Protein AF-A0A7W0A4I6-F1 (afdb_monomer)

Radius of gyration: 30.26 Å; Cα contacts (8 Å, |Δi|>4): 748; chains: 1; bounding box: 102×64×97 Å

Foldseek 3Di:
DDDDDDDDDDDDDDDDDDDDDDDDDDDDDDDDDDDDDDDDDDDDDDDDDDDDDDDDDDPPDDDDDDPPVVVVVVVVVVPDDDDDDDDQLEAEEAEADDQLLLAPPVTFNLRRQLCDPQQHDAGLLLVVLVLCCVVDALQRYAYEYAPSCLVSSCVRCVRRPSLRDHHAPDQLAAALRVLLVLLLSCVVPVFHKYKYDYSQKDFAASPQVSVLVVVQSVLQNVLFKEFEFEQDPALFLQFKKWFFDPAWSDDDDPKTKTFTPAIGHRDDSVVSVVQNVVSRMTTGNVIIIHRSVSSLVQCCVQPVLSSVLSNQLSVCPPPPCNVVSSVVSSVPGHRDYCCVRGVRPDPGYIYIYGDRDMDSCSWQLSSLVSADADPQLEHDDAAEAEACEHNEYEAAPDNDYHYDYNYYQWYWHHDPPDIDIDRNVCSSVSSVVVVVCVVVVDPSND

Nearest PDB structures (foldseek):
  2cu2-assembly1_A-2  TM=9.336E-01  e=3.635E-36  Thermus thermophilus HB8
  2x5s-assembly1_A  TM=9.227E-01  e=2.837E-34  Thermotoga maritima MSB8
  2qh5-assembly1_A  TM=8.634E-01  e=5.615E-21  Helicobacter pylori 26695
  2qh5-assembly2_B  TM=8.372E-01  e=8.750E-22  Helicobacter pylori 26695
  5l6s-assembly1_A  TM=4.969E-01  e=6.693E-10  Escherichia coli K-12

pLDDT: mean 81.7, std 25.08, range [23.17, 98.81]

Mean predicted aligned error: 12.13 Å

Structure (mmCIF, N/CA/C/O backbone):
data_AF-A0A7W0A4I6-F1
#
_entry.id   AF-A0A7W0A4I6-F1
#
loop_
_atom_site.group_PDB
_atom_site.id
_atom_site.type_symbol
_atom_site.label_atom_id
_atom_site.label_alt_id
_atom_site.label_comp_id
_atom_site.label_asym_id
_atom_site.label_entity_id
_atom_site.label_seq_id
_atom_site.pdbx_PDB_ins_code
_atom_site.Cartn_x
_atom_site.Cartn_y
_atom_site.Cartn_z
_atom_site.occupancy
_atom_site.B_iso_or_equiv
_atom_site.auth_seq_id
_atom_site.auth_comp_id
_atom_site.auth_asym_id
_atom_site.auth_atom_id
_atom_site.pdbx_PDB_model_num
ATOM 1 N N . MET A 1 1 ? -67.384 -16.986 10.425 1.00 34.91 1 MET A N 1
ATOM 2 C CA . MET A 1 1 ? -68.147 -18.229 10.649 1.00 34.91 1 MET A CA 1
ATOM 3 C C . MET A 1 1 ? -67.159 -19.293 11.112 1.00 34.91 1 MET A C 1
ATOM 5 O O . MET A 1 1 ? -66.425 -19.785 10.276 1.00 34.91 1 MET A O 1
ATOM 9 N N . ARG A 1 2 ? -67.143 -19.548 12.434 1.00 34.09 2 ARG A N 1
ATOM 10 C CA . ARG A 1 2 ? -66.490 -20.635 13.206 1.00 34.09 2 ARG A CA 1
ATOM 11 C C . ARG A 1 2 ? -64.964 -20.867 13.086 1.00 34.09 2 ARG A C 1
ATOM 13 O O . ARG A 1 2 ? -64.440 -20.800 11.994 1.00 34.09 2 ARG A O 1
ATOM 20 N N . THR A 1 3 ? -64.178 -21.262 14.097 1.00 33.19 3 THR A N 1
ATOM 21 C CA . THR A 1 3 ? -64.245 -21.332 15.577 1.00 33.19 3 THR A CA 1
ATOM 22 C C . THR A 1 3 ? -62.882 -21.894 16.069 1.00 33.19 3 THR A C 1
ATOM 24 O O . THR A 1 3 ? -62.460 -22.918 15.553 1.00 33.19 3 THR A O 1
ATOM 27 N N . LEU A 1 4 ? -62.256 -21.219 17.052 1.00 34.94 4 LEU A N 1
ATOM 28 C CA . LEU A 1 4 ? -61.464 -21.653 18.240 1.00 34.94 4 LEU A CA 1
ATOM 29 C C . LEU A 1 4 ? -60.453 -22.826 18.217 1.00 34.94 4 LEU A C 1
ATOM 31 O O . LEU A 1 4 ? -60.802 -23.949 17.875 1.00 34.94 4 LEU A O 1
ATOM 35 N N . LEU A 1 5 ? -59.277 -22.574 18.827 1.00 36.31 5 LEU A N 1
ATOM 36 C CA . LEU A 1 5 ? -58.732 -23.123 20.107 1.00 36.31 5 LEU A CA 1
ATOM 37 C C . LEU A 1 5 ? -57.221 -22.758 20.153 1.00 36.31 5 LEU A C 1
ATOM 39 O O . LEU A 1 5 ? -56.514 -23.058 19.205 1.00 36.31 5 LEU A O 1
ATOM 43 N N . GLY A 1 6 ? -56.608 -22.081 21.130 1.00 28.91 6 GLY A N 1
ATOM 44 C CA . GLY A 1 6 ? -56.936 -21.836 22.531 1.00 28.91 6 GLY A CA 1
ATOM 45 C C . GLY A 1 6 ? -56.097 -22.741 23.444 1.00 28.91 6 GLY A C 1
ATOM 46 O O . GLY A 1 6 ? -56.463 -23.902 23.595 1.00 28.91 6 GLY A O 1
ATOM 47 N N . LYS A 1 7 ? -55.019 -22.211 24.053 1.00 32.62 7 LYS A N 1
ATOM 48 C CA . LYS A 1 7 ? -54.602 -22.489 25.447 1.00 32.62 7 LYS A CA 1
ATOM 49 C C . LYS A 1 7 ? -53.421 -21.614 25.896 1.00 32.62 7 LYS A C 1
ATOM 51 O O . LYS A 1 7 ? -52.292 -21.773 25.447 1.00 32.62 7 LYS A O 1
ATOM 56 N N . GLU A 1 8 ? -53.743 -20.715 26.818 1.00 32.25 8 GLU A N 1
ATOM 57 C CA . GLU A 1 8 ? -52.852 -20.043 27.763 1.00 32.25 8 GLU A CA 1
ATOM 58 C C . GLU A 1 8 ? -52.356 -21.035 28.831 1.00 32.25 8 GLU A C 1
ATOM 60 O O . GLU A 1 8 ? -53.044 -22.012 29.137 1.00 32.25 8 GLU A O 1
ATOM 65 N N . ASN A 1 9 ? -51.230 -20.728 29.486 1.00 29.67 9 ASN A N 1
ATOM 66 C CA . ASN A 1 9 ? -51.180 -20.880 30.938 1.00 29.67 9 ASN A CA 1
ATOM 67 C C . ASN A 1 9 ? -50.204 -19.896 31.592 1.00 29.67 9 ASN A C 1
ATOM 69 O O . ASN A 1 9 ? -49.067 -19.716 31.160 1.00 29.67 9 ASN A O 1
ATOM 73 N N . LEU A 1 10 ? -50.718 -19.273 32.648 1.00 30.83 10 LEU A N 1
ATOM 74 C CA . LEU A 1 10 ? -50.097 -18.303 33.533 1.00 30.83 10 LEU A CA 1
ATOM 75 C C . LEU A 1 10 ? -49.188 -18.992 34.559 1.00 30.83 10 LEU A C 1
ATOM 77 O O . LEU A 1 10 ? -49.553 -20.037 35.086 1.00 30.83 10 LEU A O 1
ATOM 81 N N . TYR A 1 11 ? -48.107 -18.324 34.965 1.00 31.36 11 TYR A N 1
ATOM 82 C CA . TYR A 1 11 ? -47.663 -18.341 36.363 1.00 31.36 11 TYR A CA 1
ATOM 83 C C . TYR A 1 11 ? -47.086 -16.975 36.747 1.00 31.36 11 TYR A C 1
ATOM 85 O O . TYR A 1 11 ? -45.977 -16.596 36.385 1.00 31.36 11 TYR A O 1
ATOM 93 N N . SER A 1 12 ? -47.885 -16.232 37.504 1.00 30.11 12 SER A N 1
ATOM 94 C CA . SER A 1 12 ? -47.476 -15.091 38.316 1.00 30.11 12 SER A CA 1
ATOM 95 C C . SER A 1 12 ? -46.823 -15.572 39.615 1.00 30.11 12 SER A C 1
ATOM 97 O O . SER A 1 12 ? -47.385 -16.463 40.257 1.00 30.11 12 SER A O 1
ATOM 99 N N . ARG A 1 13 ? -45.761 -14.907 40.087 1.00 31.16 13 ARG A N 1
ATOM 100 C CA . ARG A 1 13 ? -45.620 -14.520 41.507 1.00 31.16 13 ARG A CA 1
ATOM 101 C C . ARG A 1 13 ? -44.496 -13.497 41.717 1.00 31.16 13 ARG A C 1
ATOM 103 O O . ARG A 1 13 ? -43.324 -13.763 41.491 1.00 31.16 13 ARG A O 1
ATOM 110 N N . SER A 1 14 ? -44.932 -12.327 42.171 1.00 30.70 14 SER A N 1
ATOM 111 C CA . SER A 1 14 ? -44.185 -11.298 42.897 1.00 30.70 14 SER A CA 1
ATOM 112 C C . SER A 1 14 ? -43.635 -11.852 44.220 1.00 30.70 14 SER A C 1
ATOM 114 O O . SER A 1 14 ? -44.292 -12.705 44.818 1.00 30.70 14 SER A O 1
ATOM 116 N N . LEU A 1 15 ? -42.482 -11.347 44.685 1.00 31.22 15 LEU A N 1
ATOM 117 C CA . LEU A 1 15 ? -42.332 -10.650 45.980 1.00 31.22 15 LEU A CA 1
ATOM 118 C C . LEU A 1 15 ? -40.863 -10.247 46.235 1.00 31.22 15 LEU A C 1
ATOM 120 O O . LEU A 1 15 ? -39.935 -11.031 46.065 1.00 31.22 15 LEU A O 1
ATOM 124 N N . ARG A 1 16 ? -40.687 -8.985 46.642 1.00 33.78 16 ARG A N 1
ATOM 125 C CA . ARG A 1 16 ? -39.453 -8.344 47.139 1.00 33.78 16 ARG A CA 1
ATOM 126 C C . ARG A 1 16 ? -39.409 -8.433 48.698 1.00 33.78 16 ARG A C 1
ATOM 128 O O . ARG A 1 16 ? -40.339 -8.997 49.268 1.00 33.78 16 ARG A O 1
ATOM 135 N N . PRO A 1 17 ? -38.351 -7.942 49.381 1.00 42.84 17 PRO A N 1
ATOM 136 C CA . PRO A 1 17 ? -37.549 -8.646 50.399 1.00 42.84 17 PRO A CA 1
ATOM 137 C C . PRO A 1 17 ? -37.959 -8.325 51.857 1.00 42.84 17 PRO A C 1
ATOM 139 O O . PRO A 1 17 ? -38.895 -7.553 52.058 1.00 42.84 17 PRO A O 1
ATOM 142 N N . PRO A 1 18 ? -37.205 -8.783 52.881 1.00 45.69 18 PRO A N 1
ATOM 143 C CA . PRO A 1 18 ? -37.236 -8.167 54.201 1.00 45.69 18 PRO A CA 1
ATOM 144 C C . PRO A 1 18 ? -35.984 -7.328 54.540 1.00 45.69 18 PRO A C 1
ATOM 146 O O . PRO A 1 18 ? -34.856 -7.638 54.156 1.00 45.69 18 PRO A O 1
ATOM 149 N N . HIS A 1 19 ? -36.259 -6.260 55.297 1.00 32.94 19 HIS A N 1
ATOM 150 C CA . HIS A 1 19 ? -35.405 -5.455 56.192 1.00 32.94 19 HIS A CA 1
ATOM 151 C C . HIS A 1 19 ? -34.586 -6.329 57.180 1.00 32.94 19 HIS A C 1
ATOM 153 O O . HIS A 1 19 ? -34.932 -7.487 57.367 1.00 32.94 19 HIS A O 1
ATOM 159 N N . GLY A 1 20 ? -33.551 -5.912 57.922 1.00 28.62 20 GLY A N 1
ATOM 160 C CA . GLY A 1 20 ? -32.947 -4.622 58.271 1.00 28.62 20 GLY A CA 1
ATOM 161 C C . GLY A 1 20 ? -32.191 -4.753 59.622 1.00 28.62 20 GLY A C 1
ATOM 162 O O . GLY A 1 20 ? -32.481 -5.665 60.387 1.00 28.62 20 GLY A O 1
ATOM 163 N N . ILE A 1 21 ? -31.313 -3.775 59.916 1.00 30.56 21 ILE A N 1
ATOM 164 C CA . ILE A 1 21 ? -30.874 -3.284 61.253 1.00 30.56 21 ILE A CA 1
ATOM 165 C C . ILE A 1 21 ? -29.718 -4.029 61.971 1.00 30.56 21 ILE A C 1
ATOM 167 O O . ILE A 1 21 ? -29.893 -5.128 62.476 1.00 30.56 21 ILE A O 1
ATOM 171 N N . SER A 1 22 ? -28.566 -3.360 62.156 1.00 27.91 22 SER A N 1
ATOM 172 C CA . SER A 1 22 ? -28.186 -2.704 63.433 1.00 27.91 22 SER A CA 1
ATOM 173 C C . SER A 1 22 ? -26.753 -2.150 63.424 1.00 27.91 22 SER A C 1
ATOM 175 O O . SER A 1 22 ? -25.827 -2.769 62.910 1.00 27.91 22 SER A O 1
ATOM 177 N N . ALA A 1 23 ? -26.604 -0.986 64.055 1.00 30.91 23 ALA A N 1
ATOM 178 C CA . ALA A 1 23 ? -25.390 -0.220 64.305 1.00 30.91 23 ALA A CA 1
ATOM 179 C C . ALA A 1 23 ? -24.609 -0.670 65.562 1.00 30.91 23 ALA A C 1
ATOM 181 O O . ALA A 1 23 ? -25.171 -1.331 66.433 1.00 30.91 23 ALA A O 1
ATOM 182 N N . ASN A 1 24 ? -23.344 -0.234 65.657 1.00 28.97 24 ASN A N 1
ATOM 183 C CA . ASN A 1 24 ? -22.600 0.154 66.877 1.00 28.97 24 ASN A CA 1
ATOM 184 C C . ASN A 1 24 ? -21.281 0.814 66.395 1.00 28.97 24 ASN A C 1
ATOM 186 O O . ASN A 1 24 ? -20.556 0.184 65.634 1.00 28.97 24 ASN A O 1
ATOM 190 N N . THR A 1 25 ? -21.009 2.122 66.503 1.00 29.66 25 THR A N 1
ATOM 191 C CA . THR A 1 25 ? -20.707 3.018 67.650 1.00 29.66 25 THR A CA 1
ATOM 192 C C . THR A 1 25 ? -19.458 2.689 68.478 1.00 29.66 25 THR A C 1
ATOM 194 O O . THR A 1 25 ? -19.412 1.656 69.139 1.00 29.66 25 THR A O 1
ATOM 197 N N . GLY A 1 26 ? -18.559 3.686 68.549 1.00 27.30 26 GLY A N 1
ATOM 198 C CA . GLY A 1 26 ? -17.577 3.938 69.620 1.00 27.30 26 GLY A CA 1
ATOM 199 C C . GLY A 1 26 ? -16.172 3.376 69.360 1.00 27.30 26 GLY A C 1
ATOM 200 O O . GLY A 1 26 ? -16.045 2.244 68.929 1.00 27.30 26 GLY A O 1
ATOM 201 N N . SER A 1 27 ? -15.058 4.067 69.613 1.00 28.02 27 SER A N 1
ATOM 202 C CA . SER A 1 27 ? -14.826 5.379 70.225 1.00 28.02 27 SER A CA 1
ATOM 203 C C . SER A 1 27 ? -13.333 5.748 70.102 1.00 28.02 27 SER A C 1
ATOM 205 O O . SER A 1 27 ? -12.481 4.884 70.277 1.00 28.02 27 SER A O 1
ATOM 207 N N . THR A 1 28 ? -13.059 7.029 69.838 1.00 28.91 28 THR A N 1
ATOM 208 C CA . THR A 1 28 ? -11.989 7.894 70.395 1.00 28.91 28 THR A CA 1
ATOM 209 C C . THR A 1 28 ? -10.688 7.291 70.949 1.00 28.91 28 THR A C 1
ATOM 211 O O . THR A 1 28 ? -10.732 6.567 71.935 1.00 28.91 28 THR A O 1
ATOM 214 N N . THR A 1 29 ? -9.552 7.848 70.508 1.00 29.02 29 THR A N 1
ATOM 215 C CA . THR A 1 29 ? -8.567 8.490 71.410 1.00 29.02 29 THR A CA 1
ATOM 216 C C . THR A 1 29 ? -7.723 9.514 70.644 1.00 29.02 29 THR A C 1
ATOM 218 O O . THR A 1 29 ? -7.075 9.186 69.654 1.00 29.02 29 THR A O 1
ATOM 221 N N . GLU A 1 30 ? -7.747 10.757 71.129 1.00 30.23 30 GLU A N 1
ATOM 222 C CA . GLU A 1 30 ? -6.768 11.814 70.858 1.00 30.23 30 GLU A CA 1
ATOM 223 C C . GLU A 1 30 ? -5.367 11.400 71.335 1.00 30.23 30 GLU A C 1
ATOM 225 O O . GLU A 1 30 ? -5.253 10.694 72.334 1.00 30.23 30 GLU A O 1
ATOM 230 N N . THR A 1 31 ? -4.301 11.934 70.725 1.00 28.39 31 THR A N 1
ATOM 231 C CA . THR A 1 31 ? -3.214 12.609 71.472 1.00 28.39 31 THR A CA 1
ATOM 232 C C . THR A 1 31 ? -2.205 13.315 70.553 1.00 28.39 31 THR A C 1
ATOM 234 O O . THR A 1 31 ? -1.513 12.699 69.757 1.00 28.39 31 THR A O 1
ATOM 237 N N . ARG A 1 32 ? -2.163 14.644 70.718 1.00 28.08 32 ARG A N 1
ATOM 238 C CA . ARG A 1 32 ? -1.017 15.577 70.790 1.00 28.08 32 ARG A CA 1
ATOM 239 C C . ARG A 1 32 ? 0.250 15.367 69.935 1.00 28.08 32 ARG A C 1
ATOM 241 O O . ARG A 1 32 ? 0.964 14.380 70.044 1.00 28.08 32 ARG A O 1
ATOM 248 N N . SER A 1 33 ? 0.604 16.465 69.264 1.00 29.28 33 SER A N 1
ATOM 249 C CA . SER A 1 33 ? 1.920 16.852 68.740 1.00 29.28 33 SER A CA 1
ATOM 250 C C . SER A 1 33 ? 3.076 16.673 69.741 1.00 29.28 33 SER A C 1
ATOM 252 O O . SER A 1 33 ? 2.867 16.748 70.955 1.00 29.28 33 SER A O 1
ATOM 254 N N . PRO A 1 34 ? 4.320 16.628 69.233 1.00 32.38 34 PRO A N 1
ATOM 255 C CA . PRO A 1 34 ? 5.191 17.778 69.479 1.00 32.38 34 PRO A CA 1
ATOM 256 C C . PRO A 1 34 ? 5.996 18.233 68.251 1.00 32.38 34 PRO A C 1
ATOM 258 O O . PRO A 1 34 ? 6.393 17.459 67.386 1.00 32.38 34 PRO A O 1
ATOM 261 N N . SER A 1 35 ? 6.246 19.538 68.226 1.00 29.72 35 SER A N 1
ATOM 262 C CA . SER A 1 35 ? 7.267 20.225 67.439 1.00 29.72 35 SER A CA 1
ATOM 263 C C . SER A 1 35 ? 8.680 19.784 67.827 1.00 29.72 35 SER A C 1
ATOM 265 O O . SER A 1 35 ? 8.938 19.645 69.021 1.00 29.72 35 SER A O 1
ATOM 267 N N . LEU A 1 36 ? 9.611 19.737 66.869 1.00 28.70 36 LEU A N 1
ATOM 268 C CA . LEU A 1 36 ? 10.980 20.230 67.059 1.00 28.70 36 LEU A CA 1
ATOM 269 C C . LEU A 1 36 ? 11.700 20.423 65.716 1.00 28.70 36 LEU A C 1
ATOM 271 O O . LEU A 1 36 ? 11.636 19.609 64.802 1.00 28.70 36 LEU A O 1
ATOM 275 N N . SER A 1 37 ? 12.351 21.574 65.657 1.00 26.84 37 SER A N 1
ATOM 276 C CA . SER A 1 37 ? 13.274 22.121 64.672 1.00 26.84 37 SER A CA 1
ATOM 277 C C . SER A 1 37 ? 14.514 21.263 64.410 1.00 26.84 37 SER A C 1
ATOM 279 O O . SER A 1 37 ? 15.093 20.751 65.364 1.00 26.84 37 SER A O 1
ATOM 281 N N . ALA A 1 38 ? 14.988 21.258 63.162 1.00 27.28 38 ALA A N 1
ATOM 282 C CA . ALA A 1 38 ? 16.349 21.639 62.744 1.00 27.28 38 ALA A CA 1
ATOM 283 C C . ALA A 1 38 ? 16.645 21.053 61.354 1.00 27.28 38 ALA A C 1
ATOM 285 O O . ALA A 1 38 ? 16.396 19.874 61.134 1.00 27.28 38 ALA A O 1
ATOM 286 N N . ILE A 1 39 ? 17.164 21.878 60.439 1.00 29.91 39 ILE A N 1
ATOM 287 C CA . ILE A 1 39 ? 18.337 21.619 59.579 1.00 29.91 39 ILE A CA 1
ATOM 288 C C . ILE A 1 39 ? 18.555 22.888 58.730 1.00 29.91 39 ILE A C 1
ATOM 290 O O . ILE A 1 39 ? 17.832 23.183 57.779 1.00 29.91 39 ILE A O 1
ATOM 294 N N . GLU A 1 40 ? 19.548 23.669 59.156 1.00 27.00 40 GLU A N 1
ATOM 295 C CA . GLU A 1 40 ? 20.374 24.563 58.333 1.00 27.00 40 GLU A CA 1
ATOM 296 C C . GLU A 1 40 ? 21.128 23.680 57.308 1.00 27.00 40 GLU A C 1
ATOM 298 O O . GLU A 1 40 ? 21.486 22.554 57.625 1.00 27.00 40 GLU A O 1
ATOM 303 N N . SER A 1 41 ? 21.464 24.031 56.070 1.00 26.86 41 SER A N 1
ATOM 304 C CA . SER A 1 41 ? 22.127 25.236 55.585 1.00 26.86 41 SER A CA 1
ATOM 305 C C . SER A 1 41 ? 22.323 25.081 54.063 1.00 26.86 41 SER A C 1
ATOM 307 O O . SER A 1 41 ? 22.721 24.025 53.577 1.00 26.86 41 SER A O 1
ATOM 309 N N . LEU A 1 42 ? 22.068 26.150 53.309 1.00 35.09 42 LEU A N 1
ATOM 310 C CA . LEU A 1 42 ? 22.566 26.375 51.946 1.00 35.09 42 LEU A CA 1
ATOM 311 C C . LEU A 1 42 ? 23.671 27.434 52.025 1.00 35.09 42 LEU A C 1
ATOM 313 O O . LEU A 1 42 ? 23.532 28.371 52.815 1.00 35.09 42 LEU A O 1
ATOM 317 N N . PRO A 1 43 ? 24.700 27.369 51.162 1.00 31.16 43 PRO A N 1
ATOM 318 C CA . PRO A 1 43 ? 25.255 28.607 50.601 1.00 31.16 43 PRO A CA 1
ATOM 319 C C . PRO A 1 43 ? 25.632 28.433 49.093 1.00 31.16 43 PRO A C 1
ATOM 321 O O . PRO A 1 43 ? 25.364 27.378 48.519 1.00 31.16 43 PRO A O 1
ATOM 324 N N . PRO A 1 44 ? 26.099 29.473 48.363 1.00 33.00 44 PRO A N 1
ATOM 325 C CA . PRO A 1 44 ? 25.256 30.122 47.363 1.00 33.00 44 PRO A CA 1
ATOM 326 C C . PRO A 1 44 ? 25.923 30.293 45.974 1.00 33.00 44 PRO A C 1
ATOM 328 O O . PRO A 1 44 ? 27.046 29.882 45.706 1.00 33.00 44 PRO A O 1
ATOM 331 N N . ARG A 1 45 ? 25.152 30.952 45.103 1.00 27.12 45 ARG A N 1
ATOM 332 C CA . ARG A 1 45 ? 25.413 31.465 43.748 1.00 27.12 45 ARG A CA 1
ATOM 333 C C . ARG A 1 45 ? 26.836 31.973 43.453 1.00 27.12 45 ARG A C 1
ATOM 335 O O . ARG A 1 45 ? 27.385 32.766 44.209 1.00 27.12 45 ARG A O 1
ATOM 342 N N . CYS A 1 46 ? 27.277 31.730 42.215 1.00 23.17 46 CYS A N 1
ATOM 343 C CA . CYS A 1 46 ? 28.109 32.666 41.455 1.00 23.17 46 CYS A CA 1
ATOM 344 C C . CYS A 1 46 ? 27.485 32.893 40.068 1.00 23.17 46 CYS A C 1
ATOM 346 O O . CYS A 1 46 ? 27.040 31.955 39.410 1.00 23.17 46 CYS A O 1
ATOM 348 N N . ALA A 1 47 ? 27.400 34.160 39.673 1.00 25.80 47 ALA A N 1
ATOM 349 C CA . ALA A 1 47 ? 26.816 34.650 38.435 1.00 25.80 47 ALA A CA 1
ATOM 350 C C . ALA A 1 47 ? 27.925 35.183 37.529 1.00 25.80 47 ALA A C 1
ATOM 352 O O . ALA A 1 47 ? 28.748 35.953 38.012 1.00 25.80 47 ALA A O 1
ATOM 353 N N . ILE A 1 48 ? 27.879 34.886 36.227 1.00 26.02 48 ILE A N 1
ATOM 354 C CA . ILE A 1 48 ? 28.430 35.763 35.182 1.00 26.02 48 ILE A CA 1
ATOM 355 C C . ILE A 1 48 ? 27.445 35.789 34.004 1.00 26.02 48 ILE A C 1
ATOM 357 O O . ILE A 1 48 ? 26.813 34.792 33.663 1.00 26.02 48 ILE A O 1
ATOM 361 N N . ARG A 1 49 ? 27.267 36.995 33.464 1.00 24.38 49 ARG A N 1
ATOM 362 C CA . ARG A 1 49 ? 26.220 37.470 32.555 1.00 24.38 49 ARG A CA 1
ATOM 363 C C . ARG A 1 49 ? 26.844 37.831 31.195 1.00 24.38 49 ARG A C 1
ATOM 365 O O . ARG A 1 49 ? 27.999 38.239 31.165 1.00 24.38 49 ARG A O 1
ATOM 372 N N . HIS A 1 50 ? 25.999 37.828 30.156 1.00 25.36 50 HIS A N 1
ATOM 373 C CA . HIS A 1 50 ? 26.193 38.286 28.761 1.00 25.36 50 HIS A CA 1
ATOM 374 C C . HIS A 1 50 ? 26.988 37.329 27.851 1.00 25.36 50 HIS A C 1
ATOM 376 O O . HIS A 1 50 ? 28.020 36.818 28.241 1.00 25.36 50 HIS A O 1
ATOM 382 N N . GLN A 1 51 ? 26.548 37.013 26.628 1.00 24.23 51 GLN A N 1
ATOM 383 C CA . GLN A 1 51 ? 26.091 37.931 25.582 1.00 24.23 51 GLN A CA 1
ATOM 384 C C . GLN A 1 51 ? 25.257 37.173 24.528 1.00 24.23 51 GLN A C 1
ATOM 386 O O . GLN A 1 51 ? 25.566 36.042 24.169 1.00 24.23 51 GLN A O 1
ATOM 391 N N . LEU A 1 52 ? 24.212 37.833 24.031 1.00 29.02 52 LEU A N 1
ATOM 392 C CA . LEU A 1 52 ? 23.389 37.433 22.891 1.00 29.02 52 LEU A CA 1
ATOM 393 C C . LEU A 1 52 ? 24.246 37.263 21.624 1.00 29.02 52 LEU A C 1
ATOM 395 O O . LEU A 1 52 ? 24.990 38.180 21.272 1.00 29.02 52 LEU A O 1
ATOM 399 N N . ARG A 1 53 ? 24.062 36.160 20.891 1.00 24.78 53 ARG A N 1
ATOM 400 C CA . ARG A 1 53 ? 24.322 36.089 19.447 1.00 24.78 53 ARG A CA 1
ATOM 401 C C . ARG A 1 53 ? 23.265 35.219 18.776 1.00 24.78 53 ARG A C 1
ATOM 403 O O . ARG A 1 53 ? 22.970 34.121 19.225 1.00 24.78 53 ARG A O 1
ATOM 410 N N . SER A 1 54 ? 22.691 35.780 17.720 1.00 27.95 54 SER A N 1
ATOM 411 C CA . SER A 1 54 ? 21.782 35.156 16.770 1.00 27.95 54 SER A CA 1
ATOM 412 C C . SER A 1 54 ? 22.451 33.980 16.058 1.00 27.95 54 SER A C 1
ATOM 414 O O . SER A 1 54 ? 23.481 34.181 15.411 1.00 27.95 54 SER A O 1
ATOM 416 N N . GLU A 1 55 ? 21.846 32.798 16.097 1.00 26.11 55 GLU A N 1
ATOM 417 C CA . GLU A 1 55 ? 22.219 31.700 15.206 1.00 26.11 55 GLU A CA 1
ATOM 418 C C . GLU A 1 55 ? 21.316 31.724 13.971 1.00 26.11 55 GLU A C 1
ATOM 420 O O . GLU A 1 55 ? 20.089 31.634 14.042 1.00 26.11 55 GLU A O 1
ATOM 425 N N . HIS A 1 56 ? 21.957 31.948 12.826 1.00 26.66 56 HIS A N 1
ATOM 426 C CA . HIS A 1 56 ? 21.382 31.777 11.505 1.00 26.66 56 HIS A CA 1
ATOM 427 C C . HIS A 1 56 ? 20.960 30.320 11.298 1.00 26.66 56 HIS A C 1
ATOM 429 O O . HIS A 1 56 ? 21.683 29.395 11.656 1.00 26.66 56 HIS A O 1
ATOM 435 N N . HIS A 1 57 ? 19.797 30.142 10.670 1.00 29.36 57 HIS A N 1
ATOM 436 C CA . HIS A 1 57 ? 19.374 28.886 10.063 1.00 29.36 57 HIS A CA 1
ATOM 437 C C . HIS A 1 57 ? 20.431 28.404 9.065 1.00 29.36 57 HIS A C 1
ATOM 439 O O . HIS A 1 57 ? 20.559 28.980 7.983 1.00 29.36 57 HIS A O 1
ATOM 445 N N . ASP A 1 58 ? 21.136 27.329 9.402 1.00 25.50 58 ASP A N 1
ATOM 446 C CA . ASP A 1 58 ? 21.989 26.626 8.455 1.00 25.50 58 ASP A CA 1
ATOM 447 C C . ASP A 1 58 ? 21.168 25.512 7.789 1.00 25.50 58 ASP A C 1
ATOM 449 O O . ASP A 1 58 ? 20.877 24.464 8.371 1.00 25.50 58 ASP A O 1
ATOM 453 N N . LYS A 1 59 ? 20.702 25.779 6.564 1.00 30.36 59 LYS A N 1
ATOM 454 C CA . LYS A 1 59 ? 20.100 24.771 5.686 1.00 30.36 59 LYS A CA 1
ATOM 455 C C . LYS A 1 59 ? 21.228 23.906 5.130 1.00 30.36 59 LYS A C 1
ATOM 457 O O . LYS A 1 59 ? 21.745 24.180 4.050 1.00 30.36 59 LYS A O 1
ATOM 462 N N . THR A 1 60 ? 21.597 22.843 5.838 1.00 25.61 60 THR A N 1
ATOM 463 C CA . THR A 1 60 ? 22.485 21.821 5.275 1.00 25.61 60 THR A CA 1
ATOM 464 C C . THR A 1 60 ? 21.711 20.992 4.250 1.00 25.61 60 THR A C 1
ATOM 466 O O . THR A 1 60 ? 20.993 20.049 4.577 1.00 25.61 60 THR A O 1
ATOM 469 N N . ILE A 1 61 ? 21.839 21.387 2.986 1.00 32.84 61 ILE A N 1
ATOM 470 C CA . ILE A 1 61 ? 21.466 20.587 1.821 1.00 32.84 61 ILE A CA 1
ATOM 471 C C . ILE A 1 61 ? 22.406 19.374 1.790 1.00 32.84 61 ILE A C 1
ATOM 473 O O . ILE A 1 61 ? 23.627 19.531 1.773 1.00 32.84 61 ILE A O 1
ATOM 477 N N . LEU A 1 62 ? 21.839 18.166 1.821 1.00 32.62 62 LEU A N 1
ATOM 478 C CA . LEU A 1 62 ? 22.562 16.908 1.616 1.00 32.62 62 LEU A CA 1
ATOM 479 C C . LEU A 1 62 ? 23.320 16.971 0.280 1.00 32.62 62 LEU A C 1
ATOM 481 O O . LEU A 1 62 ? 22.711 17.060 -0.783 1.00 32.62 62 LEU A O 1
ATOM 485 N N . ALA A 1 63 ? 24.651 16.947 0.340 1.00 29.80 63 ALA A N 1
ATOM 486 C CA . ALA A 1 63 ? 25.501 16.896 -0.844 1.00 29.80 63 ALA A CA 1
ATOM 487 C C . ALA A 1 63 ? 25.384 15.523 -1.541 1.00 29.80 63 ALA A C 1
ATOM 489 O O . ALA A 1 63 ? 25.302 14.502 -0.852 1.00 29.80 63 ALA A O 1
ATOM 490 N N . PRO A 1 64 ? 25.419 15.460 -2.885 1.00 34.97 64 PRO A N 1
ATOM 491 C CA . PRO A 1 64 ? 25.354 14.197 -3.605 1.00 34.97 64 PRO A CA 1
ATOM 492 C C . PRO A 1 64 ? 26.659 13.415 -3.417 1.00 34.97 64 PRO A C 1
ATOM 494 O O . PRO A 1 64 ? 27.747 13.877 -3.769 1.00 34.97 64 PRO A O 1
ATOM 497 N N . THR A 1 65 ? 26.555 12.214 -2.855 1.00 39.75 65 THR A N 1
ATOM 498 C CA . THR A 1 65 ? 27.661 11.260 -2.759 1.00 39.75 65 THR A CA 1
ATOM 499 C C . THR A 1 65 ? 28.059 10.795 -4.161 1.00 39.75 65 THR A C 1
ATOM 501 O O . THR A 1 65 ? 27.220 10.432 -4.982 1.00 39.75 65 THR A O 1
ATOM 504 N N . SER A 1 66 ? 29.357 10.847 -4.448 1.00 37.53 66 SER A N 1
ATOM 505 C CA . SER A 1 66 ? 29.938 10.682 -5.778 1.00 37.53 66 SER A CA 1
ATOM 506 C C . SER A 1 66 ? 29.823 9.258 -6.348 1.00 37.53 66 SER A C 1
ATOM 508 O O . SER A 1 66 ? 29.903 8.252 -5.641 1.00 37.53 66 SER A O 1
ATOM 510 N N . THR A 1 67 ? 29.730 9.198 -7.681 1.00 40.09 67 THR A N 1
ATOM 511 C CA . THR A 1 67 ? 29.606 8.052 -8.611 1.00 40.09 67 THR A CA 1
ATOM 512 C C . THR A 1 67 ? 30.591 6.886 -8.392 1.00 40.09 67 THR A C 1
ATOM 514 O O . THR A 1 67 ? 30.455 5.819 -8.990 1.00 40.09 67 THR A O 1
ATOM 517 N N . GLN A 1 68 ? 31.594 7.049 -7.533 1.00 32.47 68 GLN A N 1
ATOM 518 C CA . GLN A 1 68 ? 32.630 6.052 -7.280 1.00 32.47 68 GLN A CA 1
ATOM 519 C C . GLN A 1 68 ? 32.205 5.009 -6.227 1.00 32.47 68 GLN A C 1
ATOM 521 O O . GLN A 1 68 ? 32.526 3.829 -6.366 1.00 32.47 68 GLN A O 1
ATOM 526 N N . ALA A 1 69 ? 31.374 5.395 -5.251 1.00 41.56 69 ALA A N 1
ATOM 527 C CA . ALA A 1 69 ? 30.977 4.523 -4.141 1.00 41.56 69 ALA A CA 1
ATOM 528 C C . ALA A 1 69 ? 30.018 3.382 -4.547 1.00 41.56 69 ALA A C 1
ATOM 530 O O . ALA A 1 69 ? 30.069 2.294 -3.972 1.00 41.56 69 ALA A O 1
ATOM 531 N N . ILE A 1 70 ? 29.167 3.598 -5.559 1.00 45.25 70 ILE A N 1
ATOM 532 C CA . ILE A 1 70 ? 28.233 2.576 -6.072 1.00 45.25 70 ILE A CA 1
ATOM 533 C C . ILE A 1 70 ? 28.965 1.599 -7.007 1.00 45.25 70 ILE A C 1
ATOM 535 O O . ILE A 1 70 ? 28.775 0.385 -6.914 1.00 45.25 70 ILE A O 1
ATOM 539 N N . ARG A 1 71 ? 29.865 2.108 -7.863 1.00 39.69 71 ARG A N 1
ATOM 540 C CA . ARG A 1 71 ? 30.664 1.283 -8.786 1.00 39.69 71 ARG A CA 1
ATOM 541 C C . ARG A 1 71 ? 31.622 0.344 -8.048 1.00 39.69 71 ARG A C 1
ATOM 543 O O . ARG A 1 71 ? 31.715 -0.823 -8.416 1.00 39.69 71 ARG A O 1
ATOM 550 N N . GLU A 1 72 ? 32.290 0.817 -6.994 1.00 39.50 72 GLU A N 1
ATOM 551 C CA . GLU A 1 72 ? 33.233 0.001 -6.212 1.00 39.50 72 GLU A CA 1
ATOM 552 C C . GLU A 1 72 ? 32.523 -1.040 -5.321 1.00 39.50 72 GLU A C 1
ATOM 554 O O . GLU A 1 72 ? 33.032 -2.149 -5.143 1.00 39.50 72 GLU A O 1
ATOM 559 N N . ARG A 1 73 ? 31.300 -0.763 -4.838 1.00 51.91 73 ARG A N 1
ATOM 560 C CA . ARG A 1 73 ? 30.522 -1.724 -4.029 1.00 51.91 73 ARG A CA 1
ATOM 561 C C . ARG A 1 73 ? 29.984 -2.915 -4.828 1.00 51.91 73 ARG A C 1
ATOM 563 O O . ARG A 1 73 ? 29.922 -4.015 -4.288 1.00 51.91 73 ARG A O 1
ATOM 570 N N . ILE A 1 74 ? 29.662 -2.746 -6.112 1.00 44.56 74 ILE A N 1
ATOM 571 C CA . ILE A 1 74 ? 29.118 -3.830 -6.954 1.00 44.56 74 ILE A CA 1
ATOM 572 C C . ILE A 1 74 ? 30.210 -4.817 -7.410 1.00 44.56 74 ILE A C 1
ATOM 574 O O . ILE A 1 74 ? 29.941 -6.012 -7.535 1.00 44.56 74 ILE A O 1
ATOM 578 N N . VAL A 1 75 ? 31.461 -4.370 -7.574 1.00 38.50 75 VAL A N 1
ATOM 579 C CA . VAL A 1 75 ? 32.589 -5.271 -7.901 1.00 38.50 75 VAL A CA 1
ATOM 580 C C . VAL A 1 75 ? 32.934 -6.201 -6.722 1.00 38.50 75 VAL A C 1
ATOM 582 O O . VAL A 1 75 ? 33.293 -7.360 -6.930 1.00 38.50 75 VAL A O 1
ATOM 585 N N . SER A 1 76 ? 32.739 -5.744 -5.481 1.00 37.50 76 SER A N 1
ATOM 586 C CA . SER A 1 76 ? 32.933 -6.551 -4.263 1.00 37.50 76 SER A CA 1
ATOM 587 C C . SER A 1 76 ? 31.890 -7.674 -4.110 1.00 37.50 76 SER A C 1
ATOM 589 O O . SER A 1 76 ? 32.233 -8.803 -3.754 1.00 37.50 76 SER A O 1
ATOM 591 N N . VAL A 1 77 ? 30.629 -7.428 -4.493 1.00 46.47 77 VAL A N 1
ATOM 592 C CA . VAL A 1 77 ? 29.560 -8.453 -4.477 1.00 46.47 77 VAL A CA 1
ATOM 593 C C . VAL A 1 77 ? 29.865 -9.620 -5.432 1.00 46.47 77 VAL A C 1
ATOM 595 O O . VAL A 1 77 ? 29.411 -10.740 -5.207 1.00 46.47 77 VAL A O 1
ATOM 598 N N . ALA A 1 78 ? 30.693 -9.405 -6.459 1.00 43.47 78 ALA A N 1
ATOM 599 C CA . ALA A 1 78 ? 31.094 -10.445 -7.406 1.00 43.47 78 ALA A CA 1
ATOM 600 C C . ALA A 1 78 ? 32.247 -11.354 -6.922 1.00 43.47 78 ALA A C 1
ATOM 602 O O . ALA A 1 78 ? 32.583 -12.308 -7.621 1.00 43.47 78 ALA A O 1
ATOM 603 N N . SER A 1 79 ? 32.863 -11.094 -5.759 1.00 36.47 79 SER A N 1
ATOM 604 C CA . SER A 1 79 ? 34.065 -11.823 -5.302 1.00 36.47 79 SER A CA 1
ATOM 605 C C . SER A 1 79 ? 33.999 -12.398 -3.873 1.00 36.47 79 SER A C 1
ATOM 607 O O . SER A 1 79 ? 34.976 -12.976 -3.394 1.00 36.47 79 SER A O 1
ATOM 609 N N . GLY A 1 80 ? 32.840 -12.344 -3.207 1.00 32.50 80 GLY A N 1
ATOM 610 C CA . GLY A 1 80 ? 32.607 -12.986 -1.905 1.00 32.50 80 GLY A CA 1
ATOM 611 C C . GLY A 1 80 ? 32.098 -14.432 -2.015 1.00 32.50 80 GLY A C 1
ATOM 612 O O . GLY A 1 80 ? 31.217 -14.728 -2.818 1.00 32.50 80 GLY A O 1
ATOM 613 N N . LYS A 1 81 ? 32.641 -15.350 -1.198 1.00 32.72 81 LYS A N 1
ATOM 614 C CA . LYS A 1 81 ? 32.245 -16.775 -1.140 1.00 32.72 81 LYS A CA 1
ATOM 615 C C . LYS A 1 81 ? 30.720 -16.954 -0.964 1.00 32.72 81 LYS A C 1
ATOM 617 O O . LYS A 1 81 ? 30.133 -16.270 -0.128 1.00 32.72 81 LYS A O 1
ATOM 622 N N . PRO A 1 82 ? 30.080 -17.913 -1.661 1.00 41.03 82 PRO A N 1
ATOM 623 C CA . PRO A 1 82 ? 28.632 -18.075 -1.622 1.00 41.03 82 PRO A CA 1
ATOM 624 C C . PRO A 1 82 ? 28.215 -18.959 -0.441 1.00 41.03 82 PRO A C 1
ATOM 626 O O . PRO A 1 82 ? 28.563 -20.137 -0.439 1.00 41.03 82 PRO A O 1
ATOM 629 N N . ASN A 1 83 ? 27.437 -18.443 0.524 1.00 35.88 83 ASN A N 1
ATOM 630 C CA . ASN A 1 83 ? 26.415 -19.269 1.190 1.00 35.88 83 ASN A CA 1
ATOM 631 C C . ASN A 1 83 ? 25.351 -18.490 1.999 1.00 35.88 83 ASN A C 1
ATOM 633 O O . ASN A 1 83 ? 25.528 -18.230 3.186 1.00 35.88 83 ASN A O 1
ATOM 637 N N . ARG A 1 84 ? 24.208 -18.208 1.361 1.00 37.53 84 ARG A N 1
ATOM 638 C CA . ARG A 1 84 ? 22.842 -18.579 1.795 1.00 37.53 84 ARG A CA 1
ATOM 639 C C . ARG A 1 84 ? 21.885 -18.226 0.645 1.00 37.53 84 ARG A C 1
ATOM 641 O O . ARG A 1 84 ? 21.632 -17.062 0.394 1.00 37.53 84 ARG A O 1
ATOM 648 N N . ALA A 1 85 ? 21.431 -19.259 -0.072 1.00 37.88 85 ALA A N 1
ATOM 649 C CA . ALA A 1 85 ? 20.486 -19.249 -1.200 1.00 37.88 85 ALA A CA 1
ATOM 650 C C . ALA A 1 85 ? 20.822 -18.324 -2.397 1.00 37.88 85 ALA A C 1
ATOM 652 O O . ALA A 1 85 ? 20.753 -17.103 -2.351 1.00 37.88 85 ALA A O 1
ATOM 653 N N . ALA A 1 86 ? 21.136 -18.942 -3.533 1.00 37.09 86 ALA A N 1
ATOM 654 C CA . ALA A 1 86 ? 21.410 -18.274 -4.796 1.00 37.09 86 ALA A CA 1
ATOM 655 C C . ALA A 1 86 ? 20.308 -17.274 -5.235 1.00 37.09 86 ALA A C 1
ATOM 657 O O . ALA A 1 86 ? 19.141 -17.632 -5.386 1.00 37.09 86 ALA A O 1
ATOM 658 N N . SER A 1 87 ? 20.740 -16.038 -5.512 1.00 44.94 87 SER A N 1
ATOM 659 C CA . SER A 1 87 ? 20.246 -15.154 -6.581 1.00 44.94 87 SER A CA 1
ATOM 660 C C . SER A 1 87 ? 18.729 -14.918 -6.695 1.00 44.94 87 SER A C 1
ATOM 662 O O . SER A 1 87 ? 18.105 -15.215 -7.720 1.00 44.94 87 SER A O 1
ATOM 664 N N . SER A 1 88 ? 18.114 -14.229 -5.728 1.00 62.75 88 SER A N 1
ATOM 665 C CA . SER A 1 88 ? 16.903 -13.470 -6.060 1.00 62.75 88 SER A CA 1
ATOM 666 C C . SER A 1 88 ? 17.326 -12.161 -6.732 1.00 62.75 88 SER A C 1
ATOM 668 O O . SER A 1 88 ? 17.796 -11.226 -6.099 1.00 62.75 88 SER A O 1
ATOM 670 N N . ASN A 1 89 ? 17.185 -12.074 -8.054 1.00 89.88 89 ASN A N 1
ATOM 671 C CA . ASN A 1 89 ? 17.151 -10.787 -8.751 1.00 89.88 89 ASN A CA 1
ATOM 672 C C . ASN A 1 89 ? 15.814 -10.077 -8.454 1.00 89.88 89 ASN A C 1
ATOM 674 O O . ASN A 1 89 ? 15.019 -9.821 -9.356 1.00 89.88 89 ASN A O 1
ATOM 678 N N . PHE A 1 90 ? 15.497 -9.932 -7.169 1.00 97.94 90 PHE A N 1
ATOM 679 C CA . PHE A 1 90 ? 14.260 -9.353 -6.686 1.00 97.94 90 PHE A CA 1
ATOM 680 C C . PHE A 1 90 ? 14.553 -7.979 -6.104 1.00 97.94 90 PHE A C 1
ATOM 682 O O . PHE A 1 90 ? 15.489 -7.821 -5.327 1.00 97.94 90 PHE A O 1
ATOM 689 N N . TRP A 1 91 ? 13.749 -7.012 -6.511 1.00 98.69 91 TRP A N 1
ATOM 690 C CA . TRP A 1 91 ? 13.724 -5.663 -5.986 1.00 98.69 91 TRP A CA 1
ATOM 691 C C . TRP A 1 91 ? 12.348 -5.417 -5.393 1.00 98.69 91 TRP A C 1
ATOM 693 O O . TRP A 1 91 ? 11.341 -5.745 -6.023 1.00 98.69 91 TRP A O 1
ATOM 703 N N . ALA A 1 92 ? 12.295 -4.836 -4.204 1.00 98.62 92 ALA A N 1
ATOM 704 C CA . ALA A 1 92 ? 11.042 -4.413 -3.604 1.00 98.62 92 ALA A CA 1
ATOM 705 C C . ALA A 1 92 ? 10.895 -2.900 -3.741 1.00 98.62 92 ALA A C 1
ATOM 707 O O . ALA A 1 92 ? 11.859 -2.153 -3.603 1.00 98.62 92 ALA A O 1
ATOM 708 N N . VAL A 1 93 ? 9.682 -2.444 -4.014 1.00 98.81 93 VAL A N 1
ATOM 709 C CA . VAL A 1 93 ? 9.340 -1.030 -4.097 1.00 98.81 93 VAL A CA 1
ATOM 710 C C . VAL A 1 93 ? 8.172 -0.773 -3.168 1.00 98.81 93 VAL A C 1
ATOM 712 O O . VAL A 1 93 ? 7.120 -1.400 -3.281 1.00 98.81 93 VAL A O 1
ATOM 715 N N . ILE A 1 94 ? 8.369 0.165 -2.256 1.00 98.62 94 ILE A N 1
ATOM 716 C CA . ILE A 1 94 ? 7.379 0.598 -1.285 1.00 98.62 94 ILE A CA 1
ATOM 717 C C . ILE A 1 94 ? 6.844 1.957 -1.752 1.00 98.62 94 ILE A C 1
ATOM 719 O O . ILE A 1 94 ? 7.501 2.976 -1.518 1.00 98.62 94 ILE A O 1
ATOM 723 N N . PRO A 1 95 ? 5.693 2.020 -2.449 1.00 97.00 95 PRO A N 1
ATOM 724 C CA . PRO A 1 95 ? 4.998 3.283 -2.640 1.00 97.00 95 PRO A CA 1
ATOM 725 C C . PRO A 1 95 ? 4.509 3.789 -1.276 1.00 97.00 95 PRO A C 1
ATOM 727 O O . PRO A 1 95 ? 3.634 3.200 -0.644 1.00 97.00 95 PRO A O 1
ATOM 730 N N . ALA A 1 96 ? 5.108 4.886 -0.826 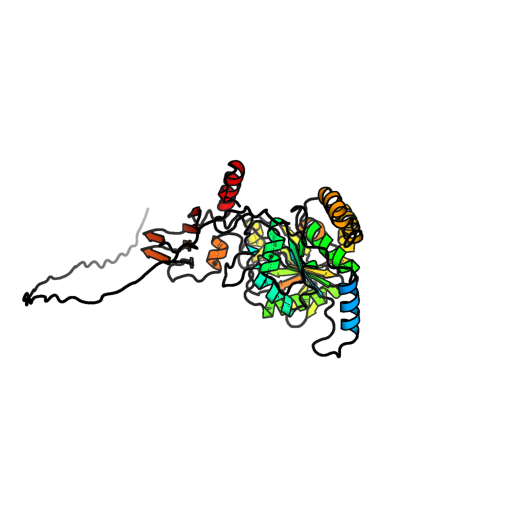1.00 94.12 96 ALA A N 1
ATOM 731 C CA . ALA A 1 96 ? 4.785 5.619 0.391 1.00 94.12 96 ALA A CA 1
ATOM 732 C C . ALA A 1 96 ? 4.116 6.951 0.015 1.00 94.12 96 ALA A C 1
ATOM 734 O O . ALA A 1 96 ? 4.600 8.045 0.322 1.00 94.12 96 ALA A O 1
ATOM 735 N N . GLY A 1 97 ? 3.016 6.825 -0.727 1.00 80.69 97 GLY A N 1
ATOM 736 C CA . GLY A 1 97 ? 2.118 7.914 -1.091 1.00 80.69 97 GLY A CA 1
ATOM 737 C C . GLY A 1 97 ? 0.827 7.862 -0.275 1.00 80.69 97 GLY A C 1
ATOM 738 O O . GLY A 1 97 ? 0.517 6.863 0.368 1.00 80.69 97 GLY A O 1
ATOM 739 N N . GLY A 1 98 ? 0.054 8.945 -0.322 1.00 71.56 98 GLY A N 1
ATOM 740 C CA . GLY A 1 98 ? -1.218 9.048 0.390 1.00 71.56 98 GLY A CA 1
ATOM 741 C C . GLY A 1 98 ? -1.087 9.711 1.761 1.00 71.56 98 GLY A C 1
ATOM 742 O O . GLY A 1 98 ? -0.204 9.423 2.562 1.00 71.56 98 GLY A O 1
ATOM 743 N N . SER A 1 99 ? -2.006 10.632 2.036 1.00 62.66 99 SER A N 1
ATOM 744 C CA . SER A 1 99 ? -2.031 11.429 3.267 1.00 62.66 99 SER A CA 1
ATOM 745 C C . SER A 1 99 ? -2.741 10.728 4.431 1.00 62.66 99 SER A C 1
ATOM 747 O O . SER A 1 99 ? -2.616 11.160 5.572 1.00 62.66 99 SER A O 1
ATOM 749 N N . GLY A 1 100 ? -3.472 9.634 4.174 1.00 65.38 100 GLY A N 1
ATOM 750 C CA . GLY A 1 100 ? -4.164 8.869 5.217 1.00 65.38 100 GLY A CA 1
ATOM 751 C C . GLY A 1 100 ? -5.269 9.644 5.943 1.00 65.38 100 GLY A C 1
ATOM 752 O O . GLY A 1 100 ? -5.609 9.285 7.060 1.00 65.38 100 GLY A O 1
ATOM 753 N N . THR A 1 101 ? -5.845 10.678 5.321 1.00 73.12 101 THR A N 1
ATOM 754 C CA . THR A 1 101 ? -6.706 11.704 5.953 1.00 73.12 101 THR A CA 1
ATOM 755 C C . THR A 1 101 ? -7.941 11.191 6.688 1.00 73.12 101 THR A C 1
ATOM 757 O O . THR A 1 101 ? -8.479 11.895 7.537 1.00 73.12 101 THR A O 1
ATOM 760 N N . ARG A 1 102 ? -8.391 9.969 6.394 1.00 85.75 102 ARG A N 1
ATOM 761 C CA . ARG A 1 102 ? -9.513 9.311 7.083 1.00 85.75 102 ARG A CA 1
ATOM 762 C C . ARG A 1 102 ? -9.194 8.919 8.530 1.00 85.75 102 ARG A C 1
ATOM 764 O O . ARG A 1 102 ? -10.111 8.615 9.282 1.00 85.75 102 ARG A O 1
ATOM 771 N N . LEU A 1 103 ? -7.919 8.971 8.921 1.00 90.81 103 LEU A N 1
ATOM 772 C CA . LEU A 1 103 ? -7.462 8.810 10.301 1.00 90.81 103 LEU A CA 1
ATOM 773 C C . LEU A 1 103 ? -7.118 10.145 10.972 1.00 90.81 103 LEU A C 1
ATOM 775 O O . LEU A 1 103 ? -6.448 10.158 12.003 1.00 90.81 103 LEU A O 1
ATOM 779 N N . TRP A 1 104 ? -7.555 11.286 10.430 1.00 92.75 104 TRP A N 1
ATOM 780 C CA . TRP A 1 104 ? -7.532 12.538 11.189 1.00 92.75 104 TRP A CA 1
ATOM 781 C C . TRP A 1 104 ? -8.319 12.331 12.502 1.00 92.75 104 TRP A C 1
ATOM 783 O O . TRP A 1 104 ? -9.298 11.580 12.491 1.00 92.75 104 TRP A O 1
ATOM 793 N N . PRO A 1 105 ? -7.911 12.905 13.647 1.00 91.75 105 PRO A N 1
ATOM 794 C CA . PRO A 1 105 ? -6.814 13.824 13.885 1.00 91.75 105 PRO A CA 1
ATOM 795 C C . PRO A 1 105 ? -5.490 13.126 14.215 1.00 91.75 105 PRO A C 1
ATOM 797 O O . PRO A 1 105 ? -4.557 13.793 14.642 1.00 91.75 105 PRO A O 1
ATOM 800 N N . LEU A 1 106 ? -5.329 11.834 13.965 1.00 90.25 106 LEU A N 1
ATOM 801 C CA . LEU A 1 106 ? -4.035 11.186 14.153 1.00 90.25 106 LEU A CA 1
ATOM 802 C C . LEU A 1 106 ? -3.109 11.382 12.941 1.00 90.25 106 LEU A C 1
ATOM 804 O O . LEU A 1 106 ? -1.949 11.761 13.080 1.00 90.25 106 LEU A O 1
ATOM 808 N N . SER A 1 107 ? -3.628 11.158 11.732 1.00 89.25 107 SER A N 1
ATOM 809 C CA . SER A 1 107 ? -2.889 11.416 10.492 1.00 89.25 107 SER A CA 1
ATOM 810 C C . SER A 1 107 ? -2.897 12.902 10.131 1.00 89.25 107 SER A C 1
ATOM 812 O O . SER A 1 107 ? -3.941 13.562 10.208 1.00 89.25 107 SER A O 1
ATOM 814 N N . ARG A 1 108 ? -1.756 13.409 9.663 1.00 86.69 108 ARG A N 1
ATOM 815 C CA . ARG A 1 108 ? -1.565 14.782 9.162 1.00 86.69 108 ARG A CA 1
ATOM 816 C C . ARG A 1 108 ? -0.833 14.783 7.831 1.00 86.69 108 ARG A C 1
ATOM 818 O O . ARG A 1 108 ? -0.293 13.759 7.413 1.00 86.69 108 ARG A O 1
ATOM 825 N N . SER A 1 109 ? -0.763 15.951 7.197 1.00 81.06 109 SER A N 1
ATOM 826 C CA . SER A 1 109 ? -0.007 16.112 5.956 1.00 81.06 109 SER A CA 1
ATOM 827 C C . SER A 1 109 ? 1.484 15.840 6.164 1.00 81.06 109 SER A C 1
ATOM 829 O O . SER A 1 109 ? 2.067 15.179 5.318 1.00 81.06 109 SER A O 1
ATOM 831 N N . ALA A 1 110 ? 2.108 16.251 7.278 1.00 81.75 110 ALA A N 1
ATOM 832 C CA . ALA A 1 110 ? 3.507 15.897 7.559 1.00 81.75 110 ALA A CA 1
ATOM 833 C C . ALA A 1 110 ? 3.682 14.504 8.195 1.00 81.75 110 ALA A C 1
ATOM 835 O O . ALA A 1 110 ? 4.768 13.922 8.125 1.00 81.75 110 ALA A O 1
ATOM 836 N N . ARG A 1 111 ? 2.621 13.950 8.798 1.00 86.38 111 ARG A N 1
ATOM 837 C CA . ARG A 1 111 ? 2.625 12.660 9.512 1.00 86.38 111 ARG A CA 1
ATOM 838 C C . ARG A 1 111 ? 1.526 11.724 8.966 1.00 86.38 111 ARG A C 1
ATOM 840 O O . ARG A 1 111 ? 0.535 11.479 9.658 1.00 86.38 111 ARG A O 1
ATOM 847 N N . PRO A 1 112 ? 1.660 11.228 7.720 1.00 90.94 112 PRO A N 1
ATOM 848 C CA . PRO A 1 112 ? 0.695 10.319 7.104 1.00 90.94 112 PRO A CA 1
ATOM 849 C C . PRO A 1 112 ? 0.640 8.959 7.806 1.00 90.94 112 PRO A C 1
ATOM 851 O O . PRO A 1 112 ? 1.571 8.567 8.514 1.00 90.94 112 PRO A O 1
ATOM 854 N N . LYS A 1 113 ? -0.437 8.207 7.535 1.00 91.50 113 LYS A N 1
ATOM 855 C CA . LYS A 1 113 ? -0.735 6.892 8.132 1.00 91.50 113 LYS A CA 1
ATOM 856 C C . LYS A 1 113 ? 0.467 5.946 8.176 1.00 91.50 113 LYS A C 1
ATOM 858 O O . LYS A 1 113 ? 0.748 5.377 9.225 1.00 91.50 113 LYS A O 1
ATOM 863 N N . PHE A 1 114 ? 1.205 5.813 7.074 1.00 93.88 114 PHE A N 1
ATOM 864 C CA . PHE A 1 114 ? 2.324 4.870 6.996 1.00 93.88 114 PHE A CA 1
ATOM 865 C C . PHE A 1 114 ? 3.478 5.178 7.962 1.00 93.88 114 PHE A C 1
ATOM 867 O O . PHE A 1 114 ? 4.243 4.279 8.299 1.00 93.88 114 PHE A O 1
ATOM 874 N N . LEU A 1 115 ? 3.601 6.421 8.443 1.00 94.75 115 LEU A N 1
ATOM 875 C CA . LEU A 1 115 ? 4.606 6.818 9.436 1.00 94.75 115 LEU A CA 1
ATOM 876 C C . LEU A 1 115 ? 4.131 6.637 10.885 1.00 94.75 115 LEU A C 1
ATOM 878 O O . LEU A 1 115 ? 4.914 6.885 11.807 1.00 94.75 115 LEU A O 1
ATOM 882 N N . LEU A 1 116 ? 2.878 6.227 11.106 1.00 92.44 116 LEU A N 1
ATOM 883 C CA . LEU A 1 116 ? 2.274 6.105 12.431 1.00 92.44 116 LEU A CA 1
ATOM 884 C C . LEU A 1 116 ? 2.403 4.684 13.005 1.00 92.44 116 LEU A C 1
ATOM 886 O O . LEU A 1 116 ? 2.136 3.712 12.293 1.00 92.44 116 LEU A O 1
ATOM 890 N N . PRO A 1 117 ? 2.739 4.541 14.302 1.00 91.94 117 PRO A N 1
ATOM 891 C CA . PRO A 1 117 ? 2.753 3.257 14.999 1.00 91.94 117 PRO A CA 1
ATOM 892 C C . PRO A 1 117 ? 1.337 2.860 15.451 1.00 91.94 117 PRO A C 1
ATOM 894 O O . PRO A 1 117 ? 0.969 2.988 16.625 1.00 91.94 117 PRO A O 1
ATOM 897 N N . LEU A 1 118 ? 0.513 2.424 14.495 1.00 90.94 118 LEU A N 1
ATOM 898 C CA . LEU A 1 118 ? -0.900 2.115 14.737 1.00 90.94 118 LEU A CA 1
ATOM 899 C C . LEU A 1 118 ? -1.100 0.777 15.462 1.00 90.94 118 LEU A C 1
ATOM 901 O O . LEU A 1 118 ? -1.787 0.722 16.477 1.00 90.94 118 LEU A O 1
ATOM 905 N N . LEU A 1 119 ? -0.453 -0.283 14.983 1.00 88.75 119 LEU A N 1
ATOM 906 C CA . LEU A 1 119 ? -0.686 -1.664 15.433 1.00 88.75 119 LEU A CA 1
ATOM 907 C C . LEU A 1 119 ? 0.456 -2.201 16.308 1.00 88.75 119 LEU A C 1
ATOM 909 O O . LEU A 1 119 ? 0.723 -3.395 16.360 1.00 88.75 119 LEU A O 1
ATOM 913 N N . GLY A 1 120 ? 1.176 -1.304 16.981 1.00 86.88 120 GLY A N 1
ATOM 914 C CA . GLY A 1 120 ? 2.318 -1.667 17.809 1.00 86.88 120 GLY A CA 1
ATOM 915 C C . GLY A 1 120 ? 3.262 -0.497 18.042 1.00 86.88 120 GLY A C 1
ATOM 916 O O . GLY A 1 120 ? 2.843 0.657 18.128 1.00 86.88 120 GLY A O 1
ATOM 917 N N . ARG A 1 121 ? 4.555 -0.809 18.172 1.00 89.75 121 ARG A N 1
ATOM 918 C CA . ARG A 1 121 ? 5.614 0.185 18.418 1.00 89.75 121 ARG A CA 1
ATOM 919 C C . ARG A 1 121 ? 6.217 0.754 17.137 1.00 89.75 121 ARG A C 1
ATOM 921 O O . ARG A 1 121 ? 6.699 1.881 17.151 1.00 89.75 121 ARG A O 1
ATOM 928 N N . GLU A 1 122 ? 6.205 -0.029 16.067 1.00 94.81 122 GLU A N 1
ATOM 929 C CA . GLU A 1 122 ? 6.759 0.332 14.764 1.00 94.81 122 GLU A CA 1
ATOM 930 C C . GLU A 1 122 ? 5.681 0.924 13.860 1.00 94.81 122 GLU A C 1
ATOM 932 O O . GLU A 1 122 ? 4.511 0.533 13.940 1.00 94.81 122 GLU A O 1
ATOM 937 N N . SER A 1 123 ? 6.076 1.846 12.983 1.00 96.12 123 SER A N 1
ATOM 938 C CA . SER A 1 123 ? 5.186 2.365 11.945 1.00 96.12 123 SER A CA 1
ATOM 939 C C . SER A 1 123 ? 4.837 1.298 10.905 1.00 96.12 123 SER A C 1
ATOM 941 O O . SER A 1 123 ? 5.570 0.324 10.732 1.00 96.12 123 SER A O 1
ATOM 943 N N . MET A 1 124 ? 3.740 1.482 10.166 1.00 94.94 124 MET A N 1
ATOM 944 C CA . MET A 1 124 ? 3.366 0.548 9.088 1.00 94.94 124 MET A CA 1
ATOM 945 C C . MET A 1 124 ? 4.451 0.450 8.000 1.00 94.94 124 MET A C 1
ATOM 947 O O . MET A 1 124 ? 4.703 -0.628 7.458 1.00 94.94 124 MET A O 1
ATOM 951 N N . LEU A 1 125 ? 5.155 1.558 7.739 1.00 97.38 125 LEU A N 1
ATOM 952 C CA . LEU A 1 125 ? 6.318 1.591 6.857 1.00 97.38 125 LEU A CA 1
ATOM 953 C C . LEU A 1 125 ? 7.445 0.698 7.381 1.00 97.38 125 LEU A C 1
ATOM 955 O O . LEU A 1 125 ? 8.006 -0.080 6.612 1.00 97.38 125 LEU A O 1
ATOM 959 N N . GLN A 1 126 ? 7.779 0.801 8.671 1.00 98.12 126 GLN A N 1
ATOM 960 C CA . GLN A 1 126 ? 8.810 -0.031 9.296 1.00 98.12 126 GLN A CA 1
ATOM 961 C C . GLN A 1 126 ? 8.432 -1.511 9.238 1.00 98.12 126 GLN A C 1
ATOM 963 O O . GLN A 1 126 ? 9.244 -2.323 8.806 1.00 98.12 126 GLN A O 1
ATOM 968 N N . GLN A 1 127 ? 7.181 -1.847 9.555 1.00 97.38 127 GLN A N 1
ATOM 969 C CA . GLN A 1 127 ? 6.678 -3.219 9.469 1.00 97.38 127 GLN A CA 1
ATOM 970 C C . GLN A 1 127 ? 6.771 -3.770 8.036 1.00 97.38 127 GLN A C 1
ATOM 972 O O . GLN A 1 127 ? 7.240 -4.888 7.819 1.00 97.38 127 GLN A O 1
ATOM 977 N N . THR A 1 128 ? 6.384 -2.967 7.038 1.00 97.88 128 THR A N 1
ATOM 978 C CA . THR A 1 128 ? 6.490 -3.335 5.619 1.00 97.88 128 THR A CA 1
ATOM 979 C C . THR A 1 128 ? 7.944 -3.525 5.196 1.00 97.88 128 THR A C 1
ATOM 981 O O . THR A 1 128 ? 8.263 -4.514 4.540 1.00 97.88 128 THR A O 1
ATOM 984 N N . PHE A 1 129 ? 8.841 -2.622 5.594 1.00 98.44 129 PHE A N 1
ATOM 985 C CA . PHE A 1 129 ? 10.267 -2.723 5.301 1.00 98.44 129 PHE A CA 1
ATOM 986 C C . PHE A 1 129 ? 10.883 -3.986 5.916 1.00 98.44 129 PHE A C 1
ATOM 988 O O . PHE A 1 129 ? 11.486 -4.774 5.190 1.00 98.44 129 PHE A O 1
ATOM 995 N N . THR A 1 130 ? 10.661 -4.233 7.211 1.00 97.44 130 THR A N 1
ATOM 996 C CA . THR A 1 130 ? 11.133 -5.436 7.914 1.00 97.44 130 THR A CA 1
ATOM 997 C C . THR A 1 130 ? 10.656 -6.703 7.207 1.00 97.44 130 THR A C 1
ATOM 999 O O . THR A 1 130 ? 11.462 -7.567 6.865 1.00 97.44 130 THR A O 1
ATOM 1002 N N . ARG A 1 131 ? 9.366 -6.781 6.864 1.00 97.38 131 ARG A N 1
ATOM 1003 C CA . ARG A 1 131 ? 8.799 -7.922 6.132 1.00 97.38 131 ARG A CA 1
ATOM 1004 C C . ARG A 1 131 ? 9.464 -8.148 4.766 1.00 97.38 131 ARG A C 1
ATOM 1006 O O . ARG A 1 131 ? 9.612 -9.288 4.336 1.00 97.38 131 ARG A O 1
ATOM 1013 N N . LEU A 1 132 ? 9.882 -7.086 4.078 1.00 98.00 132 LEU A N 1
ATOM 1014 C CA . LEU A 1 132 ? 10.561 -7.182 2.781 1.00 98.00 132 LEU A CA 1
ATOM 1015 C C . LEU A 1 132 ? 12.044 -7.557 2.894 1.00 98.00 132 LEU A C 1
ATOM 1017 O O . LEU A 1 132 ? 12.577 -8.145 1.949 1.00 98.00 132 LEU A O 1
ATOM 1021 N N . THR A 1 133 ? 12.693 -7.302 4.035 1.00 96.88 133 THR A N 1
ATOM 1022 C CA . THR A 1 133 ? 14.086 -7.732 4.259 1.00 96.88 133 THR A CA 1
ATOM 1023 C C . THR A 1 133 ? 14.260 -9.256 4.324 1.00 96.88 133 THR A C 1
ATOM 1025 O O . THR A 1 133 ? 15.331 -9.766 4.016 1.00 96.88 133 THR A O 1
ATOM 1028 N N . GLU A 1 134 ? 13.182 -10.010 4.567 1.00 96.06 134 GLU A N 1
ATOM 1029 C CA . GLU A 1 134 ? 13.159 -11.483 4.462 1.00 96.06 134 GLU A CA 1
ATOM 1030 C C . GLU A 1 134 ? 13.171 -12.005 3.003 1.00 96.06 134 GLU A C 1
ATOM 1032 O O . GLU A 1 134 ? 13.304 -13.210 2.736 1.00 96.06 134 GLU A O 1
ATOM 1037 N N . LEU A 1 135 ? 12.989 -11.105 2.029 1.00 96.75 135 LEU A N 1
ATOM 1038 C CA . LEU A 1 135 ? 12.905 -11.410 0.596 1.00 96.75 135 LEU A CA 1
ATOM 1039 C C . LEU A 1 135 ? 14.088 -10.855 -0.205 1.00 96.75 135 LEU A C 1
ATOM 1041 O O . LEU A 1 135 ? 14.444 -11.431 -1.243 1.00 96.75 135 LEU A O 1
ATOM 1045 N N . THR A 1 136 ? 14.668 -9.737 0.235 1.00 97.06 136 THR A N 1
ATOM 1046 C CA . THR A 1 136 ? 15.816 -9.096 -0.408 1.00 97.06 136 THR A CA 1
ATOM 1047 C C . THR A 1 136 ? 16.579 -8.180 0.549 1.00 97.06 136 THR A C 1
ATOM 1049 O O . THR A 1 136 ? 16.014 -7.652 1.497 1.00 97.06 136 THR A O 1
ATOM 1052 N N . GLU A 1 137 ? 17.851 -7.931 0.245 1.00 96.56 137 GLU A N 1
ATOM 1053 C CA . GLU A 1 137 ? 18.693 -6.986 0.985 1.00 96.56 137 GLU A CA 1
ATOM 1054 C C . GLU A 1 137 ? 18.177 -5.532 0.875 1.00 96.56 137 GLU A C 1
ATOM 1056 O O . GLU A 1 137 ? 17.623 -5.172 -0.177 1.00 96.56 137 GLU A O 1
ATOM 1061 N N . PRO A 1 138 ? 18.412 -4.670 1.889 1.00 97.00 138 PRO A N 1
ATOM 1062 C CA . PRO A 1 138 ? 18.029 -3.252 1.882 1.00 97.00 138 PRO A CA 1
ATOM 1063 C C . PRO A 1 138 ? 18.475 -2.469 0.640 1.00 97.00 138 PRO A C 1
ATOM 1065 O O . PRO A 1 138 ? 17.752 -1.593 0.169 1.00 97.00 138 PRO A O 1
ATOM 1068 N N . GLU A 1 139 ? 19.625 -2.808 0.051 1.00 96.69 139 GLU A N 1
ATOM 1069 C CA . GLU A 1 139 ? 20.142 -2.184 -1.173 1.00 96.69 139 GLU A CA 1
ATOM 1070 C C . GLU A 1 139 ? 19.226 -2.368 -2.388 1.00 96.69 139 GLU A C 1
ATOM 1072 O O . GLU A 1 139 ? 19.341 -1.620 -3.360 1.00 96.69 139 GLU A O 1
ATOM 1077 N N . ARG A 1 140 ? 18.308 -3.338 -2.338 1.00 97.88 140 ARG A N 1
ATOM 1078 C CA . ARG A 1 140 ? 17.328 -3.632 -3.390 1.00 97.88 140 ARG A CA 1
ATOM 1079 C C . ARG A 1 140 ? 15.895 -3.282 -2.999 1.00 97.88 140 ARG A C 1
ATOM 1081 O O . ARG A 1 140 ? 14.950 -3.717 -3.660 1.00 97.88 140 ARG A O 1
ATOM 1088 N N . ILE A 1 141 ? 15.723 -2.507 -1.935 1.00 98.62 141 ILE A N 1
ATOM 1089 C CA . ILE A 1 141 ? 14.436 -1.939 -1.545 1.00 98.62 141 ILE A CA 1
ATOM 1090 C C . ILE A 1 141 ? 14.448 -0.465 -1.932 1.00 98.62 141 ILE A C 1
ATOM 1092 O O . ILE A 1 141 ? 15.360 0.249 -1.534 1.00 98.62 141 ILE A O 1
ATOM 1096 N N . LEU A 1 142 ? 13.460 -0.009 -2.700 1.00 98.69 142 LEU A N 1
ATOM 1097 C CA . LEU A 1 142 ? 13.220 1.408 -2.978 1.00 98.69 142 LEU A CA 1
ATOM 1098 C C . LEU A 1 142 ? 11.977 1.875 -2.224 1.00 98.69 142 LEU A C 1
ATOM 1100 O O . LEU A 1 142 ? 10.989 1.146 -2.153 1.00 98.69 142 LEU A O 1
ATOM 1104 N N . VAL A 1 143 ? 11.991 3.105 -1.724 1.00 98.69 143 VAL A N 1
ATOM 1105 C CA . VAL A 1 143 ? 10.799 3.776 -1.193 1.00 98.69 143 VAL A CA 1
ATOM 1106 C C . VAL A 1 143 ? 10.495 4.961 -2.095 1.00 98.69 143 VAL A C 1
ATOM 1108 O O . VAL A 1 143 ? 11.361 5.809 -2.284 1.00 98.69 143 VAL A O 1
ATOM 1111 N N . VAL A 1 144 ? 9.290 5.022 -2.661 1.00 98.06 144 VAL A N 1
ATOM 1112 C CA . VAL A 1 144 ? 8.849 6.157 -3.489 1.00 98.06 144 VAL A CA 1
ATOM 1113 C C . VAL A 1 144 ? 7.926 7.031 -2.655 1.00 98.06 144 VAL A C 1
ATOM 1115 O O . VAL A 1 144 ? 6.933 6.528 -2.134 1.00 98.06 144 VAL A O 1
ATOM 1118 N N . CYS A 1 145 ? 8.247 8.311 -2.490 1.00 96.25 145 CYS A N 1
ATOM 1119 C CA . CYS A 1 145 ? 7.501 9.202 -1.601 1.00 96.25 145 CYS A CA 1
ATOM 1120 C C . CYS A 1 145 ? 7.501 10.657 -2.074 1.00 96.25 145 CYS A C 1
ATOM 1122 O O . CYS A 1 145 ? 8.402 11.091 -2.788 1.00 96.25 145 CYS A O 1
ATOM 1124 N N . GLY A 1 146 ? 6.550 11.451 -1.581 1.00 93.38 146 GLY A N 1
ATOM 1125 C CA . GLY A 1 146 ? 6.580 12.904 -1.746 1.00 93.38 146 GLY A CA 1
ATOM 1126 C C . GLY A 1 146 ? 7.688 13.590 -0.922 1.00 93.38 146 GLY A C 1
ATOM 1127 O O . GLY A 1 146 ? 8.170 13.035 0.076 1.00 93.38 146 GLY A O 1
ATOM 1128 N N . PRO A 1 147 ? 8.065 14.835 -1.271 1.00 92.25 147 PRO A N 1
ATOM 1129 C CA . PRO A 1 147 ? 9.190 15.550 -0.659 1.00 92.25 147 PRO A CA 1
ATOM 1130 C C . PRO A 1 147 ? 9.021 15.777 0.847 1.00 92.25 147 PRO A C 1
ATOM 1132 O O . PRO A 1 147 ? 9.996 15.722 1.593 1.00 92.25 147 PRO A O 1
ATOM 1135 N N . ALA A 1 148 ? 7.783 15.964 1.313 1.00 90.75 148 ALA A N 1
ATOM 1136 C CA . ALA A 1 148 ? 7.474 16.181 2.726 1.00 90.75 148 ALA A CA 1
ATOM 1137 C C . ALA A 1 148 ? 7.824 14.978 3.625 1.00 90.75 148 ALA A C 1
ATOM 1139 O O . ALA A 1 148 ? 8.006 15.143 4.830 1.00 90.75 148 ALA A O 1
ATOM 1140 N N . HIS A 1 149 ? 7.931 13.769 3.064 1.00 93.44 149 HIS A N 1
ATOM 1141 C CA . HIS A 1 149 ? 8.081 12.536 3.844 1.00 93.44 149 HIS A CA 1
ATOM 1142 C C . HIS A 1 149 ? 9.506 11.980 3.843 1.00 93.44 149 HIS A C 1
ATOM 1144 O O . HIS A 1 149 ? 9.857 11.222 4.749 1.00 93.44 149 HIS A O 1
ATOM 1150 N N . ALA A 1 150 ? 10.345 12.377 2.881 1.00 95.00 150 ALA A N 1
ATOM 1151 C CA . ALA A 1 150 ? 11.674 11.802 2.662 1.00 95.00 150 ALA A CA 1
ATOM 1152 C C . ALA A 1 150 ? 12.549 11.808 3.929 1.00 95.00 150 ALA A C 1
ATOM 1154 O O . ALA A 1 150 ? 13.137 10.790 4.297 1.00 95.00 150 ALA A O 1
ATOM 1155 N N . ALA A 1 151 ? 12.577 12.930 4.657 1.00 95.75 151 ALA A N 1
ATOM 1156 C CA . ALA A 1 151 ? 13.362 13.051 5.884 1.00 95.75 151 ALA A CA 1
ATOM 1157 C C . ALA A 1 151 ? 12.843 12.148 7.019 1.00 95.75 151 ALA A C 1
ATOM 1159 O O . ALA A 1 151 ? 13.633 11.618 7.798 1.00 95.75 151 ALA A O 1
ATOM 1160 N N . ALA A 1 152 ? 11.524 11.972 7.136 1.00 95.88 152 ALA A N 1
ATOM 1161 C CA . ALA A 1 152 ? 10.937 11.102 8.152 1.00 95.88 152 ALA A CA 1
ATOM 1162 C C . ALA A 1 152 ? 11.163 9.619 7.826 1.00 95.88 152 ALA A C 1
ATOM 1164 O O . ALA A 1 152 ? 11.516 8.854 8.721 1.00 95.88 152 ALA A O 1
ATOM 1165 N N . ILE A 1 153 ? 11.049 9.243 6.548 1.00 97.31 153 ILE A N 1
ATOM 1166 C CA . ILE A 1 153 ? 11.363 7.900 6.042 1.00 97.31 153 ILE A CA 1
ATOM 1167 C C . ILE A 1 153 ? 12.822 7.547 6.344 1.00 97.31 153 ILE A C 1
ATOM 1169 O O . ILE A 1 153 ? 13.078 6.514 6.955 1.00 97.31 153 ILE A O 1
ATOM 1173 N N . ALA A 1 154 ? 13.769 8.432 6.011 1.00 97.75 154 ALA A N 1
ATOM 1174 C CA . ALA A 1 154 ? 15.192 8.216 6.283 1.00 97.75 154 ALA A CA 1
ATOM 1175 C C . ALA A 1 154 ? 15.490 8.010 7.780 1.00 97.75 154 ALA A C 1
ATOM 1177 O O . ALA A 1 154 ? 16.334 7.195 8.140 1.00 97.75 154 ALA A O 1
ATOM 1178 N N . ARG A 1 155 ? 14.778 8.722 8.668 1.00 97.56 155 ARG A N 1
ATOM 1179 C CA . ARG A 1 155 ? 14.904 8.530 10.123 1.00 97.56 155 ARG A CA 1
ATOM 1180 C C . ARG A 1 155 ? 14.314 7.204 10.604 1.00 97.56 155 ARG A C 1
ATOM 1182 O O . ARG A 1 155 ? 14.885 6.596 11.502 1.00 97.56 155 ARG A O 1
ATOM 1189 N N . GLN A 1 156 ? 13.173 6.779 10.058 1.00 97.62 156 GLN A N 1
ATOM 1190 C CA . GLN A 1 156 ? 12.517 5.529 10.463 1.00 97.62 156 GLN A CA 1
ATOM 1191 C C . GLN A 1 156 ? 13.211 4.279 9.901 1.00 97.62 156 GLN A C 1
ATOM 1193 O O . GLN A 1 156 ? 13.139 3.225 10.534 1.00 97.62 156 GLN A O 1
ATOM 1198 N N . LEU A 1 157 ? 13.891 4.398 8.754 1.00 98.19 157 LEU A N 1
ATOM 1199 C CA . LEU A 1 157 ? 14.566 3.307 8.045 1.00 98.19 157 LEU A CA 1
ATOM 1200 C C . LEU A 1 157 ? 16.084 3.565 7.920 1.00 98.19 157 LEU A C 1
ATOM 1202 O O . LEU A 1 157 ? 16.583 3.772 6.816 1.00 98.19 157 LEU A O 1
ATOM 1206 N N . PRO A 1 158 ? 16.857 3.542 9.023 1.00 97.25 158 PRO A N 1
ATOM 1207 C CA . PRO A 1 158 ? 18.280 3.901 9.002 1.00 97.25 158 PRO A CA 1
ATOM 1208 C C . PRO A 1 158 ? 19.167 2.926 8.208 1.00 97.25 158 PRO A C 1
ATOM 1210 O O . PRO A 1 158 ? 20.289 3.273 7.846 1.00 97.25 158 PRO A O 1
ATOM 1213 N N . THR A 1 159 ? 18.693 1.703 7.954 1.00 97.50 159 THR A N 1
ATOM 1214 C CA . THR A 1 159 ? 19.401 0.692 7.151 1.00 97.50 159 THR A CA 1
ATOM 1215 C C . THR A 1 159 ? 19.099 0.797 5.654 1.00 97.50 159 THR A C 1
ATOM 1217 O O . THR A 1 159 ? 19.789 0.166 4.856 1.00 97.50 159 THR A O 1
ATOM 1220 N N . LEU A 1 160 ? 18.100 1.593 5.254 1.00 98.12 160 LEU A N 1
ATOM 1221 C CA . LEU A 1 160 ? 17.799 1.864 3.852 1.00 98.12 160 LEU A CA 1
ATOM 1222 C C . LEU A 1 160 ? 18.830 2.864 3.299 1.00 98.12 160 LEU A C 1
ATOM 1224 O O . LEU A 1 160 ? 18.988 3.950 3.865 1.00 98.12 160 LEU A O 1
ATOM 1228 N N . PRO A 1 161 ? 19.514 2.566 2.179 1.00 97.69 161 PRO A N 1
ATOM 1229 C CA . PRO A 1 161 ? 20.393 3.542 1.547 1.00 97.69 161 PRO A CA 1
ATOM 1230 C C . PRO A 1 161 ? 19.630 4.819 1.180 1.00 97.69 161 PRO A C 1
ATOM 1232 O O . PRO A 1 161 ? 18.555 4.755 0.592 1.00 97.69 161 PRO A O 1
ATOM 1235 N N . SER A 1 162 ? 20.200 5.992 1.457 1.00 95.56 162 SER A N 1
ATOM 1236 C CA . SER A 1 162 ? 19.543 7.274 1.154 1.00 95.56 162 SER A CA 1
ATOM 1237 C C . SER A 1 162 ? 19.199 7.436 -0.331 1.00 95.56 162 SER A C 1
ATOM 1239 O O . SER A 1 162 ? 18.149 7.977 -0.660 1.00 95.56 162 SER A O 1
ATOM 1241 N N . ALA A 1 163 ? 20.042 6.905 -1.223 1.00 95.12 163 ALA A N 1
ATOM 1242 C CA . ALA A 1 163 ? 19.813 6.889 -2.669 1.00 95.12 163 ALA A CA 1
ATOM 1243 C C . ALA A 1 163 ? 18.590 6.049 -3.097 1.00 95.12 163 ALA A C 1
ATOM 1245 O O . ALA A 1 163 ? 18.105 6.204 -4.215 1.00 95.12 163 ALA A O 1
ATOM 1246 N N . ASN A 1 164 ? 18.082 5.184 -2.214 1.00 97.88 164 ASN A N 1
ATOM 1247 C CA . ASN A 1 164 ? 16.914 4.347 -2.464 1.00 97.88 164 ASN A CA 1
ATOM 1248 C C . ASN A 1 164 ? 15.594 5.014 -2.031 1.00 97.88 164 ASN A C 1
ATOM 1250 O O . ASN A 1 164 ? 14.526 4.425 -2.206 1.00 97.88 164 ASN A O 1
ATOM 1254 N N . ILE A 1 165 ? 15.647 6.235 -1.488 1.00 98.19 165 ILE A N 1
ATOM 1255 C CA . ILE A 1 165 ? 14.470 7.074 -1.247 1.00 98.19 165 ILE A CA 1
ATOM 1256 C C . ILE A 1 165 ? 14.248 7.929 -2.498 1.00 98.19 165 ILE A C 1
ATOM 1258 O O . ILE A 1 165 ? 14.939 8.919 -2.734 1.00 98.19 165 ILE A O 1
ATOM 1262 N N . ILE A 1 166 ? 13.289 7.519 -3.321 1.00 97.69 166 ILE A N 1
ATOM 1263 C CA . ILE A 1 166 ? 12.943 8.165 -4.584 1.00 97.69 166 ILE A CA 1
ATOM 1264 C C . ILE A 1 166 ? 11.874 9.219 -4.310 1.00 97.69 166 ILE A C 1
ATOM 1266 O O . ILE A 1 166 ? 10.736 8.894 -3.970 1.00 97.69 166 ILE A O 1
ATOM 1270 N N . VAL A 1 167 ? 12.247 10.489 -4.451 1.00 96.06 167 VAL A N 1
ATOM 1271 C CA . VAL A 1 167 ? 11.339 11.610 -4.202 1.00 96.06 167 VAL A CA 1
ATOM 1272 C C . VAL A 1 167 ? 10.615 11.991 -5.488 1.00 96.06 167 VAL A C 1
ATOM 1274 O O . VAL A 1 167 ? 11.237 12.493 -6.425 1.00 96.06 167 VAL A O 1
ATOM 1277 N N . GLU A 1 168 ? 9.304 11.766 -5.535 1.00 94.06 168 GLU A N 1
ATOM 1278 C CA . GLU A 1 168 ? 8.463 12.255 -6.629 1.00 94.06 168 GLU A CA 1
ATOM 1279 C C . GLU A 1 168 ? 8.096 13.737 -6.419 1.00 94.06 168 GLU A C 1
ATOM 1281 O O . GLU A 1 168 ? 7.792 14.129 -5.290 1.00 94.06 168 GLU A O 1
ATOM 1286 N N . PRO A 1 169 ? 8.107 14.589 -7.466 1.00 92.88 169 PRO A N 1
ATOM 1287 C CA . PRO A 1 169 ? 7.796 16.016 -7.321 1.00 92.88 169 PRO A CA 1
ATOM 1288 C C . PRO A 1 169 ? 6.374 16.311 -6.825 1.00 92.88 169 PRO A C 1
ATOM 1290 O O . PRO A 1 169 ? 6.160 17.276 -6.092 1.00 92.88 169 PRO A O 1
ATOM 1293 N N . SER A 1 170 ? 5.402 15.499 -7.241 1.00 92.94 170 SER A N 1
ATOM 1294 C CA . SER A 1 170 ? 3.985 15.648 -6.903 1.00 92.94 170 SER A CA 1
ATOM 1295 C C . SER A 1 170 ? 3.253 14.304 -7.004 1.00 92.94 170 SER A C 1
ATOM 1297 O O . SER A 1 170 ? 3.661 13.454 -7.801 1.00 92.94 170 SER A O 1
ATOM 1299 N N . PRO A 1 171 ? 2.161 14.101 -6.245 1.00 91.12 171 PRO A N 1
ATOM 1300 C CA . PRO A 1 171 ? 1.406 12.855 -6.287 1.00 91.12 171 PRO A CA 1
ATOM 1301 C C . PRO A 1 171 ? 0.526 12.806 -7.542 1.00 91.12 171 PRO A C 1
ATOM 1303 O O . PRO A 1 171 ? -0.490 13.488 -7.607 1.00 91.12 171 PRO A O 1
ATOM 1306 N N . ILE A 1 172 ? 0.908 11.990 -8.526 1.00 94.62 172 ILE A N 1
ATOM 1307 C CA . ILE A 1 172 ? 0.147 11.763 -9.774 1.00 94.62 172 ILE A CA 1
ATOM 1308 C C . ILE A 1 172 ? -0.245 10.280 -9.946 1.00 94.62 172 ILE A C 1
ATOM 1310 O O . ILE A 1 172 ? -0.401 9.768 -11.051 1.00 94.62 172 ILE A O 1
ATOM 1314 N N . GLY A 1 173 ? -0.393 9.566 -8.828 1.00 93.88 173 GLY A N 1
ATOM 1315 C CA . GLY A 1 173 ? -0.839 8.173 -8.793 1.00 93.88 173 GLY A CA 1
ATOM 1316 C C . GLY A 1 173 ? 0.283 7.128 -8.832 1.00 93.88 173 GLY A C 1
ATOM 1317 O O . GLY A 1 173 ? 1.460 7.416 -9.048 1.00 93.88 173 GLY A O 1
ATOM 1318 N N . THR A 1 174 ? -0.092 5.868 -8.589 1.00 95.50 174 THR A N 1
ATOM 1319 C CA . THR A 1 174 ? 0.857 4.744 -8.487 1.00 95.50 174 THR A CA 1
ATOM 1320 C C . THR A 1 174 ? 1.468 4.341 -9.830 1.00 95.50 174 THR A C 1
ATOM 1322 O O . THR A 1 174 ? 2.533 3.728 -9.845 1.00 95.50 174 THR A O 1
ATOM 1325 N N . GLY A 1 175 ? 0.842 4.692 -10.959 1.00 97.12 175 GLY A N 1
ATOM 1326 C CA . GLY A 1 175 ? 1.339 4.365 -12.295 1.00 97.12 175 GLY A CA 1
ATOM 1327 C C . GLY A 1 175 ? 2.706 5.003 -12.568 1.00 97.12 175 GLY A C 1
ATOM 1328 O O . GLY A 1 175 ? 3.687 4.266 -12.712 1.00 97.12 175 GLY A O 1
ATOM 1329 N N . PRO A 1 176 ? 2.813 6.346 -12.585 1.00 98.00 176 PRO A N 1
ATOM 1330 C CA . PRO A 1 176 ? 4.086 7.049 -12.759 1.00 98.00 176 PRO A CA 1
ATOM 1331 C C . PRO A 1 176 ? 5.139 6.693 -11.699 1.00 98.00 176 PRO A C 1
ATOM 1333 O O . PRO A 1 176 ? 6.298 6.463 -12.048 1.00 98.00 176 PRO A O 1
ATOM 1336 N N . ALA A 1 177 ? 4.739 6.561 -10.428 1.00 97.44 177 ALA A N 1
ATOM 1337 C CA . ALA A 1 177 ? 5.628 6.193 -9.322 1.00 97.44 177 ALA A CA 1
ATOM 1338 C C . ALA A 1 177 ? 6.317 4.833 -9.542 1.00 97.44 177 ALA A C 1
ATOM 1340 O O . ALA A 1 177 ? 7.547 4.718 -9.483 1.00 97.44 177 ALA A O 1
ATOM 1341 N N . LEU A 1 178 ? 5.538 3.790 -9.854 1.00 98.38 178 LEU A N 1
ATOM 1342 C CA . LEU A 1 178 ? 6.076 2.450 -10.099 1.00 98.38 178 LEU A CA 1
ATOM 1343 C C . LEU A 1 178 ? 6.789 2.348 -11.451 1.00 98.38 178 LEU A C 1
ATOM 1345 O O . LEU A 1 178 ? 7.758 1.595 -11.572 1.00 98.38 178 LEU A O 1
ATOM 1349 N N . ALA A 1 179 ? 6.364 3.120 -12.453 1.00 98.56 179 ALA A N 1
ATOM 1350 C CA . ALA A 1 179 ? 7.053 3.213 -13.734 1.00 98.56 179 ALA A CA 1
ATOM 1351 C C . ALA A 1 179 ? 8.458 3.820 -13.582 1.00 98.56 179 ALA A C 1
ATOM 1353 O O . ALA A 1 179 ? 9.416 3.269 -14.130 1.00 98.56 179 ALA A O 1
ATOM 1354 N N . LEU A 1 180 ? 8.605 4.892 -12.792 1.00 98.50 180 LEU A N 1
ATOM 1355 C CA . LEU A 1 180 ? 9.904 5.491 -12.481 1.00 98.50 180 LEU A CA 1
ATOM 1356 C C . LEU A 1 180 ? 10.796 4.503 -11.729 1.00 98.50 180 LEU A C 1
ATOM 1358 O O . LEU A 1 180 ? 11.911 4.234 -12.175 1.00 98.50 180 LEU A O 1
ATOM 1362 N N . ALA A 1 181 ? 10.295 3.892 -10.651 1.00 98.44 181 ALA A N 1
ATOM 1363 C CA . ALA A 1 181 ? 11.053 2.887 -9.907 1.00 98.44 181 ALA A CA 1
ATOM 1364 C C . ALA A 1 181 ? 11.500 1.723 -10.813 1.00 98.44 181 ALA A C 1
ATOM 1366 O O . ALA A 1 181 ? 12.668 1.331 -10.799 1.00 98.44 181 ALA A O 1
ATOM 1367 N N . SER A 1 182 ? 10.612 1.225 -11.682 1.00 98.50 182 SER A N 1
ATOM 1368 C CA . SER A 1 182 ? 10.948 0.180 -12.652 1.00 98.50 182 SER A CA 1
ATOM 1369 C C . SER A 1 182 ? 12.007 0.627 -13.662 1.00 98.50 182 SER A C 1
ATOM 1371 O O . SER A 1 182 ? 12.834 -0.196 -14.057 1.00 98.50 182 SER A O 1
ATOM 1373 N N . ALA A 1 183 ? 11.994 1.884 -14.115 1.00 98.38 183 ALA A N 1
ATOM 1374 C CA . ALA A 1 183 ? 12.986 2.416 -15.049 1.00 98.38 183 ALA A CA 1
ATOM 1375 C C . ALA A 1 183 ? 14.375 2.535 -14.400 1.00 98.38 183 ALA A C 1
ATOM 1377 O O . ALA A 1 183 ? 15.375 2.163 -15.020 1.00 98.38 183 ALA A O 1
ATOM 1378 N N . LEU A 1 184 ? 14.432 2.974 -13.138 1.00 98.06 184 LEU A N 1
ATOM 1379 C CA . LEU A 1 184 ? 15.666 3.047 -12.351 1.00 98.06 184 LEU A CA 1
ATOM 1380 C C . LEU A 1 184 ? 16.247 1.657 -12.077 1.00 98.06 184 LEU A C 1
ATOM 1382 O O . LEU A 1 184 ? 17.426 1.424 -12.343 1.00 98.06 184 LEU A O 1
ATOM 1386 N N . ILE A 1 185 ? 15.414 0.700 -11.652 1.00 98.19 185 ILE A N 1
ATOM 1387 C CA . ILE A 1 185 ? 15.840 -0.694 -11.463 1.00 98.19 185 ILE A CA 1
ATOM 1388 C C . ILE A 1 185 ? 16.337 -1.279 -12.789 1.00 98.19 185 ILE A C 1
ATOM 1390 O O . ILE A 1 185 ? 17.393 -1.902 -12.828 1.00 98.19 185 ILE A O 1
ATOM 1394 N N . HIS A 1 186 ? 15.627 -1.048 -13.898 1.00 96.62 186 HIS A N 1
ATOM 1395 C CA . HIS A 1 186 ? 16.001 -1.576 -15.212 1.00 96.62 186 HIS A CA 1
ATOM 1396 C C . HIS A 1 186 ? 17.361 -1.068 -15.716 1.00 96.62 186 HIS A C 1
ATOM 1398 O O . HIS A 1 186 ? 18.039 -1.807 -16.430 1.00 96.62 186 HIS A O 1
ATOM 1404 N N . ARG A 1 187 ? 17.779 0.156 -15.352 1.00 94.44 187 ARG A N 1
ATOM 1405 C CA . ARG A 1 187 ? 19.124 0.681 -15.666 1.00 94.44 187 ARG A CA 1
ATOM 1406 C C . ARG A 1 187 ? 20.233 -0.139 -15.007 1.00 94.44 187 ARG A C 1
ATOM 1408 O O . ARG A 1 187 ? 21.297 -0.295 -15.597 1.00 94.44 187 ARG A O 1
ATOM 1415 N N . VAL A 1 188 ? 19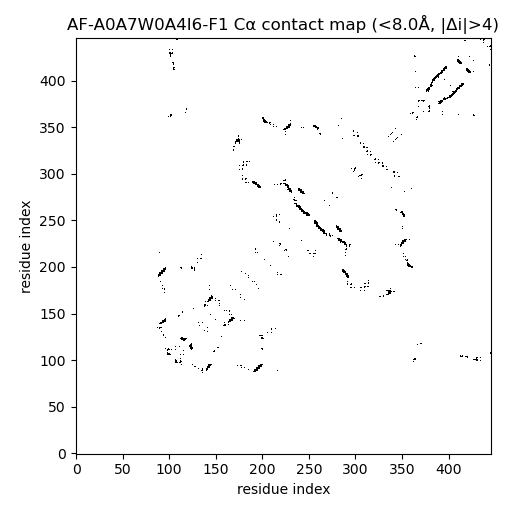.983 -0.641 -13.799 1.00 92.12 188 VAL A N 1
ATOM 1416 C CA . VAL A 1 188 ? 20.955 -1.406 -13.006 1.00 92.12 188 VAL A CA 1
ATOM 1417 C C . VAL A 1 188 ? 20.871 -2.897 -13.329 1.00 92.12 188 VAL A C 1
ATOM 1419 O O . VAL A 1 188 ? 21.893 -3.548 -13.535 1.00 92.12 188 VAL A O 1
ATOM 1422 N N . ASP A 1 189 ? 19.655 -3.437 -13.415 1.00 94.25 189 ASP A N 1
ATOM 1423 C CA . ASP A 1 189 ? 19.390 -4.840 -13.708 1.00 94.25 189 ASP A CA 1
ATOM 1424 C C . ASP A 1 189 ? 18.183 -5.008 -14.657 1.00 94.25 189 ASP A C 1
ATOM 1426 O O . ASP A 1 189 ? 17.021 -5.065 -14.235 1.00 94.25 189 ASP A O 1
ATOM 1430 N N . PRO A 1 190 ? 18.430 -5.167 -15.972 1.00 92.81 190 PRO A N 1
ATOM 1431 C CA . PRO A 1 190 ? 17.366 -5.336 -16.962 1.00 92.81 190 PRO A CA 1
ATOM 1432 C C . PRO A 1 190 ? 16.515 -6.606 -16.798 1.00 92.81 190 PRO A C 1
ATOM 1434 O O . PRO A 1 190 ? 15.441 -6.715 -17.407 1.00 92.81 190 PRO A O 1
ATOM 1437 N N . ARG A 1 191 ? 17.001 -7.592 -16.032 1.00 93.56 191 ARG A N 1
ATOM 1438 C CA . ARG A 1 191 ? 16.346 -8.888 -15.804 1.00 93.56 191 ARG A CA 1
ATOM 1439 C C . ARG A 1 191 ? 15.631 -8.950 -14.452 1.00 93.56 191 ARG A C 1
ATOM 1441 O O . ARG A 1 191 ? 15.062 -10.001 -14.147 1.00 93.56 191 ARG A O 1
ATOM 1448 N N . ALA A 1 192 ? 15.621 -7.850 -13.699 1.00 97.88 192 ALA A N 1
ATOM 1449 C CA . ALA A 1 192 ? 15.020 -7.780 -12.379 1.00 97.88 192 ALA A CA 1
ATOM 1450 C C . ALA A 1 192 ? 13.550 -8.176 -12.353 1.00 97.88 192 ALA A C 1
ATOM 1452 O O . ALA A 1 192 ? 12.761 -7.836 -13.242 1.00 97.88 192 ALA A O 1
ATOM 1453 N N . ILE A 1 193 ? 13.193 -8.889 -11.290 1.00 98.56 193 ILE A N 1
ATOM 1454 C CA . ILE A 1 193 ? 11.827 -9.002 -10.809 1.00 98.56 193 ILE A CA 1
ATOM 1455 C C . ILE A 1 193 ? 11.631 -7.880 -9.794 1.00 98.56 193 ILE A C 1
ATOM 1457 O O . ILE A 1 193 ? 12.396 -7.763 -8.848 1.00 98.56 193 ILE A O 1
ATOM 1461 N N . MET A 1 194 ? 10.615 -7.061 -9.997 1.00 98.62 194 MET A N 1
ATOM 1462 C CA . MET A 1 194 ? 10.215 -5.989 -9.101 1.00 98.62 194 MET A CA 1
ATOM 1463 C C . MET A 1 194 ? 8.895 -6.381 -8.441 1.00 98.62 194 MET A C 1
ATOM 1465 O O . MET A 1 194 ? 7.984 -6.837 -9.129 1.00 98.62 194 MET A O 1
ATOM 1469 N N . GLY A 1 195 ? 8.800 -6.208 -7.126 1.00 98.69 195 GLY A N 1
ATOM 1470 C CA . GLY A 1 195 ? 7.556 -6.278 -6.369 1.00 98.69 195 GLY A CA 1
ATOM 1471 C C . GLY A 1 195 ? 7.165 -4.906 -5.828 1.00 98.69 195 GLY A C 1
ATOM 1472 O O . GLY A 1 195 ? 8.041 -4.147 -5.428 1.00 98.69 195 GLY A O 1
ATOM 1473 N N . SER A 1 196 ? 5.875 -4.587 -5.810 1.00 98.50 196 SER A N 1
ATOM 1474 C CA . SER A 1 196 ? 5.320 -3.371 -5.219 1.00 98.50 196 SER A CA 1
ATOM 1475 C C . SER A 1 196 ? 4.422 -3.719 -4.036 1.00 98.50 196 SER A C 1
ATOM 1477 O O . SER A 1 196 ? 3.524 -4.550 -4.178 1.00 98.50 196 SER A O 1
ATOM 1479 N N . PHE A 1 197 ? 4.683 -3.098 -2.882 1.00 98.12 197 PHE A N 1
ATOM 1480 C CA . PHE A 1 197 ? 3.966 -3.351 -1.630 1.00 98.12 197 PHE A CA 1
ATOM 1481 C C . PHE A 1 197 ? 3.706 -2.035 -0.903 1.00 98.12 197 PHE A C 1
ATOM 1483 O O . PHE A 1 197 ? 4.655 -1.346 -0.531 1.00 98.12 197 PHE A O 1
ATOM 1490 N N . ALA A 1 198 ? 2.435 -1.685 -0.716 1.00 95.94 198 ALA A N 1
ATOM 1491 C CA . ALA A 1 198 ? 2.043 -0.432 -0.081 1.00 95.94 198 ALA A CA 1
ATOM 1492 C C . ALA A 1 198 ? 2.646 -0.281 1.325 1.00 95.94 198 ALA A C 1
ATOM 1494 O O . ALA A 1 198 ? 2.715 -1.245 2.089 1.00 95.94 198 ALA A O 1
ATOM 1495 N N . ALA A 1 199 ? 3.069 0.940 1.662 1.00 95.94 199 ALA A N 1
ATOM 1496 C CA . ALA A 1 199 ? 3.674 1.260 2.957 1.00 95.94 199 ALA A CA 1
ATOM 1497 C C . ALA A 1 199 ? 2.692 1.179 4.140 1.00 95.94 199 ALA A C 1
ATOM 1499 O O . ALA A 1 199 ? 3.094 1.334 5.292 1.00 95.94 199 ALA A O 1
ATOM 1500 N N . ASP A 1 200 ? 1.401 1.037 3.855 1.00 93.06 200 ASP A N 1
ATOM 1501 C CA . ASP A 1 200 ? 0.312 1.390 4.753 1.00 93.06 200 ASP A CA 1
ATOM 1502 C C . ASP A 1 200 ? -0.744 0.277 4.877 1.00 93.06 200 ASP A C 1
ATOM 1504 O O . ASP A 1 200 ? -1.883 0.545 5.265 1.00 93.06 200 ASP A O 1
ATOM 1508 N N . HIS A 1 201 ? -0.344 -0.965 4.580 1.00 93.62 201 HIS A N 1
ATOM 1509 C CA . HIS A 1 201 ? -1.125 -2.187 4.787 1.00 93.62 201 HIS A CA 1
ATOM 1510 C C . HIS A 1 201 ? -0.630 -2.974 6.002 1.00 93.62 201 HIS A C 1
ATOM 1512 O O . HIS A 1 201 ? 0.577 -3.093 6.235 1.00 93.62 201 HIS A O 1
ATOM 1518 N N . ASP A 1 202 ? -1.574 -3.565 6.724 1.00 94.31 202 ASP A N 1
ATOM 1519 C CA . ASP A 1 202 ? -1.314 -4.538 7.775 1.00 94.31 202 ASP A CA 1
ATOM 1520 C C . ASP A 1 202 ? -1.330 -5.966 7.214 1.00 94.31 202 ASP A C 1
ATOM 1522 O O . ASP A 1 202 ? -2.134 -6.292 6.334 1.00 94.31 202 ASP A O 1
ATOM 1526 N N . ILE A 1 203 ? -0.403 -6.800 7.695 1.00 95.50 203 ILE A N 1
ATOM 1527 C CA . ILE A 1 203 ? -0.292 -8.220 7.336 1.00 95.50 203 ILE A CA 1
ATOM 1528 C C . ILE A 1 203 ? 0.137 -8.993 8.577 1.00 95.50 203 ILE A C 1
ATOM 1530 O O . ILE A 1 203 ? 1.273 -8.841 9.033 1.00 95.50 203 ILE A O 1
ATOM 1534 N N . VAL A 1 204 ? -0.759 -9.848 9.067 1.00 93.12 204 VAL A N 1
ATOM 1535 C CA . VAL A 1 204 ? -0.591 -10.595 10.319 1.00 93.12 204 VAL A CA 1
ATOM 1536 C C . VAL A 1 204 ? 0.370 -11.776 10.154 1.00 93.12 204 VAL A C 1
ATOM 1538 O O . VAL A 1 204 ? 1.309 -11.926 10.933 1.00 93.12 204 VAL A O 1
ATOM 1541 N N . ASP A 1 205 ? 0.167 -12.612 9.132 1.00 96.50 205 ASP A N 1
ATOM 1542 C CA . ASP A 1 205 ? 0.997 -13.797 8.878 1.00 96.50 205 ASP A CA 1
ATOM 1543 C C . ASP A 1 205 ? 2.114 -13.481 7.870 1.00 96.50 205 ASP A C 1
ATOM 1545 O O . ASP A 1 205 ? 1.969 -13.583 6.644 1.00 96.50 205 ASP A O 1
ATOM 1549 N N . THR A 1 206 ? 3.268 -13.081 8.403 1.00 96.00 206 THR A N 1
ATOM 1550 C CA . THR A 1 206 ? 4.444 -12.707 7.607 1.00 96.00 206 THR A CA 1
ATOM 1551 C C . THR A 1 206 ? 5.123 -13.903 6.932 1.00 96.00 206 THR A C 1
ATOM 1553 O O . THR A 1 206 ? 5.752 -13.732 5.880 1.00 96.00 206 THR A O 1
ATOM 1556 N N . GLU A 1 207 ? 4.975 -15.115 7.471 1.00 96.31 207 GLU A N 1
ATOM 1557 C CA . GLU A 1 207 ? 5.533 -16.335 6.886 1.00 96.31 207 GLU A CA 1
ATOM 1558 C C . GLU A 1 207 ? 4.756 -16.717 5.623 1.00 96.31 207 GLU A C 1
ATOM 1560 O O . GLU A 1 207 ? 5.354 -16.890 4.551 1.00 96.31 207 GLU A O 1
ATOM 1565 N N . THR A 1 208 ? 3.422 -16.745 5.710 1.00 96.94 208 THR A N 1
ATOM 1566 C CA . THR A 1 208 ? 2.554 -16.981 4.551 1.00 96.94 208 THR A CA 1
ATOM 1567 C C . THR A 1 208 ? 2.720 -15.887 3.505 1.00 96.94 208 THR A C 1
ATOM 1569 O O . THR A 1 208 ? 2.878 -16.206 2.324 1.00 96.94 208 THR A O 1
ATOM 1572 N N . PHE A 1 209 ? 2.796 -14.611 3.902 1.00 98.00 209 PHE A N 1
ATOM 1573 C CA . PHE A 1 209 ? 3.127 -13.525 2.974 1.00 98.00 209 PHE A CA 1
ATOM 1574 C C . PHE A 1 209 ? 4.425 -13.805 2.208 1.00 98.00 209 PHE A C 1
ATOM 1576 O O . PHE A 1 209 ? 4.460 -13.757 0.977 1.00 98.00 209 PHE A O 1
ATOM 1583 N N . THR A 1 210 ? 5.498 -14.147 2.922 1.00 97.06 210 THR A N 1
ATOM 1584 C CA . THR A 1 210 ? 6.813 -14.396 2.322 1.00 97.06 210 THR A CA 1
ATOM 1585 C C . THR A 1 210 ? 6.759 -15.572 1.343 1.00 97.06 210 THR A C 1
ATOM 1587 O O . THR A 1 210 ? 7.330 -15.511 0.247 1.00 97.06 210 THR A O 1
ATOM 1590 N N . ARG A 1 211 ? 6.049 -16.644 1.705 1.00 96.56 211 ARG A N 1
ATOM 1591 C CA . ARG A 1 211 ? 5.828 -17.824 0.859 1.00 96.56 211 ARG A CA 1
ATOM 1592 C C . ARG A 1 211 ? 5.085 -17.463 -0.437 1.00 96.56 211 ARG A C 1
ATOM 1594 O O . ARG A 1 211 ? 5.605 -17.749 -1.523 1.00 96.56 211 ARG A O 1
ATOM 1601 N N . VAL A 1 212 ? 3.971 -16.736 -0.327 1.00 98.06 212 VAL A N 1
ATOM 1602 C CA . VAL A 1 212 ? 3.159 -16.253 -1.459 1.00 98.06 212 VAL A CA 1
ATOM 1603 C C . VAL A 1 212 ? 3.974 -15.335 -2.372 1.00 98.06 212 VAL A C 1
ATOM 1605 O O . VAL A 1 212 ? 3.993 -15.523 -3.590 1.00 98.06 212 VAL A O 1
ATOM 1608 N N . VAL A 1 213 ? 4.733 -14.383 -1.817 1.00 98.12 213 VAL A N 1
ATOM 1609 C CA . VAL A 1 213 ? 5.581 -13.487 -2.622 1.00 98.12 213 VAL A CA 1
ATOM 1610 C C . VAL A 1 213 ? 6.663 -14.268 -3.367 1.00 98.12 213 VAL A C 1
ATOM 1612 O O . VAL A 1 213 ? 6.921 -13.999 -4.541 1.00 98.12 213 VAL A O 1
ATOM 1615 N N . ARG A 1 214 ? 7.263 -15.303 -2.765 1.00 97.31 214 ARG A N 1
ATOM 1616 C CA . ARG A 1 214 ? 8.212 -16.177 -3.479 1.00 97.31 214 ARG A CA 1
ATOM 1617 C C . ARG A 1 214 ? 7.537 -16.923 -4.639 1.00 97.31 214 ARG A C 1
ATOM 1619 O O . ARG A 1 214 ? 8.159 -17.094 -5.694 1.00 97.31 214 ARG A O 1
ATOM 1626 N N . ALA A 1 215 ? 6.284 -17.361 -4.487 1.00 97.81 215 ALA A N 1
ATOM 1627 C CA . ALA A 1 215 ? 5.499 -17.931 -5.586 1.00 97.81 215 ALA A CA 1
ATOM 1628 C C . ALA A 1 215 ? 5.210 -16.890 -6.686 1.00 97.81 215 ALA A C 1
ATOM 1630 O O . ALA A 1 215 ? 5.387 -17.186 -7.874 1.00 97.81 215 ALA A O 1
ATOM 1631 N N . ALA A 1 216 ? 4.896 -15.648 -6.308 1.00 98.25 216 ALA A N 1
ATOM 1632 C CA . ALA A 1 216 ? 4.706 -14.536 -7.237 1.00 98.25 216 ALA A CA 1
ATOM 1633 C C . ALA A 1 216 ? 5.985 -14.222 -8.026 1.00 98.25 216 ALA A C 1
ATOM 1635 O O . ALA A 1 216 ? 5.945 -14.126 -9.251 1.00 98.25 216 ALA A O 1
ATOM 1636 N N . ILE A 1 217 ? 7.147 -14.183 -7.364 1.00 97.94 217 ILE A N 1
ATOM 1637 C CA . ILE A 1 217 ? 8.455 -13.985 -8.008 1.00 97.94 217 ILE A CA 1
ATOM 1638 C C . ILE A 1 217 ? 8.716 -15.066 -9.065 1.00 97.94 217 ILE A C 1
ATOM 1640 O O . ILE A 1 217 ? 9.156 -14.764 -10.177 1.00 97.94 217 ILE A O 1
ATOM 1644 N N . ARG A 1 218 ? 8.443 -16.339 -8.751 1.00 97.00 218 ARG A N 1
ATOM 1645 C CA . ARG A 1 218 ? 8.608 -17.444 -9.711 1.00 97.00 218 ARG A CA 1
ATOM 1646 C C . ARG A 1 218 ? 7.640 -17.350 -10.885 1.00 97.00 218 ARG A C 1
ATOM 1648 O O . ARG A 1 218 ? 8.052 -17.609 -12.014 1.00 97.00 218 ARG A O 1
ATOM 1655 N N . THR A 1 219 ? 6.402 -16.943 -10.640 1.00 98.00 219 THR A N 1
ATOM 1656 C CA . THR A 1 219 ? 5.400 -16.734 -11.693 1.00 98.00 219 THR A CA 1
ATOM 1657 C C . THR A 1 219 ? 5.811 -15.579 -12.610 1.00 98.00 219 THR A C 1
ATOM 165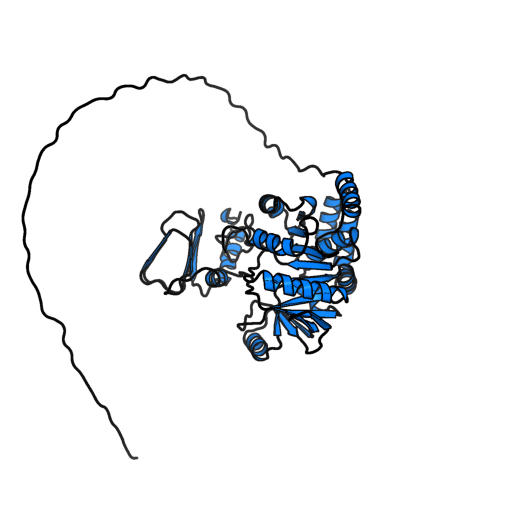9 O O . THR A 1 219 ? 5.884 -15.751 -13.825 1.00 98.00 219 THR A O 1
ATOM 1662 N N . ALA A 1 220 ? 6.238 -14.448 -12.043 1.00 97.88 220 ALA A N 1
ATOM 1663 C CA . ALA A 1 220 ? 6.710 -13.276 -12.779 1.00 97.88 220 ALA A CA 1
ATOM 1664 C C . ALA A 1 220 ? 7.920 -13.578 -13.683 1.00 97.88 220 ALA A C 1
ATOM 1666 O O . ALA A 1 220 ? 8.071 -13.001 -14.765 1.00 97.88 220 ALA A O 1
ATOM 1667 N N . ARG A 1 221 ? 8.772 -14.545 -13.309 1.00 95.81 221 ARG A N 1
ATOM 1668 C CA . ARG A 1 221 ? 9.876 -15.014 -14.169 1.00 95.81 221 ARG A CA 1
ATOM 1669 C C . ARG A 1 221 ? 9.401 -15.611 -15.493 1.00 95.81 221 ARG A C 1
ATOM 1671 O O . ARG A 1 221 ? 10.194 -15.620 -16.431 1.00 95.81 221 ARG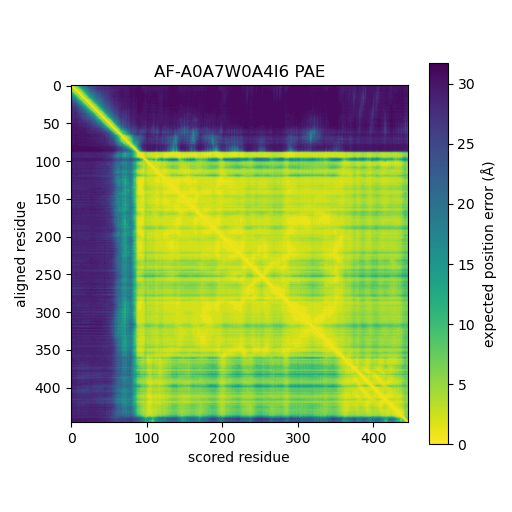 A O 1
ATOM 1678 N N . ARG A 1 222 ? 8.138 -16.028 -15.625 1.00 94.75 222 ARG A N 1
ATOM 1679 C CA . ARG A 1 222 ? 7.527 -16.492 -16.887 1.00 94.75 222 ARG A CA 1
ATOM 1680 C C . ARG A 1 222 ? 7.041 -15.340 -17.778 1.00 94.75 222 ARG A C 1
ATOM 1682 O O . ARG A 1 222 ? 6.652 -15.569 -18.925 1.00 94.75 222 ARG A O 1
ATOM 1689 N N . GLY A 1 223 ? 7.134 -14.099 -17.295 1.00 95.00 223 GLY A N 1
ATOM 1690 C CA . GLY A 1 223 ? 6.760 -12.881 -18.015 1.00 95.00 223 GLY A CA 1
ATOM 1691 C C . GLY A 1 223 ? 5.328 -12.409 -17.768 1.00 95.00 223 GLY A C 1
ATOM 1692 O O . GLY A 1 223 ? 4.887 -11.517 -18.482 1.00 95.00 223 GLY A O 1
ATOM 1693 N N . ASP A 1 224 ? 4.616 -13.000 -16.808 1.00 98.00 224 ASP A N 1
ATOM 1694 C CA . ASP A 1 224 ? 3.308 -12.516 -16.356 1.00 98.00 224 ASP A CA 1
ATOM 1695 C C . ASP A 1 224 ? 3.479 -11.332 -15.384 1.00 98.00 224 ASP A C 1
ATOM 1697 O O . ASP A 1 224 ? 4.444 -11.285 -14.614 1.00 98.00 224 ASP A O 1
ATOM 1701 N N . LEU A 1 225 ? 2.544 -10.379 -15.421 1.00 98.56 225 LEU A N 1
ATOM 1702 C CA . LEU A 1 225 ? 2.354 -9.391 -14.358 1.00 98.56 225 LEU A CA 1
ATOM 1703 C C . LEU A 1 225 ? 1.511 -10.066 -13.277 1.00 98.56 225 LEU A C 1
ATOM 1705 O O . LEU A 1 225 ? 0.378 -10.464 -13.531 1.00 98.56 225 LEU A O 1
ATOM 1709 N N . VAL A 1 226 ? 2.076 -10.268 -12.095 1.00 98.62 226 VAL A N 1
ATOM 1710 C CA . VAL A 1 226 ? 1.440 -11.036 -11.023 1.00 98.62 226 VAL A CA 1
ATOM 1711 C C . VAL A 1 226 ? 0.836 -10.081 -10.006 1.00 98.62 226 VAL A C 1
ATOM 1713 O O . VAL A 1 226 ? 1.473 -9.100 -9.638 1.00 98.62 226 VAL A O 1
ATOM 1716 N N . THR A 1 227 ? -0.360 -10.382 -9.523 1.00 98.12 227 THR A N 1
ATOM 1717 C CA . THR A 1 227 ? -0.984 -9.725 -8.371 1.00 98.12 227 THR A CA 1
ATOM 1718 C C . THR A 1 227 ? -1.294 -10.753 -7.283 1.00 98.12 227 THR A C 1
ATOM 1720 O O . THR A 1 227 ? -1.446 -11.946 -7.564 1.00 98.12 227 THR A O 1
ATOM 1723 N N . ILE A 1 228 ? -1.333 -10.308 -6.030 1.00 98.19 228 ILE A N 1
ATOM 1724 C CA . ILE A 1 228 ? -1.725 -11.133 -4.885 1.00 98.19 228 ILE A CA 1
ATOM 1725 C C . ILE A 1 228 ? -3.166 -10.770 -4.530 1.00 98.19 228 ILE A C 1
ATOM 1727 O O . ILE A 1 228 ? -3.445 -9.625 -4.176 1.00 98.19 228 ILE A O 1
ATOM 1731 N N . GLY A 1 229 ? -4.069 -11.741 -4.661 1.00 97.56 229 GLY A N 1
ATOM 1732 C CA . GLY A 1 229 ? -5.493 -11.561 -4.402 1.00 97.56 229 GLY A CA 1
ATOM 1733 C C . GLY A 1 229 ? -5.877 -12.122 -3.039 1.00 97.56 229 GLY A C 1
ATOM 1734 O O . GLY A 1 229 ? -5.577 -13.277 -2.755 1.00 97.56 229 GLY A O 1
ATOM 1735 N N . ILE A 1 230 ? -6.552 -11.335 -2.205 1.00 97.56 230 ILE A N 1
ATOM 1736 C CA . ILE A 1 230 ? -6.963 -11.769 -0.861 1.00 97.56 230 ILE A CA 1
ATOM 1737 C C . ILE A 1 230 ? -8.334 -12.433 -0.931 1.00 97.56 230 ILE A C 1
ATOM 1739 O O . ILE A 1 230 ? -9.236 -11.898 -1.577 1.00 97.56 230 ILE A O 1
ATOM 1743 N N . THR A 1 231 ? -8.505 -13.580 -0.268 1.00 95.31 231 THR A N 1
ATOM 1744 C CA . THR A 1 231 ? -9.818 -14.235 -0.171 1.00 95.31 231 THR A CA 1
ATOM 1745 C C . THR A 1 231 ? -10.820 -13.292 0.515 1.00 95.31 231 THR A C 1
ATOM 1747 O O . THR A 1 231 ? -10.598 -12.910 1.668 1.00 95.31 231 THR A O 1
ATOM 1750 N N . PRO A 1 232 ? -11.921 -12.895 -0.154 1.00 94.62 232 PRO A N 1
ATOM 1751 C CA . PRO A 1 232 ? -12.908 -12.004 0.434 1.00 94.62 232 PRO A CA 1
ATOM 1752 C C . PRO A 1 232 ? -13.645 -12.666 1.597 1.00 94.62 232 PRO A C 1
ATOM 1754 O O . PRO A 1 232 ? -14.142 -13.783 1.471 1.00 94.62 232 PRO A O 1
ATOM 1757 N N . THR A 1 233 ? -13.782 -11.950 2.710 1.00 92.06 233 THR A N 1
ATOM 1758 C CA . THR A 1 233 ? -14.567 -12.400 3.877 1.00 92.06 233 THR A CA 1
ATOM 1759 C C . THR A 1 233 ? -15.901 -11.667 4.021 1.00 92.06 233 THR A C 1
ATOM 1761 O O . THR A 1 233 ? -16.747 -12.065 4.819 1.00 92.06 233 THR A O 1
ATOM 1764 N N . LYS A 1 234 ? -16.100 -10.588 3.252 1.00 92.69 234 LYS A N 1
ATOM 1765 C CA . LYS A 1 234 ? -17.316 -9.764 3.229 1.00 92.69 234 LYS A CA 1
ATOM 1766 C C . LYS A 1 234 ? -17.500 -9.088 1.860 1.00 92.69 234 LYS A C 1
ATOM 1768 O O . LYS A 1 234 ? -16.516 -8.924 1.138 1.00 92.69 234 LYS A O 1
ATOM 1773 N N . PRO A 1 235 ? -18.715 -8.651 1.489 1.00 94.69 235 PRO A N 1
ATOM 1774 C CA . PRO A 1 235 ? -18.948 -7.900 0.254 1.00 94.69 235 PRO A CA 1
ATOM 1775 C C . PRO A 1 235 ? -18.492 -6.438 0.398 1.00 94.69 235 PRO A C 1
ATOM 1777 O O . PRO A 1 235 ? -19.293 -5.512 0.503 1.00 94.69 235 PRO A O 1
ATOM 1780 N N . ALA A 1 236 ? -17.177 -6.217 0.456 1.00 91.62 236 ALA A N 1
ATOM 1781 C CA . ALA A 1 236 ? -16.598 -4.881 0.564 1.00 91.62 236 ALA A CA 1
ATOM 1782 C C . ALA A 1 236 ? -16.761 -4.108 -0.753 1.00 91.62 236 ALA A C 1
ATOM 1784 O O . ALA A 1 236 ? -16.321 -4.587 -1.793 1.00 91.62 236 ALA A O 1
ATOM 1785 N N . THR A 1 237 ? -17.332 -2.905 -0.711 1.00 90.38 237 THR A N 1
ATOM 1786 C CA . THR A 1 237 ? -17.488 -2.012 -1.881 1.00 90.38 237 THR A CA 1
ATOM 1787 C C . THR A 1 237 ? -16.328 -1.026 -2.037 1.00 90.38 237 THR A C 1
ATOM 1789 O O . THR A 1 237 ? -16.180 -0.369 -3.062 1.00 90.38 237 THR A O 1
ATOM 1792 N N . SER A 1 238 ? -15.472 -0.918 -1.019 1.00 86.50 238 SER A N 1
ATOM 1793 C CA . SER A 1 238 ? -14.301 -0.039 -1.008 1.00 86.50 238 SER A CA 1
ATOM 1794 C C . SER A 1 238 ? -13.076 -0.628 -1.710 1.00 86.50 238 SER A C 1
ATOM 1796 O O . SER A 1 238 ? -12.108 0.103 -1.924 1.00 86.50 238 SER A O 1
ATOM 1798 N N . TYR A 1 239 ? -13.106 -1.918 -2.053 1.00 91.06 239 TYR A N 1
ATOM 1799 C CA . TYR A 1 239 ? -11.985 -2.651 -2.644 1.00 91.06 239 TYR A CA 1
ATOM 1800 C C . TYR A 1 239 ? -12.221 -2.967 -4.119 1.00 91.06 239 TYR A C 1
ATOM 1802 O O . TYR A 1 239 ? -13.357 -3.149 -4.560 1.00 91.06 239 TYR A O 1
ATOM 1810 N N . GLY A 1 240 ? -11.128 -3.071 -4.873 1.00 93.44 240 GLY A N 1
ATOM 1811 C CA . GLY A 1 240 ? -11.145 -3.714 -6.181 1.00 93.44 240 GLY A CA 1
ATOM 1812 C C . GLY A 1 240 ? -11.256 -5.235 -6.043 1.00 93.44 240 GLY A C 1
ATOM 1813 O O . GLY A 1 240 ? -10.837 -5.812 -5.039 1.00 93.44 240 GLY A O 1
ATOM 1814 N N . TYR A 1 241 ? -11.803 -5.892 -7.061 1.00 96.44 241 TYR A N 1
ATOM 1815 C CA . TYR A 1 241 ? -11.91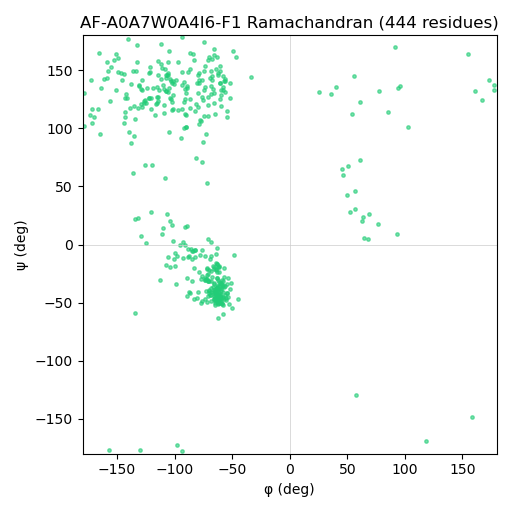0 -7.343 -7.168 1.00 96.44 241 TYR A CA 1
ATOM 1816 C C . TYR A 1 241 ? -11.195 -7.847 -8.418 1.00 96.44 241 TYR A C 1
ATOM 1818 O O . TYR A 1 241 ? -11.160 -7.187 -9.455 1.00 96.44 241 TYR A O 1
ATOM 1826 N N . ILE A 1 242 ? -10.661 -9.057 -8.319 1.00 97.56 242 ILE A N 1
ATOM 1827 C CA . ILE A 1 242 ? -9.961 -9.773 -9.377 1.00 97.56 242 ILE A CA 1
ATOM 1828 C C . ILE A 1 242 ? -10.729 -11.061 -9.616 1.00 97.56 242 ILE A C 1
ATOM 1830 O O . ILE A 1 242 ? -10.801 -11.910 -8.729 1.00 97.56 242 ILE A O 1
ATOM 1834 N N . GLU A 1 243 ? -11.293 -11.225 -10.808 1.00 97.44 243 GLU A N 1
ATOM 1835 C CA . GLU A 1 243 ? -11.877 -12.505 -11.202 1.00 97.44 243 GLU A CA 1
ATOM 1836 C C . GLU A 1 243 ? -10.751 -13.444 -11.635 1.00 97.44 243 GLU A C 1
ATOM 1838 O O . GLU A 1 243 ? -10.039 -13.152 -12.602 1.00 97.44 243 GLU A O 1
ATOM 1843 N N . ARG A 1 244 ? -10.575 -14.574 -10.945 1.00 96.25 244 ARG A N 1
ATOM 1844 C CA . ARG A 1 244 ? -9.669 -15.628 -11.413 1.00 96.25 244 ARG A CA 1
ATOM 1845 C C . ARG A 1 244 ? -10.392 -16.575 -12.367 1.00 96.25 244 ARG A C 1
ATOM 1847 O O . ARG A 1 244 ? -11.591 -16.814 -12.252 1.00 96.25 244 ARG A O 1
ATOM 1854 N N . THR A 1 245 ? -9.632 -17.164 -13.278 1.00 96.56 245 THR A N 1
ATOM 1855 C CA . THR A 1 245 ? -10.061 -18.334 -14.054 1.00 96.56 245 THR A CA 1
ATOM 1856 C C . THR A 1 245 ? -9.604 -19.627 -13.364 1.00 96.56 245 THR A C 1
ATOM 1858 O O . THR A 1 245 ? -8.957 -19.593 -12.312 1.00 96.56 245 THR A O 1
ATOM 1861 N N . ASP A 1 246 ? -9.887 -20.769 -13.991 1.00 95.62 246 ASP A N 1
ATOM 1862 C CA . ASP A 1 246 ? -9.336 -22.073 -13.607 1.00 95.62 246 ASP A CA 1
ATOM 1863 C C . ASP A 1 246 ? -8.042 -22.434 -14.372 1.00 95.62 246 ASP A C 1
ATOM 1865 O O . ASP A 1 246 ? -7.476 -23.507 -14.166 1.00 95.62 246 ASP A O 1
ATOM 1869 N N . GLU A 1 247 ? -7.529 -21.549 -15.241 1.00 96.94 247 GLU A N 1
ATOM 1870 C CA . GLU A 1 247 ? -6.238 -21.750 -15.916 1.00 96.94 247 GLU A CA 1
ATOM 1871 C C . GLU A 1 247 ? -5.094 -21.596 -14.905 1.00 96.94 247 GLU A C 1
ATOM 1873 O O . GLU A 1 247 ? -4.791 -20.489 -14.451 1.00 96.94 247 GLU A O 1
ATOM 1878 N N . VAL A 1 248 ? -4.420 -22.705 -14.594 1.00 97.38 248 VAL A N 1
ATOM 1879 C CA . VAL A 1 248 ? -3.220 -22.725 -13.748 1.00 97.38 248 VAL A CA 1
ATOM 1880 C C . VAL A 1 248 ? -1.982 -22.352 -14.567 1.00 97.38 248 VAL A C 1
ATOM 1882 O O . VAL A 1 248 ? -1.605 -23.039 -15.516 1.00 97.38 248 VAL A O 1
ATOM 1885 N N . ILE A 1 249 ? -1.302 -21.280 -14.160 1.00 96.25 249 ILE A N 1
ATOM 1886 C CA . ILE A 1 249 ? -0.057 -20.792 -14.772 1.00 96.25 249 ILE A CA 1
ATOM 1887 C C . ILE A 1 249 ? 1.165 -21.471 -14.146 1.00 96.25 249 ILE A C 1
ATOM 1889 O O . ILE A 1 249 ? 2.141 -21.777 -14.842 1.00 96.25 249 ILE A O 1
ATOM 1893 N N . LEU A 1 250 ? 1.139 -21.644 -12.822 1.00 96.06 250 LEU A N 1
ATOM 1894 C CA . LEU A 1 250 ? 2.219 -22.228 -12.033 1.00 96.06 250 LEU A CA 1
ATOM 1895 C C . LEU A 1 250 ? 1.675 -22.744 -10.696 1.00 96.06 250 LEU A C 1
ATOM 1897 O O . LEU A 1 250 ? 0.868 -22.073 -10.062 1.00 96.0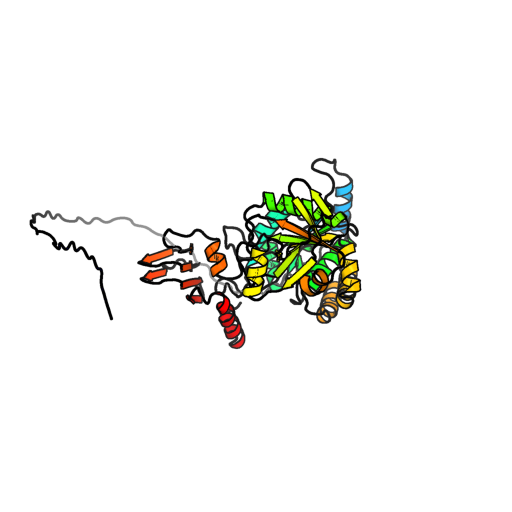6 250 LEU A O 1
ATOM 1901 N N . THR A 1 251 ? 2.210 -23.868 -10.228 1.00 95.75 251 THR A N 1
ATOM 1902 C CA . THR A 1 251 ? 2.052 -24.341 -8.846 1.00 95.75 251 THR A CA 1
ATOM 1903 C C . THR A 1 251 ? 3.412 -24.333 -8.157 1.00 95.75 251 THR A C 1
ATOM 1905 O O . THR A 1 251 ? 4.414 -24.756 -8.743 1.00 95.75 251 THR A O 1
ATOM 1908 N N . HIS A 1 252 ? 3.470 -23.841 -6.922 1.00 90.75 252 HIS A N 1
ATOM 1909 C CA . HIS A 1 252 ? 4.669 -23.877 -6.099 1.00 90.75 252 HIS A CA 1
ATOM 1910 C C . HIS A 1 252 ? 4.332 -24.129 -4.629 1.00 90.75 252 HIS A C 1
ATOM 1912 O O . HIS A 1 252 ? 3.848 -23.230 -3.946 1.00 90.75 252 HIS A O 1
ATOM 1918 N N . GLY A 1 253 ? 4.679 -25.317 -4.126 1.00 91.56 253 GLY A N 1
ATOM 1919 C CA . GLY A 1 253 ? 4.210 -25.739 -2.806 1.00 91.56 253 GLY A CA 1
ATOM 1920 C C . GLY A 1 253 ? 2.684 -25.720 -2.792 1.00 91.56 253 GLY A C 1
ATOM 1921 O O . GLY A 1 253 ? 2.069 -26.213 -3.738 1.00 91.56 253 GLY A O 1
ATOM 1922 N N . ASP A 1 254 ? 2.114 -25.074 -1.781 1.00 91.88 254 ASP A N 1
ATOM 1923 C CA . ASP A 1 254 ? 0.664 -24.919 -1.626 1.00 91.88 254 ASP A CA 1
ATOM 1924 C C . ASP A 1 254 ? 0.091 -23.717 -2.406 1.00 91.88 254 ASP A C 1
ATOM 1926 O O . ASP A 1 254 ? -1.124 -23.546 -2.477 1.00 91.88 254 ASP A O 1
ATOM 1930 N N . ASP A 1 255 ? 0.940 -22.887 -3.027 1.00 95.88 255 ASP A N 1
ATOM 1931 C 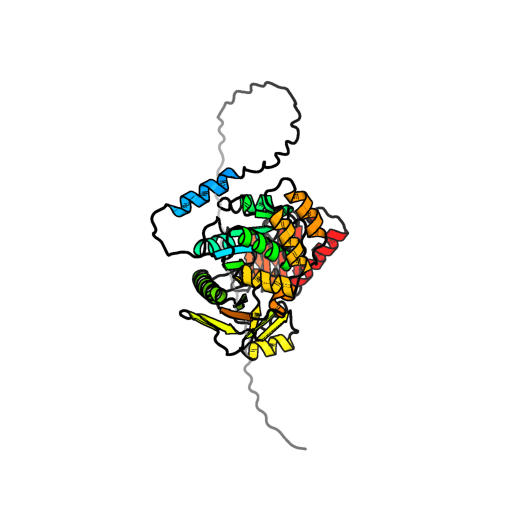CA . ASP A 1 255 ? 0.499 -21.714 -3.788 1.00 95.88 255 ASP A CA 1
ATOM 1932 C C . ASP A 1 255 ? 0.265 -22.038 -5.261 1.00 95.88 255 ASP A C 1
ATOM 1934 O O . ASP A 1 255 ? 1.122 -22.609 -5.948 1.00 95.88 255 ASP A O 1
ATOM 1938 N N . VAL A 1 256 ? -0.867 -21.572 -5.784 1.00 97.31 256 VAL A N 1
ATOM 1939 C CA . VAL A 1 256 ? -1.232 -21.720 -7.194 1.00 97.31 256 VAL A CA 1
ATO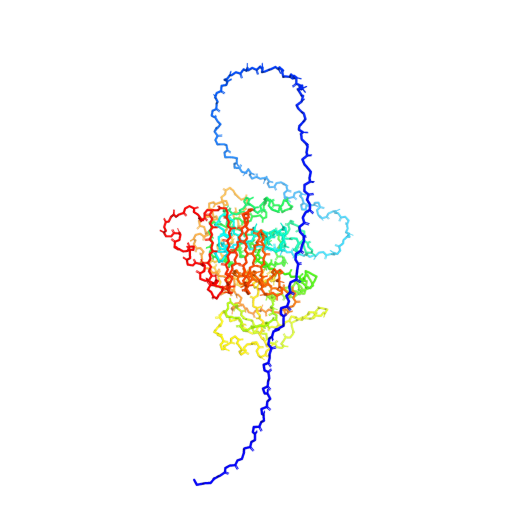M 1940 C C . VAL A 1 256 ? -1.463 -20.347 -7.813 1.00 97.31 256 VAL A C 1
ATOM 1942 O O . VAL A 1 256 ? -2.253 -19.549 -7.318 1.00 97.31 256 VAL A O 1
ATOM 1945 N N . ALA A 1 257 ? -0.772 -20.075 -8.918 1.00 98.06 257 ALA A N 1
ATOM 1946 C CA . ALA A 1 257 ? -1.004 -18.902 -9.742 1.00 98.06 257 ALA A CA 1
ATOM 1947 C C . ALA A 1 257 ? -2.016 -19.229 -10.839 1.00 98.06 257 ALA A C 1
ATOM 1949 O O . ALA A 1 257 ? -1.772 -20.111 -11.666 1.00 98.06 257 ALA A O 1
ATOM 1950 N N . TYR A 1 258 ? -3.110 -18.476 -10.876 1.00 98.19 258 TYR A N 1
ATOM 1951 C CA . TYR A 1 258 ? -4.159 -18.580 -11.886 1.00 98.19 258 TYR A CA 1
ATOM 1952 C C . TYR A 1 258 ? -4.087 -17.419 -12.872 1.00 98.19 258 TYR A C 1
ATOM 1954 O O . TYR A 1 258 ? -3.580 -16.344 -12.549 1.00 98.19 258 TYR A O 1
ATOM 1962 N N . ARG A 1 259 ? -4.638 -17.593 -14.073 1.00 98.00 259 ARG A N 1
ATOM 1963 C CA . ARG A 1 259 ? -4.905 -16.468 -14.978 1.00 98.00 259 ARG A CA 1
ATOM 1964 C C . ARG A 1 259 ? -6.017 -15.595 -14.402 1.00 98.00 259 ARG A C 1
ATOM 1966 O O . ARG A 1 259 ? -7.080 -16.111 -14.051 1.00 98.00 259 ARG A O 1
ATOM 1973 N N . ALA A 1 260 ? -5.782 -14.285 -14.337 1.00 97.38 260 ALA A N 1
ATOM 1974 C CA . ALA A 1 260 ? -6.827 -13.313 -14.028 1.00 97.38 260 ALA A CA 1
ATOM 1975 C C . ALA A 1 260 ? -7.658 -13.033 -15.290 1.00 97.38 260 ALA A C 1
ATOM 1977 O O . ALA A 1 260 ? -7.093 -12.783 -16.355 1.00 97.38 260 ALA A O 1
ATOM 1978 N N . ALA A 1 261 ? -8.983 -13.094 -15.172 1.00 95.50 261 ALA A N 1
ATOM 1979 C CA . ALA A 1 261 ? -9.911 -12.810 -16.261 1.00 95.50 261 ALA A CA 1
ATOM 1980 C C . ALA A 1 261 ? -10.113 -11.302 -16.445 1.00 95.50 261 ALA A C 1
ATOM 1982 O O . ALA A 1 261 ? -10.097 -10.808 -17.570 1.00 95.50 261 ALA A O 1
ATOM 1983 N N . ARG A 1 262 ? -10.319 -10.579 -15.338 1.00 93.12 262 ARG A N 1
ATOM 1984 C CA . ARG A 1 262 ? -10.529 -9.127 -15.314 1.00 93.12 262 ARG A CA 1
ATOM 1985 C C . ARG A 1 262 ? -10.384 -8.562 -13.904 1.00 93.12 262 ARG A C 1
ATOM 1987 O O . ARG A 1 262 ? -10.460 -9.299 -12.920 1.00 93.12 262 ARG A O 1
ATOM 1994 N N . PHE A 1 263 ? -10.245 -7.244 -13.847 1.00 94.19 263 PHE A N 1
ATOM 1995 C CA . PHE A 1 263 ? -10.314 -6.437 -12.635 1.00 94.19 263 PHE A CA 1
ATOM 1996 C C . PHE A 1 263 ? -11.621 -5.643 -12.629 1.00 94.19 263 PHE A C 1
ATOM 1998 O O . PHE A 1 263 ? -12.113 -5.244 -13.686 1.00 94.19 263 PHE A O 1
ATOM 2005 N N . ILE A 1 264 ? -12.188 -5.438 -11.445 1.00 92.19 264 ILE A N 1
ATOM 2006 C CA . ILE A 1 264 ? -13.366 -4.604 -11.218 1.00 92.19 264 ILE A CA 1
ATOM 2007 C C . ILE A 1 264 ? -13.057 -3.682 -10.046 1.00 92.19 264 ILE A C 1
ATOM 2009 O O . ILE A 1 264 ? -12.850 -4.159 -8.934 1.00 92.19 264 ILE A O 1
ATOM 2013 N N . GLU A 1 265 ? -13.043 -2.373 -10.270 1.00 89.50 265 GLU A N 1
ATOM 2014 C CA . GLU A 1 265 ? -12.798 -1.399 -9.206 1.00 89.50 265 GLU A CA 1
ATOM 2015 C C . GLU A 1 265 ? -14.105 -1.040 -8.487 1.00 89.50 265 GLU A C 1
ATOM 2017 O O . GLU A 1 265 ? -15.063 -0.613 -9.129 1.00 89.50 265 GLU A O 1
ATOM 2022 N N . LYS A 1 266 ? -14.123 -1.193 -7.155 1.00 89.38 266 LYS A N 1
ATOM 2023 C CA . LYS A 1 266 ? -15.167 -0.686 -6.241 1.00 89.38 266 LYS A CA 1
ATOM 2024 C C . LYS A 1 266 ? -16.608 -0.938 -6.725 1.00 89.38 266 LYS A C 1
ATOM 2026 O O . LYS A 1 266 ? -17.332 0.016 -7.027 1.00 89.38 266 LYS A O 1
ATOM 2031 N N . PRO A 1 267 ? -17.029 -2.215 -6.820 1.00 93.19 267 PRO A N 1
ATOM 2032 C CA . PRO A 1 267 ? -18.390 -2.559 -7.215 1.00 93.19 267 PRO A CA 1
ATOM 2033 C C . PRO A 1 267 ? -19.427 -2.047 -6.203 1.00 93.19 267 PRO A C 1
ATOM 2035 O O . PRO A 1 267 ? -19.111 -1.780 -5.040 1.00 93.19 267 PRO A O 1
ATOM 2038 N N . ASP A 1 268 ? -20.687 -1.962 -6.636 1.00 95.69 268 ASP A N 1
ATOM 2039 C CA . ASP A 1 268 ? -21.815 -1.803 -5.717 1.00 95.69 268 ASP A CA 1
ATOM 2040 C C . ASP A 1 268 ? -21.996 -3.042 -4.814 1.00 95.69 268 ASP A C 1
ATOM 2042 O O . ASP A 1 268 ? -21.356 -4.081 -4.999 1.00 95.69 268 ASP A O 1
ATOM 2046 N N . LEU A 1 269 ? -22.837 -2.913 -3.783 1.00 95.69 269 LEU A N 1
ATOM 2047 C CA . LEU A 1 269 ? -23.014 -3.954 -2.765 1.00 95.69 269 LEU A CA 1
ATOM 2048 C C . LEU A 1 269 ? -23.591 -5.252 -3.344 1.00 95.69 269 LEU A C 1
ATOM 2050 O O . LEU A 1 269 ? -23.170 -6.336 -2.933 1.00 95.69 269 LEU A O 1
ATOM 2054 N N . ASP A 1 270 ? -24.516 -5.151 -4.297 1.00 97.12 270 ASP A N 1
ATOM 2055 C CA . ASP A 1 270 ? -25.146 -6.314 -4.925 1.00 97.12 270 ASP A CA 1
ATOM 2056 C C . ASP A 1 270 ? -24.090 -7.118 -5.691 1.00 97.12 270 ASP A C 1
ATOM 2058 O O . ASP A 1 270 ? -23.929 -8.320 -5.479 1.00 97.12 270 ASP A O 1
ATOM 2062 N N . ARG A 1 271 ? -23.267 -6.434 -6.493 1.00 96.44 271 ARG A N 1
ATOM 2063 C CA . ARG A 1 271 ? -22.144 -7.040 -7.216 1.00 96.44 271 ARG A CA 1
ATOM 2064 C C . ARG A 1 271 ? -21.086 -7.608 -6.286 1.00 96.44 271 ARG A C 1
ATOM 2066 O O . ARG A 1 271 ? -20.614 -8.717 -6.519 1.00 96.44 271 ARG A O 1
ATOM 2073 N N . ALA A 1 272 ? -20.715 -6.883 -5.233 1.00 96.81 272 ALA A N 1
ATOM 2074 C CA . ALA A 1 272 ? -19.767 -7.381 -4.242 1.00 96.81 272 ALA A CA 1
ATOM 2075 C C . ALA A 1 272 ? -20.279 -8.671 -3.577 1.00 96.81 272 ALA A C 1
ATOM 2077 O O . ALA A 1 272 ? -19.503 -9.599 -3.359 1.00 96.81 272 ALA A O 1
ATOM 2078 N N . THR A 1 273 ? -21.584 -8.757 -3.310 1.00 97.50 273 THR A N 1
ATOM 2079 C CA . THR A 1 273 ? -22.231 -9.959 -2.763 1.00 97.50 273 THR A CA 1
ATOM 2080 C C . THR A 1 273 ? -22.152 -11.121 -3.749 1.00 97.50 273 THR A C 1
ATOM 2082 O O . THR A 1 273 ? -21.621 -12.172 -3.392 1.00 97.50 273 THR A O 1
ATOM 2085 N N . GLU A 1 274 ? -22.543 -10.909 -5.012 1.00 97.12 274 GLU A N 1
ATOM 2086 C CA . GLU A 1 274 ? -22.408 -11.916 -6.079 1.00 97.12 274 GLU A CA 1
ATOM 2087 C C . GLU A 1 274 ? -20.962 -12.431 -6.209 1.00 97.12 274 GLU A C 1
ATOM 2089 O O . GLU A 1 274 ? -20.717 -13.626 -6.401 1.00 97.12 274 GLU A O 1
ATOM 2094 N N . PHE A 1 275 ? -19.978 -11.532 -6.113 1.00 96.69 275 PHE A N 1
ATOM 2095 C CA . PHE A 1 275 ? -18.563 -11.868 -6.250 1.00 96.69 275 PHE A CA 1
ATOM 2096 C C . PHE A 1 275 ? -18.085 -12.794 -5.135 1.00 96.69 275 PHE A C 1
ATOM 2098 O O . PHE A 1 275 ? -17.469 -13.824 -5.431 1.00 96.69 275 PHE A O 1
ATOM 2105 N N . VAL A 1 276 ? -18.404 -12.458 -3.883 1.00 95.81 276 VAL A N 1
ATOM 2106 C CA . VAL A 1 276 ? -18.059 -13.266 -2.706 1.00 95.81 276 VAL A CA 1
ATOM 2107 C C . VAL A 1 276 ? -18.737 -14.634 -2.781 1.00 95.81 276 VAL A C 1
ATOM 2109 O O . VAL A 1 276 ? -18.063 -15.655 -2.655 1.00 95.81 276 VAL A O 1
ATOM 2112 N N . GLU A 1 277 ? -20.042 -14.673 -3.064 1.00 96.38 277 GLU A N 1
ATOM 2113 C CA . GLU A 1 277 ? -20.817 -15.920 -3.149 1.00 96.38 277 GLU A CA 1
ATOM 2114 C C . GLU A 1 277 ? -20.312 -16.860 -4.250 1.00 96.38 277 GLU A C 1
ATOM 2116 O O . GLU A 1 277 ? -20.359 -18.082 -4.104 1.00 96.38 277 GLU A O 1
ATOM 2121 N N . SER A 1 278 ? -19.786 -16.313 -5.349 1.00 95.31 278 SER A N 1
ATOM 2122 C CA . SER A 1 278 ? -19.266 -17.130 -6.448 1.00 95.31 278 SER A CA 1
ATOM 2123 C C . SER A 1 278 ? -17.965 -17.877 -6.123 1.00 95.31 278 SER A C 1
ATOM 2125 O O . SER A 1 278 ? -17.620 -18.819 -6.840 1.00 95.31 278 SER A O 1
ATOM 2127 N N . GLY A 1 279 ? -17.193 -17.420 -5.127 1.00 93.88 279 GLY A N 1
ATOM 2128 C CA . GLY A 1 279 ? -15.866 -17.953 -4.787 1.00 93.88 279 GLY A CA 1
ATOM 2129 C C . GLY A 1 279 ? -14.780 -17.778 -5.866 1.00 93.88 279 GLY A C 1
ATOM 2130 O O . GLY A 1 279 ? -13.677 -18.310 -5.724 1.00 93.88 279 GLY A O 1
ATOM 2131 N N . ARG A 1 280 ? -15.067 -17.062 -6.965 1.00 95.62 280 ARG A N 1
ATOM 2132 C CA . ARG A 1 280 ? -14.118 -16.824 -8.075 1.00 95.62 280 ARG A CA 1
ATOM 2133 C C . ARG A 1 280 ? -13.407 -15.478 -8.008 1.00 95.62 280 ARG A C 1
ATOM 2135 O O . ARG A 1 280 ? -12.486 -15.246 -8.791 1.00 95.62 280 ARG A O 1
ATOM 2142 N N . PHE A 1 281 ? -13.835 -14.591 -7.119 1.00 97.81 281 PHE A N 1
ATOM 2143 C CA . PHE A 1 281 ? -13.253 -13.264 -6.998 1.00 97.81 281 PHE A CA 1
ATOM 2144 C C . PHE A 1 281 ? -12.375 -13.158 -5.760 1.00 97.81 281 PHE A C 1
ATOM 2146 O O . PHE A 1 281 ? -12.657 -13.745 -4.720 1.00 97.81 281 PHE A O 1
ATOM 2153 N N . LEU A 1 282 ? -11.313 -12.377 -5.899 1.00 98.06 282 LEU A N 1
ATOM 2154 C CA . LEU A 1 282 ? -10.358 -12.051 -4.849 1.00 98.06 282 LEU A CA 1
ATOM 2155 C C . LEU A 1 282 ? -10.306 -10.538 -4.690 1.00 98.06 282 LEU A C 1
ATOM 2157 O O . LEU A 1 282 ? -10.442 -9.828 -5.684 1.00 98.06 282 LEU A O 1
ATOM 2161 N N . TRP A 1 283 ? -10.076 -10.024 -3.488 1.00 97.50 283 TRP A N 1
ATOM 2162 C CA . TRP A 1 283 ? -9.793 -8.602 -3.323 1.00 97.50 283 TRP A CA 1
ATOM 2163 C C . TRP A 1 283 ? -8.435 -8.257 -3.929 1.00 97.50 283 TRP A C 1
ATOM 2165 O O . TRP A 1 283 ? -7.446 -8.963 -3.721 1.00 97.50 283 TRP A O 1
ATOM 2175 N N . ASN A 1 284 ? -8.387 -7.144 -4.653 1.00 95.69 284 ASN A N 1
ATOM 2176 C CA . ASN A 1 284 ? -7.150 -6.539 -5.109 1.00 95.69 284 ASN A CA 1
ATOM 2177 C C . ASN A 1 284 ? -6.500 -5.781 -3.949 1.00 95.69 284 ASN A C 1
ATOM 2179 O O . ASN A 1 284 ? -6.958 -4.707 -3.564 1.00 95.69 284 ASN A O 1
ATOM 2183 N N . ALA A 1 285 ? -5.415 -6.331 -3.416 1.00 92.25 285 ALA A N 1
ATOM 2184 C CA . ALA A 1 285 ? -4.689 -5.731 -2.304 1.00 92.25 285 ALA A CA 1
ATOM 2185 C C . ALA A 1 285 ? -3.556 -4.788 -2.747 1.00 92.25 285 ALA A C 1
ATOM 2187 O O . ALA A 1 285 ? -2.670 -4.482 -1.951 1.00 92.25 285 ALA A O 1
ATOM 2188 N N . GLY A 1 286 ? -3.526 -4.372 -4.022 1.00 93.06 286 GLY A N 1
ATOM 2189 C CA . GLY A 1 286 ? -2.532 -3.424 -4.542 1.00 93.06 286 GLY A CA 1
ATOM 2190 C C . GLY A 1 286 ? -1.088 -3.936 -4.480 1.00 93.06 286 GLY A C 1
ATOM 2191 O O . GLY A 1 286 ? -0.145 -3.147 -4.483 1.00 93.06 286 GLY A O 1
ATOM 2192 N N . MET A 1 287 ? -0.908 -5.256 -4.376 1.00 97.69 287 MET A N 1
ATOM 2193 C CA . MET A 1 287 ? 0.393 -5.915 -4.348 1.00 97.69 287 MET A CA 1
ATOM 2194 C C . MET A 1 287 ? 0.674 -6.548 -5.699 1.00 97.69 287 MET A C 1
ATOM 2196 O O . MET A 1 287 ? -0.100 -7.384 -6.178 1.00 97.69 287 MET A O 1
ATOM 2200 N N . PHE A 1 288 ? 1.809 -6.188 -6.289 1.00 98.44 288 PHE A N 1
ATOM 2201 C CA . PHE A 1 288 ? 2.165 -6.632 -7.630 1.00 98.44 288 PHE A CA 1
ATOM 2202 C C . PHE A 1 288 ? 3.596 -7.130 -7.718 1.00 98.44 288 PHE A C 1
ATOM 2204 O O . PHE A 1 288 ? 4.469 -6.634 -7.017 1.00 98.44 288 PHE A O 1
ATOM 2211 N N . VAL A 1 289 ? 3.855 -8.090 -8.604 1.00 98.75 289 VAL A N 1
ATOM 2212 C CA . VAL A 1 289 ? 5.188 -8.639 -8.865 1.00 98.75 289 VAL A CA 1
ATOM 2213 C C . VAL A 1 289 ? 5.350 -8.911 -10.357 1.00 98.75 289 VAL A C 1
ATOM 2215 O O . VAL A 1 289 ? 4.566 -9.637 -10.960 1.00 98.75 289 VAL A O 1
ATOM 2218 N N . TRP A 1 290 ? 6.391 -8.371 -10.981 1.00 98.62 290 TRP A N 1
ATOM 2219 C CA . TRP A 1 290 ? 6.628 -8.517 -12.420 1.00 98.62 290 TRP A CA 1
ATOM 2220 C C . TRP A 1 290 ? 8.109 -8.466 -12.754 1.00 98.62 290 TRP A C 1
ATOM 2222 O O . TRP A 1 290 ? 8.933 -7.977 -11.990 1.00 98.62 290 TRP A O 1
ATOM 2232 N N . ARG A 1 291 ? 8.469 -8.907 -13.957 1.00 98.19 291 ARG A N 1
ATOM 2233 C CA . ARG A 1 291 ? 9.768 -8.547 -14.529 1.00 98.19 291 ARG A CA 1
ATOM 2234 C C . ARG A 1 291 ? 9.741 -7.081 -14.965 1.00 98.19 291 ARG A C 1
ATOM 2236 O O . ARG A 1 291 ? 8.804 -6.687 -15.657 1.00 98.19 291 ARG A O 1
ATOM 2243 N N . VAL A 1 292 ? 10.780 -6.298 -14.667 1.00 98.00 292 VAL A N 1
ATOM 2244 C CA . VAL A 1 292 ? 10.846 -4.871 -15.061 1.00 98.00 292 VAL A CA 1
ATOM 2245 C C . VAL A 1 292 ? 10.682 -4.672 -16.571 1.00 98.00 292 VAL A C 1
ATOM 2247 O O . VAL A 1 292 ? 10.025 -3.740 -17.022 1.00 98.00 292 VAL A O 1
ATOM 2250 N N . SER A 1 293 ? 11.204 -5.597 -17.382 1.00 97.00 293 SER A N 1
ATOM 2251 C CA . SER A 1 293 ? 11.029 -5.566 -18.839 1.00 97.00 293 SER A CA 1
ATOM 2252 C C . SER A 1 293 ? 9.612 -5.921 -19.301 1.00 97.00 293 SER A C 1
ATOM 2254 O O . SER A 1 293 ? 9.208 -5.459 -20.365 1.00 97.00 293 SER A O 1
ATOM 2256 N N . ALA A 1 294 ? 8.850 -6.700 -18.524 1.00 98.00 294 ALA A N 1
ATOM 2257 C CA . ALA A 1 294 ? 7.449 -6.989 -18.827 1.00 98.00 294 ALA A CA 1
ATOM 2258 C C . ALA A 1 294 ? 6.570 -5.763 -18.543 1.00 98.00 294 ALA A C 1
ATOM 2260 O O . ALA A 1 294 ? 5.819 -5.350 -19.423 1.00 98.00 294 ALA A O 1
ATOM 2261 N N . LEU A 1 295 ? 6.746 -5.117 -17.380 1.00 98.44 295 LEU A N 1
ATOM 2262 C CA . LEU A 1 295 ? 6.059 -3.858 -17.081 1.00 98.44 295 LEU A CA 1
ATOM 2263 C C . LEU A 1 295 ? 6.408 -2.779 -18.116 1.00 98.44 295 LEU A C 1
ATOM 2265 O O . LEU A 1 295 ? 5.513 -2.143 -18.660 1.00 98.44 295 LEU A O 1
ATOM 2269 N N . LYS A 1 296 ? 7.693 -2.614 -18.456 1.00 97.94 296 LYS A N 1
ATOM 2270 C CA . LYS A 1 296 ? 8.134 -1.670 -19.495 1.00 97.94 296 LYS A CA 1
ATOM 2271 C C . LYS A 1 296 ? 7.422 -1.896 -20.834 1.00 97.94 296 LYS A C 1
ATOM 2273 O O . LYS A 1 296 ? 7.055 -0.931 -21.499 1.00 97.94 296 LYS A O 1
ATOM 2278 N N . ALA A 1 297 ? 7.238 -3.155 -21.240 1.00 98.19 297 ALA A N 1
ATOM 2279 C CA . ALA A 1 297 ? 6.554 -3.491 -22.485 1.00 98.19 297 ALA A CA 1
ATOM 2280 C C . ALA A 1 297 ? 5.060 -3.126 -22.449 1.00 98.19 297 ALA A C 1
ATOM 2282 O O . ALA A 1 297 ? 4.549 -2.599 -23.438 1.00 98.19 297 ALA A O 1
ATOM 2283 N N . GLU A 1 298 ? 4.378 -3.364 -21.325 1.00 98.44 298 GLU A N 1
ATOM 2284 C CA . GLU A 1 298 ? 2.976 -2.966 -21.158 1.00 98.44 298 GLU A CA 1
ATOM 2285 C C . GLU A 1 298 ? 2.822 -1.445 -21.050 1.00 98.44 298 GLU A C 1
ATOM 2287 O O . GLU A 1 298 ? 1.978 -0.885 -21.743 1.00 98.44 298 GLU A O 1
ATOM 2292 N N . LEU A 1 299 ? 3.694 -0.750 -20.309 1.00 98.44 299 LEU A N 1
ATOM 2293 C CA . LEU A 1 299 ? 3.726 0.717 -20.258 1.00 98.44 299 LEU A CA 1
ATOM 2294 C C . LEU A 1 299 ? 3.922 1.318 -21.650 1.00 98.44 299 LEU A C 1
ATOM 2296 O O . LEU A 1 299 ? 3.163 2.189 -22.048 1.00 98.44 299 LEU A O 1
ATOM 2300 N N . LYS A 1 300 ? 4.870 0.813 -22.448 1.00 98.31 300 LYS A N 1
ATOM 2301 C CA . LYS A 1 300 ? 5.072 1.297 -23.824 1.00 98.31 300 LYS A CA 1
ATOM 2302 C C . LYS A 1 300 ? 3.813 1.160 -24.693 1.00 98.31 300 LYS A C 1
ATOM 2304 O O . LYS A 1 300 ? 3.628 1.939 -25.623 1.00 98.31 300 LYS A O 1
ATOM 2309 N N . ARG A 1 301 ? 2.981 0.149 -24.433 1.00 98.56 301 ARG A N 1
ATOM 2310 C CA . ARG A 1 301 ? 1.766 -0.135 -25.206 1.00 98.56 301 ARG A CA 1
ATOM 2311 C C . ARG A 1 301 ? 0.551 0.649 -24.711 1.00 98.56 301 ARG A C 1
ATOM 2313 O O . ARG A 1 301 ? -0.246 1.078 -25.534 1.00 98.56 301 ARG A O 1
ATOM 2320 N N . LEU A 1 302 ? 0.382 0.746 -23.396 1.00 98.31 302 LEU A N 1
ATOM 2321 C CA . LEU A 1 302 ? -0.819 1.276 -22.748 1.00 98.31 302 LEU A CA 1
ATOM 2322 C C . LEU A 1 302 ? -0.663 2.732 -22.310 1.00 98.31 302 LEU A C 1
ATOM 2324 O O . LEU A 1 302 ? -1.626 3.481 -22.354 1.00 98.31 302 LEU A O 1
ATOM 2328 N N . GLN A 1 303 ? 0.543 3.119 -21.898 1.00 98.25 303 GLN A N 1
ATOM 2329 C CA . GLN A 1 303 ? 0.871 4.417 -21.306 1.00 98.25 303 GLN A CA 1
ATOM 2330 C C . GLN A 1 303 ? 2.180 4.968 -21.914 1.00 98.25 303 GLN A C 1
ATOM 2332 O O . GLN A 1 303 ? 3.184 5.110 -21.203 1.00 98.25 303 GLN A O 1
ATOM 2337 N N . PRO A 1 304 ? 2.229 5.226 -23.239 1.00 98.31 304 PRO A N 1
ATOM 2338 C CA . PRO A 1 304 ? 3.459 5.620 -23.929 1.00 98.31 304 PRO A CA 1
ATOM 2339 C C . PRO A 1 304 ? 4.075 6.911 -23.371 1.00 98.31 304 PRO A C 1
ATOM 2341 O O . PRO A 1 304 ? 5.300 6.987 -23.278 1.00 98.31 304 PRO A O 1
ATOM 2344 N N . ASP A 1 305 ? 3.248 7.864 -22.932 1.00 98.00 305 ASP A N 1
ATOM 2345 C CA . ASP A 1 305 ? 3.698 9.128 -22.335 1.00 98.00 305 ASP A CA 1
ATOM 2346 C C . ASP A 1 305 ? 4.422 8.895 -21.003 1.00 98.00 305 ASP A C 1
ATOM 2348 O O . ASP A 1 305 ? 5.517 9.417 -20.792 1.00 98.00 305 ASP A O 1
ATOM 2352 N N . ILE A 1 306 ? 3.876 8.023 -20.140 1.00 98.56 306 ILE A N 1
ATOM 2353 C CA . ILE A 1 306 ? 4.550 7.597 -18.904 1.00 98.56 306 ILE A CA 1
ATOM 2354 C C . ILE A 1 306 ? 5.853 6.884 -19.243 1.00 98.56 306 ILE A C 1
ATOM 2356 O O . ILE A 1 306 ? 6.890 7.240 -18.693 1.00 98.56 306 ILE A O 1
ATOM 2360 N N . HIS A 1 307 ? 5.825 5.898 -20.147 1.00 98.62 307 HIS A N 1
ATOM 2361 C CA . HIS A 1 307 ? 7.018 5.134 -20.523 1.00 98.62 307 HIS A CA 1
ATOM 2362 C C . HIS A 1 307 ? 8.156 6.044 -21.003 1.00 98.62 307 HIS A C 1
ATOM 2364 O O . HIS A 1 307 ? 9.303 5.863 -20.594 1.00 98.62 307 HIS A O 1
ATOM 2370 N N . GLU A 1 308 ? 7.849 7.003 -21.874 1.00 98.44 308 GLU A N 1
ATOM 2371 C CA . GLU A 1 308 ? 8.840 7.924 -22.415 1.00 98.44 308 GLU A CA 1
ATOM 2372 C C . GLU A 1 308 ? 9.323 8.928 -21.365 1.00 98.44 308 GLU A C 1
ATOM 2374 O O . GLU A 1 308 ? 10.531 9.115 -21.213 1.00 98.44 308 GLU A O 1
ATOM 2379 N N . GLY A 1 309 ? 8.416 9.508 -20.579 1.00 98.38 309 GLY A N 1
ATOM 2380 C CA . GLY A 1 309 ? 8.797 10.459 -19.542 1.00 98.38 309 GLY A CA 1
ATOM 2381 C C . GLY A 1 309 ? 9.672 9.825 -18.459 1.00 98.38 309 GLY A C 1
ATOM 2382 O O . GLY A 1 309 ? 10.746 10.342 -18.155 1.00 98.38 309 GLY A O 1
ATOM 2383 N N . VAL A 1 310 ? 9.307 8.649 -17.934 1.00 98.19 310 VAL A N 1
ATOM 2384 C CA . VAL A 1 310 ? 10.149 7.980 -16.925 1.00 98.19 310 VAL A CA 1
ATOM 2385 C C . VAL A 1 310 ? 11.481 7.502 -17.499 1.00 98.19 310 VAL A C 1
ATOM 2387 O O . VAL A 1 310 ? 12.463 7.449 -16.763 1.00 98.19 310 VAL A O 1
ATOM 2390 N N . ARG A 1 311 ? 11.561 7.196 -18.804 1.00 98.06 311 ARG A N 1
ATOM 2391 C CA . ARG A 1 311 ? 12.832 6.896 -19.483 1.00 98.06 311 ARG A CA 1
ATOM 2392 C C . ARG A 1 311 ? 13.749 8.120 -19.493 1.00 98.06 311 ARG A C 1
ATOM 2394 O O . ARG A 1 311 ? 14.919 7.974 -19.157 1.00 98.06 311 ARG A O 1
ATOM 2401 N N . GLN A 1 312 ? 13.229 9.301 -19.833 1.00 98.00 312 GLN A N 1
ATOM 2402 C CA . GLN A 1 312 ? 13.995 10.556 -19.832 1.00 98.00 312 GLN A CA 1
ATOM 2403 C C . GLN A 1 312 ? 14.493 10.919 -18.428 1.00 98.00 312 GLN A C 1
ATOM 2405 O O . GLN A 1 312 ? 15.673 11.223 -18.247 1.00 98.00 312 GLN A O 1
ATOM 2410 N N . ILE A 1 313 ? 13.613 10.821 -17.425 1.00 98.25 313 ILE A N 1
ATOM 2411 C CA . ILE A 1 313 ? 13.971 11.038 -16.017 1.00 98.25 313 ILE A CA 1
ATOM 2412 C C . ILE A 1 313 ? 15.054 10.047 -15.594 1.00 98.25 313 ILE A C 1
ATOM 2414 O O . ILE A 1 313 ? 16.081 10.442 -15.043 1.00 98.25 313 ILE A O 1
ATOM 2418 N N . ALA A 1 314 ? 14.852 8.763 -15.896 1.00 97.06 314 ALA A N 1
ATOM 2419 C CA . ALA A 1 314 ? 15.817 7.731 -15.579 1.00 97.06 314 ALA A CA 1
ATOM 2420 C C . ALA A 1 314 ? 17.151 7.982 -16.284 1.00 97.06 314 ALA A C 1
ATOM 2422 O O . ALA A 1 314 ? 18.170 7.748 -15.662 1.00 97.06 314 ALA A O 1
ATOM 2423 N N . GLU A 1 315 ? 17.196 8.459 -17.532 1.00 96.69 315 GLU A N 1
ATOM 2424 C CA . GLU A 1 315 ? 18.428 8.800 -18.269 1.00 96.69 315 GLU A CA 1
ATOM 2425 C C . GLU A 1 315 ? 19.227 9.927 -17.618 1.00 96.69 315 GLU A C 1
ATOM 2427 O O . GLU A 1 315 ? 20.442 9.788 -17.458 1.00 96.69 315 GLU A O 1
ATOM 2432 N N . ALA A 1 316 ? 18.537 10.977 -17.173 1.00 96.88 316 ALA A N 1
ATOM 2433 C CA . ALA A 1 316 ? 19.124 12.089 -16.435 1.00 96.88 316 ALA A CA 1
ATOM 2434 C C . ALA A 1 316 ? 19.437 11.757 -14.964 1.00 96.88 316 ALA A C 1
ATOM 2436 O O . ALA A 1 316 ? 20.027 12.590 -14.273 1.00 96.88 316 ALA A O 1
ATOM 2437 N N . TRP A 1 317 ? 19.066 10.571 -14.474 1.00 94.81 317 TRP A N 1
ATOM 2438 C CA . TRP A 1 317 ? 19.340 10.145 -13.102 1.00 94.81 317 TRP A CA 1
ATOM 2439 C C . TRP A 1 317 ? 20.847 10.123 -12.827 1.00 94.81 317 TRP A C 1
ATOM 2441 O O . TRP A 1 317 ? 21.616 9.608 -13.642 1.00 94.81 317 TRP A O 1
ATOM 2451 N N . GLU A 1 318 ? 21.256 10.690 -11.689 1.00 89.19 318 GLU A N 1
ATOM 2452 C CA . GLU A 1 318 ? 22.650 10.934 -11.269 1.00 89.19 318 GLU A CA 1
ATOM 2453 C C . GLU A 1 318 ? 23.412 11.989 -12.093 1.00 89.19 318 GLU A C 1
ATOM 2455 O O . GLU A 1 318 ? 24.605 12.217 -11.874 1.00 89.19 318 GLU A O 1
ATOM 2460 N N . SER A 1 319 ? 22.751 12.667 -13.035 1.00 94.50 319 SER A N 1
ATOM 2461 C CA . SER A 1 319 ? 23.330 13.817 -13.732 1.00 94.50 319 SER A CA 1
ATOM 2462 C C . SER A 1 319 ? 23.099 15.118 -12.957 1.00 94.50 319 SER A C 1
ATOM 2464 O O . SER A 1 319 ? 22.218 15.214 -12.104 1.00 94.50 319 SER A O 1
ATOM 2466 N N . ARG A 1 320 ? 23.840 16.175 -13.319 1.00 95.25 320 ARG A N 1
ATOM 2467 C CA . ARG A 1 320 ? 23.605 17.534 -12.793 1.00 95.25 320 ARG A CA 1
ATOM 2468 C C . ARG A 1 320 ? 22.221 18.089 -13.151 1.00 95.25 320 ARG A C 1
ATOM 2470 O O . ARG A 1 320 ? 21.766 19.027 -12.512 1.00 95.25 320 ARG A O 1
ATOM 2477 N N . ASP A 1 321 ? 21.576 17.519 -14.165 1.00 94.62 321 ASP A N 1
ATOM 2478 C CA . ASP A 1 321 ? 20.266 17.931 -14.656 1.00 94.62 321 ASP A CA 1
ATOM 2479 C C . ASP A 1 321 ? 19.110 17.112 -14.060 1.00 94.62 321 ASP A C 1
ATOM 2481 O O . ASP A 1 321 ? 17.959 17.388 -14.399 1.00 94.62 321 ASP A O 1
ATOM 2485 N N . GLN A 1 322 ? 19.378 16.130 -13.182 1.00 94.44 322 GLN A N 1
ATOM 2486 C CA . GLN A 1 322 ? 18.364 15.205 -12.656 1.00 94.44 322 GLN A CA 1
ATOM 2487 C C . GLN A 1 322 ? 17.127 15.939 -12.130 1.00 94.44 322 GLN A C 1
ATOM 2489 O O . GLN A 1 322 ? 16.018 15.645 -12.568 1.00 94.44 322 GLN A O 1
ATOM 2494 N N . GLU A 1 323 ? 17.296 16.898 -11.218 1.00 94.25 323 GLU A N 1
ATOM 2495 C CA . GLU A 1 323 ? 16.175 17.613 -10.594 1.00 94.25 323 GLU A CA 1
ATOM 2496 C C . GLU A 1 323 ? 15.357 18.405 -11.619 1.00 94.25 323 GLU A C 1
ATOM 2498 O O . GLU A 1 323 ? 14.129 18.320 -11.639 1.00 94.25 323 GLU A O 1
ATOM 2503 N N . ARG A 1 324 ? 16.037 19.124 -12.522 1.00 96.88 324 ARG A N 1
ATOM 2504 C CA . ARG A 1 324 ? 15.397 19.928 -13.569 1.00 96.88 324 ARG A CA 1
ATOM 2505 C C . ARG A 1 324 ? 14.602 19.055 -14.537 1.00 96.88 324 ARG A C 1
ATOM 2507 O O . ARG A 1 324 ? 13.453 19.377 -14.827 1.00 96.88 324 ARG A O 1
ATOM 2514 N N . VAL A 1 325 ? 15.201 17.968 -15.030 1.00 97.81 325 VAL A N 1
ATOM 2515 C CA . VAL A 1 325 ? 14.540 17.027 -15.949 1.00 97.81 325 VAL A CA 1
ATOM 2516 C C . VAL A 1 325 ? 13.376 16.339 -15.247 1.00 97.81 325 VAL A C 1
ATOM 2518 O O . VAL A 1 325 ? 12.288 16.281 -15.807 1.00 97.81 325 VAL A O 1
ATOM 2521 N N . THR A 1 326 ? 13.563 15.898 -13.999 1.00 97.44 326 THR A N 1
ATOM 2522 C CA . THR A 1 326 ? 12.494 15.274 -13.206 1.00 97.44 326 THR A CA 1
ATOM 2523 C C . THR A 1 326 ? 11.312 16.220 -13.054 1.00 97.44 326 THR A C 1
ATOM 2525 O O . THR A 1 326 ? 10.203 15.847 -13.411 1.00 97.44 326 THR A O 1
ATOM 2528 N N . ALA A 1 327 ? 11.527 17.456 -12.602 1.00 95.81 327 ALA A N 1
ATOM 2529 C CA . ALA A 1 327 ? 10.442 18.415 -12.407 1.00 95.81 327 ALA A CA 1
ATOM 2530 C C . ALA A 1 327 ? 9.706 18.754 -13.718 1.00 95.81 327 ALA A C 1
ATOM 2532 O O . ALA A 1 327 ? 8.476 18.760 -13.749 1.00 95.81 327 ALA A O 1
ATOM 2533 N N . GLN A 1 328 ? 10.447 18.998 -14.807 1.00 96.88 328 GLN A N 1
ATOM 2534 C CA . GLN A 1 328 ? 9.866 19.331 -16.112 1.00 96.88 328 GLN A CA 1
ATOM 2535 C C . GLN A 1 328 ? 9.054 18.164 -16.677 1.00 96.88 328 GLN A C 1
ATOM 2537 O O . GLN A 1 328 ? 7.881 18.338 -16.997 1.00 96.88 328 GLN A O 1
ATOM 2542 N N . THR A 1 329 ? 9.644 16.972 -16.749 1.00 98.06 329 THR A N 1
ATOM 2543 C CA . THR A 1 329 ? 8.993 15.796 -17.332 1.00 98.06 329 THR A CA 1
ATOM 2544 C C . THR A 1 329 ? 7.855 15.273 -16.455 1.00 98.06 329 THR A C 1
ATOM 2546 O O . THR A 1 329 ? 6.812 14.899 -16.978 1.00 98.06 329 THR A O 1
ATOM 2549 N N . TRP A 1 330 ? 7.998 15.271 -15.125 1.00 97.81 330 TRP A N 1
ATOM 2550 C CA . TRP A 1 330 ? 6.953 14.771 -14.221 1.00 97.81 330 TRP A CA 1
ATOM 2551 C C . TRP A 1 330 ? 5.663 15.587 -14.315 1.00 97.81 330 TRP A C 1
ATOM 2553 O O . TRP A 1 330 ? 4.578 15.018 -14.310 1.00 97.81 330 TRP A O 1
ATOM 2563 N N . SER A 1 331 ? 5.778 16.909 -14.482 1.00 96.56 331 SER A N 1
ATOM 2564 C CA . SER A 1 331 ? 4.621 17.806 -14.613 1.00 96.56 331 SER A CA 1
ATOM 2565 C C . SER A 1 331 ? 3.750 17.542 -15.847 1.00 96.56 331 SER A C 1
ATOM 2567 O O . SER A 1 331 ? 2.610 17.997 -15.895 1.00 96.56 331 SER A O 1
ATOM 2569 N N . THR A 1 332 ? 4.270 16.812 -16.839 1.00 97.25 332 THR A N 1
ATOM 2570 C CA . THR A 1 332 ? 3.538 16.468 -18.064 1.00 97.25 332 THR A CA 1
ATOM 2571 C C . THR A 1 332 ? 2.953 15.060 -18.034 1.00 97.25 332 THR A C 1
ATOM 2573 O O . THR A 1 332 ? 2.257 14.679 -18.973 1.00 97.25 332 THR A O 1
ATOM 2576 N N . LEU A 1 333 ? 3.274 14.254 -17.018 1.00 98.12 333 LEU A N 1
ATOM 2577 C CA . LEU A 1 333 ? 2.798 12.879 -16.930 1.00 98.12 333 LEU A CA 1
ATOM 2578 C C . LEU A 1 333 ? 1.325 12.836 -16.493 1.00 98.12 333 LEU A C 1
ATOM 2580 O O . LEU A 1 333 ? 0.924 13.616 -15.627 1.00 98.12 333 LEU A O 1
ATOM 2584 N N . PRO A 1 334 ? 0.517 11.922 -17.058 1.00 96.94 334 PRO A N 1
ATOM 2585 C CA . PRO A 1 334 ? -0.876 11.780 -16.662 1.00 96.94 334 PRO A CA 1
ATOM 2586 C C . PRO A 1 334 ? -0.995 11.242 -15.232 1.00 96.94 334 PRO A C 1
ATOM 2588 O O . PRO A 1 334 ? -0.253 10.342 -14.831 1.00 96.94 334 PRO A O 1
ATOM 2591 N N . GLU A 1 335 ? -1.975 11.761 -14.490 1.00 96.81 335 GLU A N 1
ATOM 2592 C CA . GLU A 1 335 ? -2.353 11.231 -13.182 1.00 96.81 335 GLU A CA 1
ATOM 2593 C C . GLU A 1 335 ? -3.135 9.926 -13.352 1.00 96.81 335 GLU A C 1
ATOM 2595 O O . GLU A 1 335 ? -4.254 9.927 -13.869 1.00 96.81 335 GLU A O 1
ATOM 2600 N N . ILE A 1 336 ? -2.536 8.799 -12.960 1.00 96.25 336 ILE A N 1
ATOM 2601 C CA . ILE A 1 336 ? -3.147 7.476 -13.127 1.00 96.25 336 ILE A CA 1
ATOM 2602 C C . ILE A 1 336 ? -2.556 6.441 -12.164 1.00 96.25 336 ILE A C 1
ATOM 2604 O O . ILE A 1 336 ? -1.380 6.478 -11.789 1.00 96.25 336 ILE A O 1
ATOM 2608 N N . THR A 1 337 ? -3.374 5.472 -11.765 1.00 95.12 337 THR A N 1
ATOM 2609 C CA . THR A 1 337 ? -2.922 4.318 -10.976 1.00 95.12 337 THR A CA 1
ATOM 2610 C C . THR A 1 337 ? -2.331 3.226 -11.866 1.00 95.12 337 THR A C 1
ATOM 2612 O O . THR A 1 337 ? -2.600 3.160 -13.066 1.00 95.12 337 THR A O 1
ATOM 2615 N N . ILE A 1 338 ? -1.515 2.343 -11.289 1.00 95.75 338 ILE A N 1
ATOM 2616 C CA . ILE A 1 338 ? -0.988 1.181 -12.017 1.00 95.75 338 ILE A CA 1
ATOM 2617 C C . ILE A 1 338 ? -2.102 0.200 -12.407 1.00 95.75 338 ILE A C 1
ATOM 2619 O O . ILE A 1 338 ? -2.038 -0.416 -13.472 1.00 95.75 338 ILE A O 1
ATOM 2623 N N . ASP A 1 339 ? -3.134 0.099 -11.571 1.00 93.88 339 ASP A N 1
ATOM 2624 C CA . ASP A 1 339 ? -4.320 -0.720 -11.778 1.00 93.88 339 ASP A CA 1
ATOM 2625 C C . ASP A 1 339 ? -5.028 -0.334 -13.079 1.00 93.88 339 ASP A C 1
ATOM 2627 O O . ASP A 1 339 ? -5.072 -1.124 -14.023 1.00 93.88 339 ASP A O 1
ATOM 2631 N N . GLN A 1 340 ? -5.454 0.928 -13.161 1.00 93.50 340 GLN A N 1
ATOM 2632 C CA . GLN A 1 340 ? -6.163 1.489 -14.313 1.00 93.50 340 GLN A CA 1
ATOM 2633 C C . GLN A 1 340 ? -5.253 1.620 -15.536 1.00 93.50 340 GLN A C 1
ATOM 2635 O O . GLN A 1 340 ? -5.633 1.309 -16.662 1.00 93.50 340 GLN A O 1
ATOM 2640 N N . GLY A 1 341 ? -4.023 2.096 -15.330 1.00 94.94 341 GLY A N 1
ATOM 2641 C CA . GLY A 1 341 ? -3.114 2.399 -16.429 1.00 94.94 341 GLY A CA 1
ATOM 2642 C C . GLY A 1 341 ? -2.533 1.159 -17.103 1.00 94.94 341 GLY A C 1
ATOM 2643 O O . GLY A 1 341 ? -2.193 1.218 -18.288 1.00 94.94 341 GLY A O 1
ATOM 2644 N N . VAL A 1 342 ? -2.395 0.051 -16.365 1.00 96.56 342 VAL A N 1
ATOM 2645 C CA . VAL A 1 342 ? -1.714 -1.160 -16.838 1.00 96.56 342 VAL A CA 1
ATOM 2646 C C . VAL A 1 342 ? -2.495 -2.433 -16.533 1.00 96.56 342 VAL A C 1
ATOM 2648 O O . VAL A 1 342 ? -2.797 -3.175 -17.467 1.00 96.56 342 VAL A O 1
ATOM 2651 N N . MET A 1 343 ? -2.786 -2.732 -15.264 1.00 95.56 343 MET A N 1
ATOM 2652 C CA . MET A 1 343 ? -3.243 -4.072 -14.856 1.00 95.56 343 MET A CA 1
ATOM 2653 C C . MET A 1 343 ? -4.591 -4.466 -15.469 1.00 95.56 343 MET A C 1
ATOM 2655 O O . MET A 1 343 ? -4.734 -5.603 -15.915 1.00 95.56 343 MET A O 1
ATOM 2659 N N . GLU A 1 344 ? -5.535 -3.529 -15.577 1.00 93.62 344 GLU A N 1
ATOM 2660 C CA . GLU A 1 344 ? -6.856 -3.735 -16.194 1.00 93.62 344 GLU A CA 1
ATOM 2661 C C . GLU A 1 344 ? -6.791 -4.118 -17.680 1.00 93.62 344 GLU A C 1
ATOM 2663 O O . GLU A 1 344 ? -7.717 -4.727 -18.221 1.00 93.62 344 GLU A O 1
ATOM 2668 N N . HIS A 1 345 ? -5.698 -3.770 -18.360 1.00 95.19 345 HIS A N 1
ATOM 2669 C CA . HIS A 1 345 ? -5.570 -3.914 -19.810 1.00 95.19 345 HIS A CA 1
ATOM 2670 C C . HIS A 1 345 ? -4.352 -4.736 -20.238 1.00 95.19 345 HIS A C 1
ATOM 2672 O O . HIS A 1 345 ? -4.103 -4.881 -21.441 1.00 95.19 345 HIS A O 1
ATOM 2678 N N . ALA A 1 346 ? -3.567 -5.252 -19.291 1.00 95.94 346 ALA A N 1
ATOM 2679 C CA . ALA A 1 346 ? -2.362 -6.026 -19.553 1.00 95.94 346 ALA A CA 1
ATOM 2680 C C . ALA A 1 346 ? -2.694 -7.379 -20.193 1.00 95.94 346 ALA A C 1
ATOM 2682 O O . ALA A 1 346 ? -3.692 -8.023 -19.880 1.00 95.94 346 ALA A O 1
ATOM 2683 N N . ARG A 1 347 ? -1.825 -7.854 -21.094 1.00 94.31 347 ARG A N 1
ATOM 2684 C CA . ARG A 1 347 ? -2.100 -9.080 -21.865 1.00 94.31 347 ARG A CA 1
ATOM 2685 C C . ARG A 1 347 ? -2.003 -10.353 -21.033 1.00 94.31 347 ARG A C 1
ATOM 2687 O O . ARG A 1 347 ? -2.605 -11.365 -21.374 1.00 94.31 347 ARG A O 1
ATOM 2694 N N . ARG A 1 348 ? -1.150 -10.334 -20.011 1.00 95.62 348 ARG A N 1
ATOM 2695 C CA . ARG A 1 348 ? -0.770 -11.511 -19.229 1.00 95.62 348 ARG A CA 1
ATOM 2696 C C . ARG A 1 348 ? -0.728 -11.162 -17.757 1.00 95.62 348 ARG A C 1
ATOM 2698 O O . ARG A 1 348 ? 0.331 -10.822 -17.231 1.00 95.62 348 ARG A O 1
ATOM 2705 N N . VAL A 1 349 ? -1.880 -11.281 -17.111 1.00 98.06 349 VAL A N 1
ATOM 2706 C CA . VAL A 1 349 ? -1.987 -11.118 -15.664 1.00 98.06 349 VAL A CA 1
ATOM 2707 C C . VAL A 1 349 ? -2.156 -12.473 -14.994 1.00 98.06 349 VAL A C 1
ATOM 2709 O O . VAL A 1 349 ? -2.912 -13.321 -15.470 1.00 98.06 349 VAL A O 1
ATOM 2712 N N . ALA A 1 350 ? -1.420 -12.691 -13.913 1.00 98.31 350 ALA A N 1
ATOM 2713 C CA . ALA A 1 350 ? -1.587 -13.830 -13.026 1.00 98.31 350 ALA A CA 1
ATOM 2714 C C . ALA A 1 350 ? -2.057 -13.340 -11.655 1.00 98.31 350 ALA A C 1
ATOM 2716 O O . ALA A 1 350 ? -1.626 -12.281 -11.208 1.00 98.31 350 ALA A O 1
ATOM 2717 N N . VAL A 1 351 ? -2.884 -14.120 -10.972 1.00 98.38 351 VAL A N 1
ATOM 2718 C CA . VAL A 1 351 ? -3.291 -13.863 -9.591 1.00 98.38 351 VAL A CA 1
ATOM 2719 C C . VAL A 1 351 ? -2.955 -15.064 -8.721 1.00 98.38 351 VAL A C 1
ATOM 2721 O O . VAL A 1 351 ? -3.190 -16.208 -9.115 1.00 98.38 351 VAL A O 1
ATOM 2724 N N . ILE A 1 352 ? -2.379 -14.805 -7.549 1.00 98.19 352 ILE A N 1
ATOM 2725 C CA . ILE A 1 352 ? -2.152 -15.817 -6.515 1.00 98.19 352 ILE A CA 1
ATOM 2726 C C . ILE A 1 352 ? -3.123 -15.523 -5.366 1.00 98.19 352 ILE A C 1
ATOM 2728 O O . ILE A 1 352 ? -2.984 -14.464 -4.749 1.00 98.19 352 ILE A O 1
ATOM 2732 N N . PRO A 1 353 ? -4.110 -16.402 -5.104 1.00 97.31 353 PRO A N 1
ATOM 2733 C CA . PRO A 1 353 ? -4.962 -16.306 -3.925 1.00 97.31 353 PRO A CA 1
ATOM 2734 C C . PRO A 1 353 ? -4.125 -16.408 -2.650 1.00 97.31 353 PRO A C 1
ATOM 2736 O O . PRO A 1 353 ? -3.204 -17.223 -2.587 1.00 97.31 353 PRO A O 1
ATOM 2739 N N . ALA A 1 354 ? -4.440 -15.602 -1.642 1.00 96.38 354 ALA A N 1
ATOM 2740 C CA . ALA A 1 354 ? -3.698 -15.582 -0.394 1.00 96.38 354 ALA A CA 1
ATOM 2741 C C . ALA A 1 354 ? -4.576 -15.281 0.823 1.00 96.38 354 ALA A C 1
ATOM 2743 O O . ALA A 1 354 ? -5.522 -14.493 0.766 1.00 96.38 354 ALA A O 1
ATOM 2744 N N . GLU A 1 355 ? -4.187 -15.880 1.947 1.00 94.88 355 GLU A N 1
ATOM 2745 C CA . GLU A 1 355 ? -4.824 -15.736 3.254 1.00 94.88 355 GLU A CA 1
ATOM 2746 C C . GLU A 1 355 ? -3.727 -15.549 4.305 1.00 94.88 355 GLU A C 1
ATOM 2748 O O . GLU A 1 355 ? -3.137 -16.511 4.782 1.00 94.88 355 GLU A O 1
ATOM 2753 N N . PHE A 1 356 ? -3.400 -14.295 4.617 1.00 95.12 356 PHE A N 1
ATOM 2754 C CA . PHE A 1 356 ? -2.364 -13.952 5.604 1.00 95.12 356 PHE A CA 1
ATOM 2755 C C . PHE A 1 356 ? -2.792 -12.845 6.576 1.00 95.12 356 PHE A C 1
ATOM 2757 O O . PHE A 1 356 ? -1.951 -12.160 7.153 1.00 95.12 356 PHE A O 1
ATOM 2764 N N . GLY A 1 357 ? -4.105 -12.641 6.732 1.00 92.81 357 GLY A N 1
ATOM 2765 C CA . GLY A 1 357 ? -4.659 -11.565 7.557 1.00 92.81 357 GLY A CA 1
ATOM 2766 C C . GLY A 1 357 ? -4.238 -10.191 7.038 1.00 92.81 357 GLY A C 1
ATOM 2767 O O . GLY A 1 357 ? -3.366 -9.555 7.615 1.00 92.81 357 GLY A O 1
ATOM 2768 N N . TRP A 1 358 ? -4.816 -9.768 5.912 1.00 95.06 358 TRP A N 1
ATOM 2769 C CA . TRP A 1 358 ? -4.525 -8.483 5.273 1.00 95.06 358 TRP A CA 1
ATOM 2770 C C . TRP A 1 358 ? -5.579 -7.429 5.616 1.00 95.06 358 TRP A C 1
ATOM 2772 O O . TRP A 1 358 ? -6.773 -7.729 5.610 1.00 95.06 358 TRP A O 1
ATOM 2782 N N . SER A 1 359 ? -5.140 -6.187 5.827 1.00 91.75 359 SER A N 1
ATOM 2783 C CA . SER A 1 359 ? -6.017 -5.018 5.909 1.00 91.75 359 SER A CA 1
ATOM 2784 C C . SER A 1 359 ? -5.341 -3.774 5.336 1.00 91.75 359 SER A C 1
ATOM 2786 O O . SER A 1 359 ? -4.151 -3.542 5.551 1.00 91.75 359 SER A O 1
ATOM 2788 N N . ASP A 1 360 ? -6.102 -2.935 4.633 1.00 87.75 360 ASP A N 1
ATOM 2789 C CA . ASP A 1 360 ? -5.632 -1.643 4.126 1.00 87.75 360 ASP A CA 1
ATOM 2790 C C . ASP A 1 360 ? -5.719 -0.516 5.164 1.00 87.75 360 ASP A C 1
ATOM 2792 O O . ASP A 1 360 ? -5.264 0.591 4.892 1.00 87.75 360 ASP A O 1
ATOM 2796 N N . VAL A 1 361 ? -6.301 -0.761 6.346 1.00 85.38 361 VAL A N 1
ATOM 2797 C CA . VAL A 1 361 ? -6.511 0.244 7.408 1.00 85.38 361 VAL A CA 1
ATOM 2798 C C . VAL A 1 361 ? -7.089 1.549 6.833 1.00 85.38 361 VAL A C 1
ATOM 2800 O O . VAL A 1 361 ? -6.463 2.617 6.862 1.00 85.38 361 VAL A O 1
ATOM 2803 N N . GLY A 1 362 ? -8.267 1.445 6.214 1.00 84.00 362 GLY A N 1
ATOM 2804 C CA . GLY A 1 362 ? -8.869 2.543 5.453 1.00 84.00 362 GLY A CA 1
ATOM 2805 C C . GLY A 1 362 ? -9.435 3.697 6.292 1.00 84.00 362 GLY A C 1
ATOM 2806 O O . GLY A 1 362 ? -9.456 4.835 5.819 1.00 84.00 362 GLY A O 1
ATOM 2807 N N . ASP A 1 363 ? -9.902 3.425 7.512 1.00 87.88 363 ASP A N 1
ATOM 2808 C CA . ASP A 1 363 ? -10.496 4.395 8.438 1.00 87.88 363 ASP A CA 1
ATOM 2809 C C . ASP A 1 363 ? -10.412 3.915 9.903 1.00 87.88 363 ASP A C 1
ATOM 2811 O O . ASP A 1 363 ? -9.846 2.864 10.211 1.00 87.88 363 ASP A O 1
ATOM 2815 N N . TRP A 1 364 ? -10.993 4.694 10.818 1.00 92.31 364 TRP A N 1
ATOM 2816 C CA . TRP A 1 364 ? -11.053 4.365 12.243 1.00 92.31 364 TRP A CA 1
ATOM 2817 C C . TRP A 1 364 ? -11.850 3.097 12.562 1.00 92.31 364 TRP A C 1
ATOM 2819 O O . TRP A 1 364 ? -11.539 2.432 13.549 1.00 92.31 364 TRP A O 1
ATOM 2829 N N . ASN A 1 365 ? -12.847 2.737 11.747 1.00 88.00 365 ASN A N 1
ATOM 2830 C CA . ASN A 1 365 ? -13.568 1.483 11.939 1.00 88.00 365 ASN A CA 1
ATOM 2831 C C . ASN A 1 365 ? -12.652 0.291 11.631 1.00 88.00 365 ASN A C 1
ATOM 2833 O O . ASN A 1 365 ? -12.535 -0.612 12.456 1.00 88.00 365 ASN A O 1
ATOM 2837 N N . GLY A 1 366 ? -11.956 0.331 10.491 1.00 87.81 366 GLY A N 1
ATOM 2838 C CA . GLY A 1 366 ? -10.978 -0.682 10.107 1.00 87.81 366 GLY A CA 1
ATOM 2839 C C . GLY A 1 366 ? -9.841 -0.801 11.119 1.00 87.81 366 GLY A C 1
ATOM 2840 O O . GLY A 1 366 ? -9.459 -1.907 11.478 1.00 87.81 366 GLY A O 1
ATOM 2841 N N . LEU A 1 367 ? -9.346 0.317 11.658 1.00 90.44 367 LEU A N 1
ATOM 2842 C CA . LEU A 1 367 ? -8.343 0.285 12.727 1.00 90.44 367 LEU A CA 1
ATOM 2843 C C . LEU A 1 367 ? -8.888 -0.342 14.024 1.00 90.44 367 LEU A C 1
ATOM 2845 O O . LEU A 1 367 ? -8.187 -1.115 14.672 1.00 90.44 367 LEU A O 1
ATOM 2849 N N . GLY A 1 368 ? -10.139 -0.050 14.389 1.00 90.19 368 GLY A N 1
ATOM 2850 C CA . GLY A 1 368 ? -10.803 -0.646 15.551 1.00 90.19 368 GLY A CA 1
ATOM 2851 C C . GLY A 1 368 ? -11.002 -2.164 15.446 1.00 90.19 368 GLY A C 1
ATOM 2852 O O . GLY A 1 368 ? -11.021 -2.844 16.470 1.00 90.19 368 GLY A O 1
ATOM 2853 N N . GLU A 1 369 ? -11.130 -2.704 14.233 1.00 87.69 369 GLU A N 1
ATOM 2854 C CA . GLU A 1 369 ? -11.190 -4.154 13.979 1.00 87.69 369 GLU A CA 1
ATOM 2855 C C . GLU A 1 369 ? -9.826 -4.847 14.178 1.00 87.69 369 GLU A C 1
ATOM 2857 O O . GLU A 1 369 ? -9.793 -6.054 14.401 1.00 87.69 369 GLU A O 1
ATOM 2862 N N . LEU A 1 370 ? -8.713 -4.104 14.123 1.00 88.06 370 LEU A N 1
ATOM 2863 C CA . LEU A 1 370 ? -7.350 -4.655 14.191 1.00 88.06 370 LEU A CA 1
ATOM 2864 C C . LEU A 1 370 ? -6.692 -4.553 15.569 1.00 88.06 370 LEU A C 1
ATOM 2866 O O . LEU A 1 370 ? -5.706 -5.239 15.829 1.00 88.06 370 LEU A O 1
ATOM 2870 N N . ILE A 1 371 ? -7.198 -3.688 16.445 1.00 89.00 371 ILE A N 1
ATOM 2871 C CA . ILE A 1 371 ? -6.711 -3.583 17.824 1.00 89.00 371 ILE A CA 1
ATOM 2872 C C . ILE A 1 371 ? -7.595 -4.397 18.770 1.00 89.00 371 ILE A C 1
ATOM 2874 O O . ILE A 1 371 ? -8.759 -4.665 18.476 1.00 89.00 371 ILE A O 1
ATOM 2878 N N . GLU A 1 372 ? -7.037 -4.779 19.919 1.00 86.62 372 GLU A N 1
ATOM 2879 C CA . GLU A 1 372 ? -7.737 -5.601 20.907 1.00 86.62 372 GLU A CA 1
ATOM 2880 C C . GLU A 1 372 ? -9.056 -4.948 21.353 1.00 86.62 372 GLU A C 1
ATOM 2882 O O . GLU A 1 372 ? -9.110 -3.760 21.692 1.00 86.62 372 GLU A O 1
ATOM 2887 N N . GLN A 1 373 ? -10.120 -5.752 21.342 1.00 91.31 373 GLN A N 1
ATOM 2888 C CA . GLN A 1 373 ? -11.452 -5.361 21.784 1.00 91.31 373 GLN A CA 1
ATOM 2889 C C . GLN A 1 373 ? -11.732 -5.916 23.178 1.00 91.31 373 GLN A C 1
ATOM 2891 O O . GLN A 1 373 ? -11.417 -7.068 23.478 1.00 91.31 373 GLN A O 1
ATOM 2896 N N . ASP A 1 374 ? -12.362 -5.106 24.027 1.00 90.50 374 ASP A N 1
ATOM 2897 C CA . ASP A 1 374 ? -12.892 -5.594 25.298 1.00 90.50 374 ASP A CA 1
ATOM 2898 C C . ASP A 1 374 ? -14.174 -6.429 25.110 1.00 90.50 374 ASP A C 1
ATOM 2900 O O . ASP A 1 374 ? -14.743 -6.521 24.021 1.00 90.50 374 ASP A O 1
ATOM 2904 N N . GLY A 1 375 ? -14.676 -7.020 26.200 1.00 91.56 375 GLY A N 1
ATOM 2905 C CA . GLY A 1 375 ? -15.899 -7.836 26.182 1.00 91.56 375 GLY A CA 1
ATOM 2906 C C . GLY A 1 375 ? -17.188 -7.090 25.802 1.00 91.56 375 GLY A C 1
ATOM 2907 O O . GLY A 1 375 ? -18.240 -7.716 25.719 1.00 91.56 375 GLY A O 1
ATOM 2908 N N . LEU A 1 376 ? -17.123 -5.772 25.589 1.00 92.62 376 LEU A N 1
ATOM 2909 C CA . LEU A 1 376 ? -18.226 -4.911 25.157 1.00 92.62 376 LEU A CA 1
ATOM 2910 C C . LEU A 1 376 ? -18.028 -4.388 23.719 1.00 92.62 376 LEU A C 1
ATOM 2912 O O . LEU A 1 376 ? -18.776 -3.516 23.270 1.00 92.62 376 LEU A O 1
ATOM 2916 N N . GLY A 1 377 ? -17.027 -4.906 22.998 1.00 92.69 377 GLY A N 1
ATOM 2917 C CA . GLY A 1 377 ? -16.724 -4.528 21.618 1.00 92.69 377 GLY A CA 1
ATOM 2918 C C . GLY A 1 377 ? -16.020 -3.176 21.482 1.00 92.69 377 GLY A C 1
ATOM 2919 O O . GLY A 1 377 ? -16.042 -2.592 20.397 1.00 92.69 377 GLY A O 1
ATOM 2920 N N . ASN A 1 378 ? -15.429 -2.644 22.561 1.00 94.56 378 ASN A N 1
ATOM 2921 C CA . ASN A 1 378 ? -14.676 -1.395 22.490 1.00 94.56 378 ASN A CA 1
ATOM 2922 C C . ASN A 1 378 ? -13.202 -1.641 22.182 1.00 94.56 378 ASN A C 1
ATOM 2924 O O . ASN A 1 378 ? -12.522 -2.376 22.899 1.00 94.56 378 ASN A O 1
ATOM 2928 N N . SER A 1 379 ? -12.700 -0.914 21.194 1.00 94.00 379 SER A N 1
ATOM 2929 C CA . SER A 1 379 ? -11.305 -0.890 20.768 1.00 94.00 379 SER A CA 1
ATOM 2930 C C . SER A 1 379 ? -10.614 0.306 21.416 1.00 94.00 379 SER A C 1
ATOM 2932 O O . SER A 1 379 ? -11.006 1.446 21.155 1.00 94.00 379 SER A O 1
ATOM 2934 N N . VAL A 1 380 ? -9.630 0.084 22.292 1.00 90.62 380 VAL A N 1
ATOM 2935 C CA . VAL A 1 380 ? -9.140 1.148 23.184 1.00 90.62 380 VAL A CA 1
ATOM 2936 C C . VAL A 1 380 ? -7.627 1.321 23.224 1.00 90.62 380 VAL A C 1
ATOM 2938 O O . VAL A 1 380 ? -6.876 0.363 23.378 1.00 90.62 380 VAL A O 1
ATOM 2941 N N . ARG A 1 381 ? -7.183 2.582 23.183 1.00 91.44 381 ARG A N 1
ATOM 2942 C CA . ARG A 1 381 ? -5.794 2.994 23.417 1.00 91.44 381 ARG A CA 1
ATOM 2943 C C . ARG A 1 381 ? -5.750 4.327 24.172 1.00 91.44 381 ARG A C 1
ATOM 2945 O O . ARG A 1 381 ? -6.343 5.302 23.721 1.00 91.44 381 ARG A O 1
ATOM 2952 N N . GLY A 1 382 ? -5.036 4.370 25.299 1.00 89.62 382 GLY A N 1
ATOM 2953 C CA . GLY A 1 382 ? -4.871 5.570 26.137 1.00 89.62 382 GLY A CA 1
ATOM 2954 C C . GLY A 1 382 ? -5.424 5.415 27.562 1.00 89.62 382 GLY A C 1
ATOM 2955 O O . GLY A 1 382 ? -5.751 4.308 27.990 1.00 89.62 382 GLY A O 1
ATOM 2956 N N . ASN A 1 383 ? -5.520 6.524 28.304 1.00 88.81 383 ASN A N 1
ATOM 2957 C CA . ASN A 1 383 ? -6.047 6.563 29.675 1.00 88.81 383 ASN A CA 1
ATOM 2958 C C . ASN A 1 383 ? -7.568 6.806 29.675 1.00 88.81 383 ASN A C 1
ATOM 2960 O O . ASN A 1 383 ? -8.022 7.932 29.470 1.00 88.81 383 ASN A O 1
ATOM 2964 N N . LEU A 1 384 ? -8.362 5.748 29.861 1.00 88.38 384 LEU A N 1
ATOM 2965 C CA . LEU A 1 384 ? -9.787 5.756 29.518 1.00 88.38 384 LEU A CA 1
ATOM 2966 C C . LEU A 1 384 ? -10.667 5.221 30.654 1.00 88.38 384 LEU A C 1
ATOM 2968 O O . LEU A 1 384 ? -10.380 4.169 31.226 1.00 88.38 384 LEU A O 1
ATOM 2972 N N . LEU A 1 385 ? -11.791 5.896 30.906 1.00 91.81 385 LEU A N 1
ATOM 2973 C CA . LEU A 1 385 ? -12.855 5.448 31.807 1.00 91.81 385 LEU A CA 1
ATOM 2974 C C . LEU A 1 385 ? -14.142 5.225 31.008 1.00 91.81 385 LEU A C 1
ATOM 2976 O O . LEU A 1 385 ? -14.661 6.148 30.387 1.00 91.81 385 LEU A O 1
ATOM 2980 N N . LYS A 1 386 ? -14.675 4.004 31.040 1.00 93.62 386 LYS A N 1
ATOM 2981 C CA . LYS A 1 386 ? -15.881 3.611 30.299 1.00 93.62 386 LYS A CA 1
ATOM 2982 C C . LYS A 1 386 ? -16.947 3.122 31.273 1.00 93.62 386 LYS A C 1
ATOM 2984 O O . LYS A 1 386 ? -16.682 2.211 32.053 1.00 93.62 386 LYS A O 1
ATOM 2989 N N . ILE A 1 387 ? -18.141 3.700 31.207 1.00 94.81 387 ILE A N 1
ATOM 2990 C CA . ILE A 1 387 ? -19.325 3.275 31.962 1.00 94.81 387 ILE A CA 1
ATOM 2991 C C . ILE A 1 387 ? -20.443 3.059 30.945 1.00 94.81 387 ILE A C 1
ATOM 2993 O O . ILE A 1 387 ? -20.759 3.971 30.187 1.00 94.81 387 ILE A O 1
ATOM 2997 N N . GLU A 1 388 ? -21.010 1.851 30.888 1.00 95.38 388 GLU A N 1
ATOM 2998 C CA . GLU A 1 388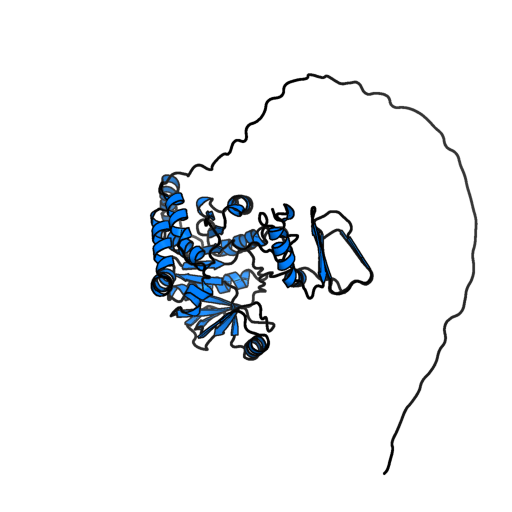 ? -22.111 1.522 29.962 1.00 95.38 388 GLU A CA 1
ATOM 2999 C C . GLU A 1 388 ? -21.816 1.953 28.510 1.00 95.38 388 GLU A C 1
ATOM 3001 O O . GLU A 1 388 ? -22.657 2.544 27.843 1.00 95.38 388 GLU A O 1
ATOM 3006 N N . THR A 1 389 ? -20.579 1.725 28.047 1.00 96.31 389 THR A N 1
ATOM 3007 C CA . THR A 1 389 ? -20.159 2.058 26.678 1.00 96.31 389 THR A CA 1
ATOM 3008 C C . THR A 1 389 ? -19.848 0.805 25.871 1.00 96.31 389 THR A C 1
ATOM 3010 O O . THR A 1 389 ? -19.126 -0.069 26.357 1.00 96.31 389 THR A O 1
ATOM 3013 N N . THR A 1 390 ? -20.362 0.731 24.644 1.00 96.25 390 THR A N 1
ATOM 3014 C CA . THR A 1 390 ? -20.263 -0.436 23.756 1.00 96.25 390 THR A CA 1
ATOM 3015 C C . THR A 1 390 ? -19.842 -0.067 22.330 1.00 96.25 390 THR A C 1
ATOM 3017 O O . THR A 1 390 ? -20.026 1.067 21.877 1.00 96.25 390 THR A O 1
ATOM 3020 N N . ASN A 1 391 ? -19.270 -1.039 21.609 1.00 95.25 391 ASN A N 1
ATOM 3021 C CA . ASN A 1 391 ? -18.986 -0.983 20.165 1.00 95.25 391 ASN A CA 1
ATOM 3022 C C . ASN A 1 391 ? -18.190 0.247 19.685 1.00 95.25 391 ASN A C 1
ATOM 3024 O O . ASN A 1 391 ? -18.340 0.679 18.538 1.00 95.25 391 ASN A O 1
ATOM 3028 N N . SER A 1 392 ? -17.353 0.838 20.536 1.00 95.88 392 SER A N 1
ATOM 3029 C CA . SER A 1 392 ? -16.732 2.141 20.278 1.00 95.88 392 SER A CA 1
ATOM 3030 C C . SER A 1 392 ? -15.222 2.053 20.041 1.00 95.88 392 SER A C 1
ATOM 3032 O O . SER A 1 392 ? -14.557 1.163 20.564 1.00 95.88 392 SER A O 1
ATOM 3034 N N . VAL A 1 393 ? -14.658 2.987 19.271 1.00 95.62 393 VAL A N 1
ATOM 3035 C CA . VAL A 1 393 ? -13.205 3.092 19.044 1.00 95.62 393 VAL A CA 1
ATOM 3036 C C . VAL A 1 393 ? -12.688 4.327 19.760 1.00 95.62 393 VAL A C 1
ATOM 3038 O O . VAL A 1 393 ? -13.125 5.438 19.474 1.00 95.62 393 VAL A O 1
ATOM 3041 N N . ILE A 1 394 ? -11.762 4.146 20.695 1.00 93.69 394 ILE A N 1
ATOM 3042 C CA . ILE A 1 394 ? -11.230 5.240 21.498 1.00 93.69 394 ILE A CA 1
ATOM 3043 C C . ILE A 1 394 ? -9.719 5.249 21.416 1.00 93.69 394 ILE A C 1
ATOM 3045 O O . ILE A 1 394 ? -9.053 4.272 21.762 1.00 93.69 394 ILE A O 1
ATOM 3049 N N . TRP A 1 395 ? -9.189 6.385 20.989 1.00 93.25 395 TRP A N 1
ATOM 3050 C CA . TRP A 1 395 ? -7.772 6.577 20.775 1.00 93.25 395 TRP A CA 1
ATOM 3051 C C . TRP A 1 395 ? -7.322 7.902 21.365 1.00 93.25 395 TRP A C 1
ATOM 3053 O O . TRP A 1 395 ? -7.612 8.956 20.817 1.00 93.25 395 TRP A O 1
ATOM 3063 N N . SER A 1 396 ? -6.579 7.866 22.462 1.00 93.06 396 SER A N 1
ATOM 3064 C CA . SER A 1 396 ? -5.943 9.060 23.011 1.00 93.06 396 SER A CA 1
ATOM 3065 C C . SER A 1 396 ? -4.425 8.919 22.931 1.00 93.06 396 SER A C 1
ATOM 3067 O O . SER A 1 396 ? -3.850 7.960 23.453 1.00 93.06 396 SER A O 1
ATOM 3069 N N . GLU A 1 397 ? -3.779 9.867 22.245 1.00 89.56 397 GLU A N 1
ATOM 3070 C CA . GLU A 1 397 ? -2.329 10.087 22.339 1.00 89.56 397 GLU A CA 1
ATOM 3071 C C . GLU A 1 397 ? -1.977 11.040 23.491 1.00 89.56 397 GLU A C 1
ATOM 3073 O O . GLU A 1 397 ? -0.804 11.174 23.840 1.00 89.56 397 GLU A O 1
ATOM 3078 N N . THR A 1 398 ? -2.972 11.690 24.106 1.00 83.38 398 THR A N 1
ATOM 3079 C CA . THR A 1 398 ? -2.735 12.597 25.227 1.00 83.38 398 THR A CA 1
ATOM 3080 C C . THR A 1 398 ? -2.755 11.830 26.550 1.00 83.38 398 THR A C 1
ATOM 3082 O O . THR A 1 398 ? -3.459 10.842 26.731 1.00 83.38 398 THR A O 1
ATOM 3085 N N . GLY A 1 399 ? -1.980 12.282 27.536 1.00 84.38 399 GLY A N 1
ATOM 3086 C CA . GLY A 1 399 ? -2.032 11.701 28.884 1.00 84.38 399 GLY A CA 1
ATOM 3087 C C . GLY A 1 399 ? -3.345 11.979 29.635 1.00 84.38 399 GLY A C 1
ATOM 3088 O O . GLY A 1 399 ? -3.460 11.621 30.810 1.00 84.38 399 GLY A O 1
ATOM 3089 N N . ARG A 1 400 ? -4.315 12.665 29.011 1.00 89.75 400 ARG A N 1
ATOM 3090 C CA . ARG A 1 400 ? -5.574 13.059 29.649 1.00 89.75 400 ARG A CA 1
ATOM 3091 C C . ARG A 1 400 ? -6.489 11.846 29.805 1.00 89.75 400 ARG A C 1
ATOM 3093 O O . ARG A 1 400 ? -6.474 10.918 29.006 1.00 89.75 400 ARG A O 1
ATOM 3100 N N . MET A 1 401 ? -7.307 11.876 30.852 1.00 92.50 401 MET A N 1
ATOM 3101 C CA . MET A 1 401 ? -8.376 10.898 31.040 1.00 92.50 401 MET A CA 1
ATOM 3102 C C . MET A 1 401 ? -9.533 11.220 30.088 1.00 92.50 401 MET A C 1
ATOM 3104 O O . MET A 1 401 ? -10.096 12.312 30.175 1.00 92.50 401 MET A O 1
ATOM 3108 N N . VAL A 1 402 ? -9.940 10.263 29.253 1.00 94.44 402 VAL A N 1
ATOM 3109 C CA . VAL A 1 402 ? -11.190 10.354 28.480 1.00 94.44 402 VAL A CA 1
ATOM 3110 C C . VAL A 1 402 ? -12.249 9.486 29.158 1.00 94.44 402 VAL A C 1
ATOM 3112 O O . VAL A 1 402 ? -12.095 8.268 29.255 1.00 94.44 402 VAL A O 1
ATOM 3115 N N . ALA A 1 403 ? -13.314 10.118 29.653 1.00 94.44 403 ALA A N 1
ATOM 3116 C CA . ALA A 1 403 ? -14.423 9.442 30.322 1.00 94.44 403 ALA A CA 1
ATOM 3117 C C . ALA A 1 403 ? -15.661 9.392 29.419 1.00 94.44 403 ALA A C 1
ATOM 3119 O O . ALA A 1 403 ? -16.076 10.413 28.875 1.00 94.44 403 ALA A O 1
ATOM 3120 N N . MET A 1 404 ? -16.265 8.212 29.290 1.00 94.75 404 MET A N 1
ATOM 3121 C CA . MET A 1 404 ? -17.443 7.966 28.461 1.00 94.75 404 MET A CA 1
ATOM 3122 C C . MET A 1 404 ? -18.516 7.240 29.266 1.00 94.75 404 MET A C 1
ATOM 3124 O O . MET A 1 404 ? -18.215 6.277 29.976 1.00 94.75 404 MET A O 1
ATOM 3128 N N . VAL A 1 405 ? -19.757 7.717 29.168 1.00 96.25 405 VAL A N 1
ATOM 3129 C CA . VAL A 1 405 ? -20.890 7.211 29.951 1.00 96.25 405 VAL A CA 1
ATOM 3130 C C . VAL A 1 405 ? -22.103 7.043 29.040 1.00 96.25 405 VAL A C 1
ATOM 3132 O O . VAL A 1 405 ? -22.571 8.029 28.475 1.00 96.25 405 VAL A O 1
ATOM 3135 N N . GLY A 1 406 ? -22.612 5.816 28.907 1.00 96.75 406 GLY A N 1
ATOM 3136 C CA . GLY A 1 406 ? -23.852 5.526 28.175 1.00 96.75 406 GLY A CA 1
ATOM 3137 C C . GLY A 1 406 ? -23.770 5.729 26.657 1.00 96.75 406 GLY A C 1
ATOM 3138 O O . GLY A 1 406 ? -24.783 6.052 26.038 1.00 96.75 406 GLY A O 1
ATOM 3139 N N . LEU A 1 407 ? -22.579 5.614 26.059 1.00 97.06 407 LEU A N 1
ATOM 3140 C CA . LEU A 1 407 ? -22.366 5.827 24.624 1.00 97.06 407 LEU A CA 1
ATOM 3141 C C . LEU A 1 407 ? -22.269 4.493 23.878 1.00 97.06 407 LEU A C 1
ATOM 3143 O O . LEU A 1 407 ? -21.631 3.559 24.346 1.00 97.06 407 LEU A O 1
ATOM 3147 N N . ASP A 1 408 ? -22.849 4.409 22.688 1.00 96.50 408 ASP A N 1
ATOM 3148 C CA . ASP A 1 408 ? -22.739 3.236 21.818 1.00 96.50 408 ASP A CA 1
ATOM 3149 C C . ASP A 1 408 ? -22.289 3.665 20.425 1.00 96.50 408 ASP A C 1
ATOM 3151 O O . ASP A 1 408 ? -22.737 4.692 19.912 1.00 96.50 408 ASP A O 1
ATOM 3155 N N . ASN A 1 409 ? -21.425 2.855 19.811 1.00 95.75 409 ASN A N 1
ATOM 3156 C CA . ASN A 1 409 ? -21.030 3.000 18.414 1.00 95.75 409 ASN A CA 1
ATOM 3157 C C . ASN A 1 409 ? -20.434 4.386 18.078 1.00 95.75 409 ASN A C 1
ATOM 3159 O O . ASN A 1 409 ? -20.773 5.000 17.065 1.00 95.75 409 ASN A O 1
ATOM 3163 N N . ILE A 1 410 ? -19.526 4.883 18.921 1.00 96.69 410 ILE A N 1
ATOM 3164 C CA . ILE A 1 410 ? -18.817 6.153 18.708 1.00 96.69 410 ILE A CA 1
ATOM 3165 C C . ILE A 1 410 ? -17.328 5.936 18.434 1.00 96.69 410 ILE A C 1
ATOM 3167 O O . ILE A 1 410 ? -16.726 4.946 18.848 1.00 96.69 410 ILE A O 1
ATOM 3171 N N . ILE A 1 411 ? -16.716 6.899 17.758 1.00 96.44 411 ILE A N 1
ATOM 3172 C CA . ILE A 1 411 ? -15.269 7.024 17.623 1.00 96.44 411 ILE A CA 1
ATOM 3173 C C . ILE A 1 411 ? -14.851 8.305 18.339 1.00 96.44 411 ILE A C 1
ATOM 3175 O O . ILE A 1 411 ? -15.386 9.376 18.045 1.00 96.44 411 ILE A O 1
ATOM 3179 N N . VAL A 1 412 ? -13.890 8.194 19.253 1.00 95.69 412 VAL A N 1
ATOM 3180 C CA . VAL A 1 412 ? -13.273 9.329 19.946 1.00 95.69 412 VAL A CA 1
ATOM 3181 C C . VAL A 1 412 ? -11.770 9.269 19.745 1.00 95.69 412 VAL A C 1
ATOM 3183 O O . VAL A 1 412 ? -11.132 8.284 20.112 1.00 95.69 412 VAL A O 1
ATOM 3186 N N . VAL A 1 413 ? -11.203 10.328 19.176 1.00 95.25 413 VAL A N 1
ATOM 3187 C CA . VAL A 1 413 ? -9.765 10.431 18.926 1.00 95.25 413 VAL A CA 1
ATOM 3188 C C . VAL A 1 413 ? -9.249 11.737 19.490 1.00 95.25 413 VAL A C 1
ATOM 3190 O O . VAL A 1 413 ? -9.655 12.807 19.049 1.00 95.25 413 VAL A O 1
ATOM 3193 N N . ASP A 1 414 ? -8.339 11.637 20.442 1.00 94.31 414 ASP A N 1
ATOM 3194 C CA . ASP A 1 414 ? -7.779 12.747 21.196 1.00 94.31 414 ASP A CA 1
ATOM 3195 C C . ASP A 1 414 ? -6.272 12.852 20.916 1.00 94.31 414 ASP A C 1
ATOM 3197 O O . ASP A 1 414 ? -5.490 11.970 21.285 1.00 94.31 414 ASP A O 1
ATOM 3201 N N . THR A 1 415 ? -5.872 13.923 20.230 1.00 93.00 415 THR A N 1
ATOM 3202 C CA . THR A 1 415 ? -4.472 14.322 20.013 1.00 93.00 415 THR A CA 1
ATOM 3203 C C . THR A 1 415 ? -4.168 15.618 20.758 1.00 93.00 415 THR A C 1
ATOM 3205 O O . THR A 1 415 ? -5.047 16.236 21.354 1.00 93.00 415 THR A O 1
ATOM 3208 N N . GLU A 1 416 ? -2.900 16.036 20.789 1.00 90.44 416 GLU A N 1
ATOM 3209 C CA . GLU A 1 416 ? -2.484 17.214 21.568 1.00 90.44 416 GLU A CA 1
ATOM 3210 C C . GLU A 1 416 ? -3.251 18.492 21.188 1.00 90.44 416 GLU A C 1
ATOM 3212 O O . GLU A 1 416 ? -3.575 19.305 22.058 1.00 90.44 416 GLU A O 1
ATOM 3217 N N . ASP A 1 417 ? -3.552 18.627 19.899 1.00 88.56 417 ASP A N 1
ATOM 3218 C CA . ASP A 1 417 ? -4.093 19.802 19.221 1.00 88.56 417 ASP A CA 1
ATOM 3219 C C . ASP A 1 417 ? -5.567 19.670 18.803 1.00 88.56 417 ASP A C 1
ATOM 3221 O O . ASP A 1 417 ? -6.206 20.684 18.522 1.00 88.56 417 ASP A O 1
ATOM 3225 N N . ALA A 1 418 ? -6.119 18.453 18.742 1.00 92.44 418 ALA A N 1
ATOM 3226 C CA . ALA A 1 418 ? -7.447 18.212 18.185 1.00 92.44 418 ALA A CA 1
ATOM 3227 C C . ALA A 1 418 ? -8.174 17.032 18.847 1.00 92.44 418 ALA A C 1
ATOM 3229 O O . ALA A 1 418 ? -7.578 16.034 19.243 1.00 92.44 418 ALA A O 1
ATOM 3230 N N . LEU A 1 419 ? -9.503 17.142 18.904 1.00 94.38 419 LEU A N 1
ATOM 3231 C CA . LEU A 1 419 ? -10.413 16.088 19.344 1.00 94.38 419 LEU A CA 1
ATOM 3232 C C . LEU A 1 419 ? -11.410 15.801 18.221 1.00 94.38 419 LEU A C 1
ATOM 3234 O O . LEU A 1 419 ? -12.105 16.704 17.756 1.00 94.38 419 LEU A O 1
ATOM 3238 N N . LEU A 1 420 ? -11.516 14.539 17.822 1.00 95.50 420 LEU A N 1
ATOM 3239 C CA . LEU A 1 420 ? -12.571 14.050 16.943 1.00 95.50 420 LEU A CA 1
ATOM 3240 C C . LEU A 1 420 ? -13.553 13.213 17.743 1.00 95.50 420 LEU A C 1
ATOM 3242 O O . LEU A 1 420 ? -13.160 12.294 18.456 1.00 95.50 420 LEU A O 1
ATOM 3246 N N . VAL A 1 421 ? -14.835 13.502 17.547 1.00 96.56 421 VAL A N 1
ATOM 3247 C CA . VAL A 1 421 ? -15.944 12.670 18.005 1.00 96.56 421 VAL A CA 1
ATOM 3248 C C . VAL A 1 421 ? -16.863 12.449 16.816 1.00 96.56 421 VAL A C 1
ATOM 3250 O O . VAL A 1 421 ? -17.347 13.412 16.223 1.00 96.56 421 VAL A O 1
ATOM 3253 N N . VAL A 1 422 ? -17.086 11.195 16.437 1.00 95.31 422 VAL A N 1
ATOM 3254 C CA . VAL A 1 422 ? -17.931 10.854 15.287 1.00 95.31 422 VAL A CA 1
ATOM 3255 C C . VAL A 1 422 ? -18.712 9.573 15.557 1.00 95.31 422 VAL A C 1
ATOM 3257 O O . VAL A 1 422 ? -18.234 8.676 16.247 1.00 95.31 422 VAL A O 1
ATOM 3260 N N . ASP A 1 423 ? -19.928 9.480 15.022 1.00 95.25 423 ASP A N 1
ATOM 3261 C CA . ASP A 1 423 ? -20.649 8.207 14.960 1.00 95.25 423 ASP A CA 1
ATOM 3262 C C . ASP A 1 423 ? -19.807 7.216 14.147 1.00 95.25 423 ASP A C 1
ATOM 3264 O O . ASP A 1 423 ? -19.391 7.516 13.025 1.00 95.25 423 ASP A O 1
ATOM 3268 N N . ARG A 1 424 ? -19.563 6.022 14.690 1.00 92.88 424 ARG A N 1
ATOM 3269 C CA . ARG A 1 424 ? -18.740 4.998 14.043 1.00 92.88 424 ARG A CA 1
ATOM 3270 C C . ARG A 1 424 ? -19.251 4.617 12.652 1.00 92.88 424 ARG A C 1
ATOM 3272 O O . ARG A 1 424 ? -18.442 4.300 11.787 1.00 92.88 424 ARG A O 1
ATOM 3279 N N . LYS A 1 425 ? -20.560 4.733 12.385 1.00 90.75 425 LYS A N 1
ATOM 3280 C CA . LYS A 1 425 ? -21.148 4.513 11.044 1.00 90.75 425 LYS A CA 1
ATOM 3281 C C . LYS A 1 425 ? -20.705 5.546 10.006 1.00 90.75 425 LYS A C 1
ATOM 3283 O O . LYS A 1 425 ? -20.807 5.290 8.812 1.00 90.75 425 LYS A O 1
ATOM 3288 N N . GLN A 1 426 ? -20.235 6.707 10.451 1.00 90.44 426 GLN A N 1
ATOM 3289 C CA . GLN A 1 426 ? -19.778 7.812 9.611 1.00 90.44 426 GLN A CA 1
ATOM 3290 C C . GLN A 1 426 ? -18.245 7.919 9.579 1.00 90.44 426 GLN A C 1
ATOM 3292 O O . GLN A 1 426 ? -17.708 8.962 9.215 1.00 90.44 426 GLN A O 1
ATOM 3297 N N . SER A 1 427 ? -17.515 6.854 9.925 1.00 88.12 427 SER A N 1
ATOM 3298 C CA . SER A 1 427 ? -16.043 6.836 9.947 1.00 88.12 427 SER A CA 1
ATOM 3299 C C . SER A 1 427 ? -15.400 7.311 8.635 1.00 88.12 427 SER A C 1
ATOM 3301 O O . SER A 1 427 ? -14.411 8.040 8.656 1.00 88.12 427 SER A O 1
ATOM 3303 N N . GLN A 1 428 ? -15.981 6.965 7.483 1.00 86.25 428 GLN A N 1
ATOM 3304 C CA . GLN A 1 428 ? -15.488 7.395 6.167 1.00 86.25 428 GLN A CA 1
ATOM 3305 C C . GLN A 1 428 ? -15.661 8.904 5.921 1.00 86.25 428 GLN A C 1
ATOM 3307 O O . GLN A 1 428 ? -14.927 9.493 5.124 1.00 86.25 428 GLN A O 1
ATOM 3312 N N . GLU A 1 429 ? -16.592 9.551 6.624 1.00 88.94 429 GLU A N 1
ATOM 3313 C CA . GLU A 1 429 ? -16.922 10.969 6.460 1.00 88.94 429 GLU A CA 1
ATOM 3314 C C . GLU A 1 429 ? -15.900 11.897 7.129 1.00 88.94 429 GLU A C 1
ATOM 3316 O O . GLU A 1 429 ? -15.892 13.092 6.841 1.00 88.94 429 GLU A O 1
ATOM 3321 N N . VAL A 1 430 ? -14.961 11.361 7.920 1.00 90.38 430 VAL A N 1
ATOM 3322 C CA . VAL A 1 430 ? -13.831 12.114 8.504 1.00 90.38 430 VAL A CA 1
ATOM 3323 C C . VAL A 1 430 ? -13.026 12.862 7.432 1.00 90.38 430 VAL A C 1
ATOM 3325 O O . VAL A 1 430 ? -12.509 13.948 7.688 1.00 90.38 430 VAL A O 1
ATOM 3328 N N . ARG A 1 431 ? -12.991 12.357 6.190 1.00 86.56 431 ARG A N 1
ATOM 3329 C CA . ARG A 1 431 ? -12.377 13.068 5.053 1.00 86.56 431 ARG A CA 1
ATOM 3330 C C . ARG A 1 431 ? -12.935 14.484 4.849 1.00 86.56 431 ARG A C 1
ATOM 3332 O O . ARG A 1 431 ? -12.170 15.379 4.502 1.00 86.56 431 ARG A O 1
ATOM 3339 N N . LYS A 1 432 ? -14.229 14.700 5.124 1.00 88.81 432 LYS A N 1
ATOM 3340 C CA . LYS A 1 432 ? -14.896 16.001 4.973 1.00 88.81 432 LYS A CA 1
ATOM 3341 C C . LYS A 1 432 ? -14.346 17.035 5.948 1.00 88.81 432 LYS A C 1
ATOM 3343 O O . LYS A 1 432 ? -14.247 18.203 5.591 1.00 88.81 432 LYS A O 1
ATOM 3348 N N . VAL A 1 433 ? -13.947 16.608 7.149 1.00 88.75 433 VAL A N 1
ATOM 3349 C CA . VAL A 1 433 ? -13.300 17.488 8.135 1.00 88.75 433 VAL A CA 1
ATOM 3350 C C . VAL A 1 433 ? -12.001 18.033 7.552 1.00 88.75 433 VAL A C 1
ATOM 3352 O O . VAL A 1 433 ? -11.784 19.238 7.526 1.00 88.75 433 VAL A O 1
ATOM 3355 N N . VAL A 1 434 ? -11.170 17.154 6.989 1.00 85.12 434 VAL A N 1
ATOM 3356 C CA . VAL A 1 434 ? -9.900 17.552 6.370 1.00 85.12 434 VAL A CA 1
ATOM 3357 C C . VAL A 1 434 ? -10.114 18.460 5.156 1.00 85.12 434 VAL A C 1
ATOM 3359 O O . VAL A 1 434 ? -9.376 19.425 4.980 1.00 85.12 434 VAL A O 1
ATOM 3362 N N . GLU A 1 435 ? -11.112 18.176 4.319 1.00 85.94 435 GLU A N 1
ATOM 3363 C CA . GLU A 1 435 ? -11.474 19.029 3.178 1.00 85.94 435 GLU A CA 1
ATOM 3364 C C . GLU A 1 435 ? -11.886 20.440 3.625 1.00 85.94 435 GLU A C 1
ATOM 3366 O O . GLU A 1 435 ? -11.444 21.424 3.031 1.00 85.94 435 GLU A O 1
ATOM 3371 N N . GLN A 1 436 ? -12.671 20.552 4.699 1.00 86.69 436 GLN A N 1
ATOM 3372 C CA . GLN A 1 436 ? -13.088 21.839 5.257 1.00 86.69 436 GLN A CA 1
ATOM 3373 C C . GLN A 1 436 ? -11.926 22.611 5.891 1.00 86.69 436 GLN A C 1
ATOM 3375 O O . GLN A 1 436 ? -11.776 23.796 5.606 1.00 86.69 436 GLN A O 1
ATOM 3380 N N . LEU A 1 437 ? -11.063 21.945 6.666 1.00 85.06 437 LEU A N 1
ATOM 3381 C CA . LEU A 1 437 ? -9.871 22.568 7.259 1.00 85.06 437 LEU A CA 1
ATOM 3382 C C . LEU A 1 437 ? -8.907 23.106 6.188 1.00 85.06 437 LEU A C 1
ATOM 3384 O O . LEU A 1 437 ? -8.304 24.166 6.349 1.00 85.06 437 LEU A O 1
ATOM 3388 N N . LYS A 1 438 ? -8.791 22.408 5.047 1.00 80.44 438 LYS A N 1
ATOM 3389 C CA . LYS A 1 438 ? -7.986 22.880 3.907 1.00 80.44 438 LYS A CA 1
ATOM 3390 C C . LYS A 1 438 ? -8.568 24.153 3.305 1.00 80.44 438 LYS A C 1
ATOM 3392 O O . LYS A 1 438 ? -7.814 25.036 2.905 1.00 80.44 438 LYS A O 1
ATOM 3397 N N . ALA A 1 439 ? -9.895 24.241 3.231 1.00 79.62 439 ALA A N 1
ATOM 3398 C CA . ALA A 1 439 ? -10.584 25.414 2.713 1.00 79.62 439 ALA A CA 1
ATOM 3399 C C . ALA A 1 439 ? -10.477 26.623 3.660 1.00 79.62 439 ALA A C 1
ATOM 3401 O O . ALA A 1 439 ? -10.431 27.754 3.178 1.00 79.62 439 ALA A O 1
ATOM 3402 N N . SER A 1 440 ? -10.401 26.402 4.978 1.00 75.62 440 SER A N 1
ATOM 3403 C CA . SER A 1 440 ? -10.264 27.469 5.979 1.00 75.62 440 SER A CA 1
ATOM 3404 C C . SER A 1 440 ? -8.821 27.926 6.245 1.00 75.62 440 SER A C 1
ATOM 3406 O O . SER A 1 440 ? -8.640 28.897 6.974 1.00 75.62 440 SER A O 1
ATOM 3408 N N . GLN A 1 441 ? -7.809 27.296 5.626 1.00 63.53 441 GLN A N 1
ATOM 3409 C CA . GLN A 1 441 ? -6.374 27.555 5.859 1.00 63.53 441 GLN A CA 1
ATOM 3410 C C . GLN A 1 441 ? -5.942 27.397 7.330 1.00 63.53 441 GLN A C 1
ATOM 3412 O O . GLN A 1 441 ? -5.020 28.072 7.785 1.00 63.53 441 GLN A O 1
ATOM 3417 N N . GLU A 1 442 ? -6.595 26.519 8.091 1.00 61.97 442 GLU A N 1
ATOM 3418 C CA . GLU A 1 442 ? -6.197 26.268 9.477 1.00 61.97 442 GLU A CA 1
ATOM 3419 C C . GLU A 1 442 ? -4.907 25.428 9.556 1.00 61.97 442 GLU A C 1
ATOM 3421 O O . GLU A 1 442 ? -4.776 24.387 8.906 1.00 61.97 442 GLU A O 1
ATOM 3426 N N . ASP A 1 443 ? -3.964 25.865 10.403 1.00 56.31 443 ASP A N 1
ATOM 3427 C CA . ASP A 1 443 ? -2.635 25.253 10.617 1.00 56.31 443 ASP A CA 1
ATOM 3428 C C . ASP A 1 443 ? -2.684 23.827 11.207 1.00 56.31 443 ASP A C 1
ATOM 3430 O O . ASP A 1 443 ? -1.665 23.132 11.254 1.00 56.31 443 ASP A O 1
ATOM 3434 N N . THR A 1 444 ? -3.864 23.346 11.614 1.00 57.78 444 THR A N 1
ATOM 3435 C CA . THR A 1 444 ? -4.097 22.018 12.216 1.00 57.78 444 THR A CA 1
ATOM 3436 C C . THR A 1 444 ? -3.967 20.859 11.224 1.00 57.78 444 THR A C 1
ATOM 3438 O O . THR A 1 444 ? -4.226 19.712 11.577 1.00 57.78 444 THR A O 1
ATOM 3441 N N . LEU A 1 445 ? -3.570 21.116 9.976 1.00 56.66 445 LEU A N 1
ATOM 3442 C CA . LEU A 1 445 ? -3.321 20.098 8.950 1.00 56.66 445 LEU A CA 1
ATOM 3443 C C . LEU A 1 445 ? -1.842 19.762 8.737 1.00 56.66 445 LEU A C 1
ATOM 3445 O O . LEU A 1 445 ? -1.558 18.771 8.042 1.00 56.66 445 LEU A O 1
ATOM 3449 N N . SER A 1 446 ? -0.947 20.583 9.297 1.00 53.56 446 SER A N 1
ATOM 3450 C CA . SER A 1 446 ? 0.511 20.468 9.163 1.00 53.56 446 SER A CA 1
ATOM 3451 C C . SER A 1 446 ? 1.044 19.266 9.921 1.00 53.56 446 SER A C 1
ATOM 3453 O O . SER A 1 446 ? 0.826 19.187 11.148 1.00 53.56 446 SER A O 1
#

Solvent-accessible surface area (backbone atoms only — not comparable to full-atom values): 25932 Å² total; per-residue (Å²): 135,90,81,91,84,90,84,87,85,88,84,87,82,90,85,84,87,83,88,83,89,86,88,84,86,89,78,90,82,88,82,82,85,82,90,85,90,89,84,88,84,85,89,83,89,87,86,89,82,88,79,92,78,88,82,76,88,78,82,82,72,85,74,84,81,63,81,61,63,64,59,58,53,57,60,53,71,76,73,61,84,90,86,82,80,87,80,72,59,46,31,43,33,26,51,49,67,76,46,42,48,29,38,51,69,74,22,23,67,64,46,21,45,31,71,36,47,79,93,54,88,54,21,30,35,47,53,43,50,58,63,45,53,82,72,32,59,46,89,38,40,35,38,38,28,43,69,78,41,51,70,59,49,51,67,71,38,75,77,45,51,75,89,33,54,42,69,41,92,65,94,37,48,53,27,53,56,52,48,34,52,37,39,51,46,34,74,78,39,62,82,26,31,39,32,39,43,56,19,48,45,50,62,72,38,59,67,53,46,52,53,51,50,54,44,34,53,59,47,9,73,76,57,27,44,22,35,46,21,34,70,59,90,63,52,57,38,89,41,30,34,32,34,49,51,89,51,72,78,44,75,49,90,94,44,51,30,21,34,44,74,49,66,45,74,46,44,55,59,70,56,21,39,54,36,49,75,65,70,45,38,20,31,51,68,74,30,38,23,23,23,35,56,45,52,50,54,46,31,51,72,64,33,46,64,46,43,51,38,28,46,53,35,44,69,33,51,94,44,97,52,24,68,63,46,36,53,60,44,57,75,71,46,72,72,34,37,40,55,76,53,37,63,64,73,50,93,46,42,28,32,30,75,46,86,31,61,76,42,63,62,74,25,52,57,51,46,34,74,73,42,73,58,49,101,50,51,31,17,71,46,61,48,72,46,78,40,76,51,31,53,22,30,38,40,35,80,36,94,56,78,50,75,47,70,70,45,66,40,35,32,40,35,36,41,94,88,45,75,42,75,45,54,43,93,49,30,76,54,42,40,54,57,55,55,51,40,63,73,69,69,50,76,91,47,93

Secondary structure (DSSP, 8-state):
-----------------------------------------------------PPP------PPPPTHHHHHHHHHHTTSPP-SS----EEEEEEE----GGGTTT--SSS-GGGS--SSSS-HHHHHHHHHHTTS-GGGEEEEE-TTTHHHHHHH-TTS-GGGEEE-SS---HHHHHHHHHHHHHHH-TT-EEEE--TT-EES-HHHHHHHHHHHHHHHTTT-EEEEEEPPSS--SSSEEEEEEEEEEEEETTEEEEEEEEEE-S--HHHHHHHHHHT-EEEEEEEEEEEHHHHHHHHHHH-HHHHHHHHHHHHHTTSTTHHHHHHHHHTTS----HHHHTGGG-S-EEEEEE-S-EE---SHHHHHHHSPB-TTS-EEESSEEEES-BS-EEEE-SSS-EEEES-BSEEEEE-SS-EEEEEGGGGGGHHHHHHHHHHHT-GGG-

Sequence (446 aa):
MRTLLGKENLYSRSLRPPHGISANTGSTTETRSPSLSAIESLPPRCAIRHQLRSEHHDKTILAPTSTQAIRERIVSVASGKPNRAASSNFWAVIPAGGSGTRLWPLSRSARPKFLLPLLGRESMLQQTFTRLTELTEPERILVVCGPAHAAAIARQLPTLPSANIIVEPSPIGTGPALALASALIHRVDPRAIMGSFAADHDIVDTETFTRVVRAAIRTARRGDLVTIGITPTKPATSYGYIERTDEVILTHGDDVAYRAARFIEKPDLDRATEFVESGRFLWNAGMFVWRVSALKAELKRLQPDIHEGVRQIAEAWESRDQERVTAQTWSTLPEITIDQGVMEHARRVAVIPAEFGWSDVGDWNGLGELIEQDGLGNSVRGNLLKIETTNSVIWSETGRMVAMVGLDNIIVVDTEDALLVVDRKQSQEVRKVVEQLKASQEDTLS